Protein AF-J3HKN2-F1 (afdb_monomer)

Secondary structure (DSSP, 8-state):
-HHHHHHHHHTS-HHHHHHHHHHHHTTB--------TT--SSHHHHHHHHHHHHHHHHHHHHHHHHHHHHHHHHHHHHHHHHHHHHHHHHHHHHHHHHHHHHHHHHHHHHHHHHHHHHHHHHHHHHHHHHHHHHHHHHHHHHHHHHHHHHHHHHHHHHHHHHHHHHHHHHHHHHHHHHHTGGGGHHHHHHHHHHHHHHHHHHHHHHHHHHHHHHHHHHHHHHHHHHHHHHHHHHHHHHHHHHHHHHHHHHHHHHHHHHHHHHHHHHHHHHHHHHHHHHHHHHHHHHHHHHHHHHHHHHHHHHHHTSB-TT----S-------PPPP--PPPP------------------------PPP--------------

Solvent-accessible surface area (backbone atoms only — not comparable to full-atom values): 20590 Å² total; per-residue (Å²): 114,67,67,65,53,49,37,56,48,39,43,48,59,69,68,57,55,50,51,54,51,51,38,46,73,69,23,41,46,55,69,80,71,83,68,50,93,91,60,83,76,16,51,48,44,53,49,41,53,50,43,54,50,51,44,52,52,53,51,52,49,50,53,50,28,54,50,45,32,52,51,22,51,51,49,37,54,52,31,53,53,51,46,56,51,40,54,51,49,50,54,52,49,53,55,49,50,54,51,50,52,53,50,52,51,51,40,52,51,49,31,52,50,24,54,52,50,36,53,51,32,52,52,52,30,50,53,30,51,54,50,31,53,53,35,51,54,50,45,55,49,46,52,52,49,46,57,51,52,52,53,48,48,55,50,38,54,51,50,32,51,51,20,51,52,45,29,52,53,18,49,53,44,29,53,52,16,60,70,53,44,84,82,14,52,70,51,28,54,53,19,50,51,49,24,54,50,18,53,51,48,30,52,50,32,53,53,51,43,51,55,49,53,54,50,45,54,52,48,54,54,50,39,55,53,44,53,52,52,29,55,51,26,54,54,47,33,58,49,33,50,54,51,37,53,53,31,51,51,49,35,51,52,31,51,53,49,50,56,52,48,54,53,50,50,53,51,51,54,52,50,50,54,52,42,54,50,48,50,52,50,34,53,53,50,38,54,51,23,50,53,45,31,54,51,22,52,51,53,47,56,66,54,58,60,46,41,53,76,90,62,89,81,85,90,74,92,70,74,80,75,71,78,72,76,73,79,73,75,70,81,76,75,82,71,82,77,74,77,81,76,94,80,78,85,81,76,79,85,75,85,86,82,88,89,82,83,91,76,90,89,89,85,81,90,82,90,78,89,87,91,83,135

Mean predicted aligned error: 15.14 Å

Radius of gyration: 62.08 Å; Cα contacts (8 Å, |Δi|>4): 241; chains: 1; bounding box: 121×71×187 Å

Nearest PDB structures (foldseek):
  3zx6-assembly1_B  TM=8.958E-01  e=7.360E-20  Archaeoglobus fulgidus DSM 4304
  1qu7-assembly1_A  TM=8.688E-01  e=8.280E-14  Escherichia coli
  3ja6-assembly1_I  TM=5.959E-01  e=1.264E-10  Escherichia coli
  3g67-assembly1_A  TM=3.781E-01  e=2.476E-05  Thermotoga maritima
  5xg2-assembly1_A  TM=3.626E-01  e=6.143E-02  Pyrococcus yayanosii CH1

pLDDT: mean 83.93, std 19.99, range [33.44, 97.56]

Structure (mmCIF, N/CA/C/O backbone):
data_AF-J3HKN2-F1
#
_entry.id   AF-J3HKN2-F1
#
loop_
_atom_site.group_PDB
_atom_site.id
_atom_site.type_symbol
_atom_site.label_atom_id
_atom_site.label_alt_id
_atom_site.label_comp_id
_atom_site.label_asym_id
_atom_site.label_entity_id
_atom_site.label_seq_id
_atom_site.pdbx_PDB_ins_code
_atom_site.Cartn_x
_atom_site.Cartn_y
_atom_site.Cartn_z
_atom_site.occupancy
_atom_site.B_iso_or_equiv
_atom_site.auth_seq_id
_atom_site.auth_comp_id
_atom_site.auth_asym_id
_atom_site.auth_atom_id
_atom_site.pdbx_PDB_model_num
ATOM 1 N N . MET A 1 1 ? 59.490 6.716 -92.210 1.00 59.09 1 MET A N 1
ATOM 2 C CA . MET A 1 1 ? 58.193 7.402 -91.980 1.00 59.09 1 MET A CA 1
ATOM 3 C C . MET A 1 1 ? 57.307 6.644 -90.986 1.00 59.09 1 MET A C 1
ATOM 5 O O . MET A 1 1 ? 56.822 7.268 -90.053 1.00 59.09 1 MET A O 1
ATOM 9 N N . ILE A 1 2 ? 57.139 5.321 -91.117 1.00 73.69 2 ILE A N 1
ATOM 10 C CA . ILE A 1 2 ? 56.272 4.510 -90.235 1.00 73.69 2 ILE A CA 1
ATOM 11 C C . ILE A 1 2 ? 56.788 4.451 -88.783 1.00 73.69 2 ILE A C 1
ATOM 13 O O . ILE A 1 2 ? 56.029 4.709 -87.857 1.00 73.69 2 ILE A O 1
ATOM 17 N N . THR A 1 3 ? 58.090 4.230 -88.573 1.00 75.56 3 THR A N 1
ATOM 18 C CA . THR A 1 3 ? 58.708 4.128 -87.234 1.00 75.56 3 THR A CA 1
ATOM 19 C C . THR A 1 3 ? 58.557 5.394 -86.384 1.00 75.56 3 THR A C 1
ATOM 21 O O . THR A 1 3 ? 58.174 5.305 -85.224 1.00 75.56 3 THR A O 1
ATOM 24 N N . ARG A 1 4 ? 58.765 6.589 -86.959 1.00 75.00 4 ARG A N 1
ATOM 25 C CA . ARG A 1 4 ? 58.533 7.872 -86.260 1.00 75.00 4 ARG A CA 1
ATOM 26 C C . ARG A 1 4 ? 57.057 8.118 -85.932 1.00 75.00 4 ARG A C 1
ATOM 28 O O . ARG A 1 4 ? 56.764 8.707 -84.899 1.00 75.00 4 ARG A O 1
ATOM 35 N N . LYS A 1 5 ? 56.133 7.681 -86.796 1.00 78.50 5 LYS A N 1
ATOM 36 C CA . LYS A 1 5 ? 54.687 7.792 -86.547 1.00 78.50 5 LYS A CA 1
ATOM 37 C C . LYS A 1 5 ? 54.254 6.865 -85.405 1.00 78.50 5 LYS A C 1
ATOM 39 O O . LYS A 1 5 ? 53.507 7.307 -84.544 1.00 78.50 5 LYS A O 1
ATOM 44 N N . LEU A 1 6 ? 54.790 5.642 -85.363 1.00 79.94 6 LEU A N 1
ATOM 45 C CA . LEU A 1 6 ? 54.562 4.680 -84.280 1.00 79.94 6 LEU A CA 1
ATOM 46 C C . LEU A 1 6 ? 55.153 5.155 -82.948 1.00 79.94 6 LEU A C 1
ATOM 48 O O . LEU A 1 6 ? 54.443 5.156 -81.954 1.00 79.94 6 LEU A O 1
ATOM 52 N N . LEU A 1 7 ? 56.399 5.641 -82.930 1.00 80.50 7 LEU A N 1
ATOM 53 C CA . LEU A 1 7 ? 57.021 6.218 -81.727 1.00 80.50 7 LEU A CA 1
ATOM 54 C C . LEU A 1 7 ? 56.224 7.411 -81.179 1.00 80.50 7 LEU A C 1
ATOM 56 O O . LEU A 1 7 ? 56.059 7.535 -79.973 1.00 80.50 7 LEU A O 1
ATOM 60 N N . ARG A 1 8 ? 55.672 8.257 -82.059 1.00 80.50 8 ARG A N 1
ATOM 61 C CA . ARG A 1 8 ? 54.817 9.385 -81.662 1.00 80.50 8 ARG A CA 1
ATOM 62 C C . ARG A 1 8 ? 53.439 8.947 -81.150 1.00 80.50 8 ARG A C 1
ATOM 64 O O . ARG A 1 8 ? 52.905 9.594 -80.262 1.00 80.50 8 ARG A O 1
ATOM 71 N N . GLN A 1 9 ? 52.860 7.876 -81.698 1.00 83.06 9 GLN A N 1
ATOM 72 C CA . GLN A 1 9 ? 51.597 7.301 -81.208 1.00 83.06 9 GLN A CA 1
ATOM 73 C C . GLN A 1 9 ? 51.774 6.553 -79.878 1.00 83.06 9 GLN A C 1
ATOM 75 O O . GLN A 1 9 ? 50.892 6.601 -79.028 1.00 83.06 9 GLN A O 1
ATOM 80 N N . LEU A 1 10 ? 52.916 5.892 -79.682 1.00 84.00 10 LEU A N 1
ATOM 81 C CA . LEU A 1 10 ? 53.282 5.243 -78.423 1.00 84.00 10 LEU A CA 1
ATOM 82 C C . LEU A 1 10 ? 53.676 6.265 -77.347 1.00 84.00 10 LEU A C 1
ATOM 84 O O . LEU A 1 10 ? 53.382 6.050 -76.177 1.00 84.00 10 LEU A O 1
ATOM 88 N N . GLY A 1 11 ? 54.278 7.389 -77.751 1.00 82.81 11 GLY A N 1
ATOM 89 C CA . GLY A 1 11 ? 54.751 8.458 -76.860 1.00 82.81 11 GLY A CA 1
ATOM 90 C C . GLY A 1 11 ? 56.157 8.222 -76.301 1.00 82.81 11 GLY A C 1
ATOM 91 O O . GLY A 1 11 ? 56.664 9.044 -75.546 1.00 82.81 11 GLY A O 1
ATOM 92 N N . GLY A 1 12 ? 56.795 7.103 -76.657 1.00 85.38 12 GLY A N 1
ATOM 93 C CA . GLY A 1 12 ? 58.078 6.654 -76.116 1.00 85.38 12 GLY A CA 1
ATOM 94 C C . GLY A 1 12 ? 58.485 5.288 -76.673 1.00 85.38 12 GLY A C 1
ATOM 95 O O . GLY A 1 12 ? 57.894 4.804 -77.644 1.00 85.38 12 GLY A O 1
ATOM 96 N N . GLU A 1 13 ? 59.507 4.668 -76.077 1.00 87.38 13 GLU A N 1
ATOM 97 C CA . GLU A 1 13 ? 59.944 3.333 -76.494 1.00 87.38 13 GLU A CA 1
ATOM 98 C C . GLU A 1 13 ? 58.896 2.258 -76.138 1.00 87.38 13 GLU A C 1
ATOM 100 O O . GLU A 1 13 ? 58.364 2.266 -75.025 1.00 87.38 13 GLU A O 1
ATOM 105 N N . PRO A 1 14 ? 58.606 1.297 -77.040 1.00 85.00 14 PRO A N 1
ATOM 106 C CA . PRO A 1 14 ? 57.646 0.222 -76.770 1.00 85.00 14 PRO A CA 1
ATOM 107 C C . PRO A 1 14 ? 57.989 -0.606 -75.523 1.00 85.00 14 PRO A C 1
ATOM 109 O O . PRO A 1 14 ? 57.098 -1.038 -74.799 1.00 85.00 14 PRO A O 1
ATOM 112 N N . THR A 1 15 ? 59.282 -0.813 -75.272 1.00 87.31 15 THR A N 1
ATOM 113 C CA . THR A 1 15 ? 59.826 -1.509 -74.097 1.00 87.31 15 THR A CA 1
ATOM 114 C C . THR A 1 15 ? 59.499 -0.776 -72.801 1.00 87.31 15 THR A C 1
ATOM 116 O O . THR A 1 15 ? 59.091 -1.411 -71.835 1.00 87.31 15 THR A O 1
ATOM 119 N N . TYR A 1 16 ? 59.602 0.555 -72.796 1.00 87.62 16 TYR A N 1
ATOM 120 C CA . TYR A 1 16 ? 59.214 1.384 -71.658 1.00 87.62 16 TYR A CA 1
ATOM 121 C C . TYR A 1 16 ? 57.706 1.305 -71.402 1.00 87.62 16 TYR A C 1
ATOM 123 O O . TYR A 1 16 ? 57.287 1.039 -70.282 1.00 87.62 16 TYR A O 1
ATOM 131 N N . ALA A 1 17 ? 56.875 1.441 -72.441 1.00 86.56 17 ALA A N 1
ATOM 132 C CA . ALA A 1 17 ? 55.426 1.292 -72.294 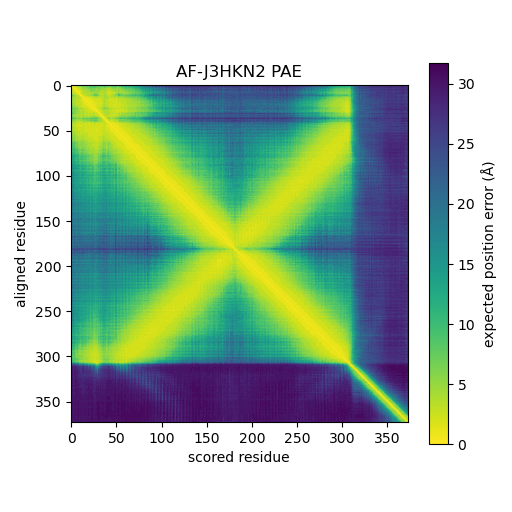1.00 86.56 17 ALA A CA 1
ATOM 133 C C . ALA A 1 17 ? 55.033 -0.100 -71.757 1.00 86.56 17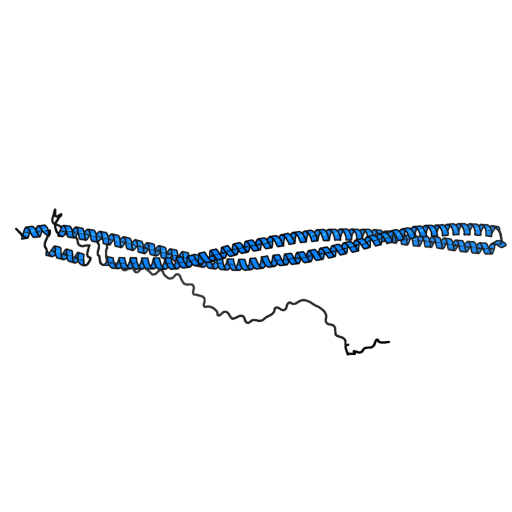 ALA A C 1
ATOM 135 O O . ALA A 1 17 ? 54.164 -0.200 -70.894 1.00 86.56 17 ALA A O 1
ATOM 136 N N . ALA A 1 18 ? 55.698 -1.168 -72.210 1.00 88.69 18 ALA A N 1
ATOM 137 C CA . ALA A 1 18 ? 55.481 -2.518 -71.693 1.00 88.69 18 ALA A CA 1
ATOM 138 C C . ALA A 1 18 ? 55.890 -2.662 -70.214 1.00 88.69 18 ALA A C 1
ATOM 140 O O . ALA A 1 18 ? 55.138 -3.248 -69.438 1.00 88.69 18 ALA A O 1
ATOM 141 N N . ASP A 1 19 ? 57.024 -2.085 -69.804 1.00 89.88 19 ASP A N 1
ATOM 142 C CA . ASP A 1 19 ? 57.477 -2.076 -68.404 1.00 89.88 19 ASP A CA 1
ATOM 143 C C . ASP A 1 19 ? 56.490 -1.333 -67.487 1.00 89.88 19 ASP A C 1
ATOM 145 O O . ASP A 1 19 ? 56.088 -1.855 -66.447 1.00 89.88 19 ASP A O 1
ATOM 149 N N . ILE A 1 20 ? 56.009 -0.157 -67.907 1.00 89.44 20 ILE A N 1
ATOM 150 C CA . ILE A 1 20 ? 54.976 0.596 -67.181 1.00 89.44 20 ILE A CA 1
ATOM 151 C C . ILE A 1 20 ? 53.683 -0.220 -67.063 1.00 89.44 20 ILE A C 1
ATOM 153 O O . ILE A 1 20 ? 53.099 -0.296 -65.981 1.00 89.44 20 ILE A O 1
ATOM 157 N N . ALA A 1 21 ? 53.236 -0.857 -68.151 1.00 89.25 21 ALA A N 1
ATOM 158 C CA . ALA A 1 21 ? 52.041 -1.701 -68.137 1.00 89.25 21 ALA A CA 1
ATOM 159 C C . ALA A 1 21 ? 52.194 -2.864 -67.153 1.00 89.25 21 ALA A C 1
ATOM 161 O O . ALA A 1 21 ? 51.271 -3.156 -66.395 1.00 89.25 21 ALA A O 1
ATOM 162 N N . GLN A 1 22 ? 53.363 -3.504 -67.147 1.00 90.94 22 GLN A N 1
ATOM 163 C CA . GLN A 1 22 ? 53.644 -4.637 -66.281 1.00 90.94 22 GLN A CA 1
ATOM 164 C C . GLN A 1 22 ? 53.692 -4.226 -64.809 1.00 90.94 22 GLN A C 1
ATOM 166 O O . GLN A 1 22 ? 53.122 -4.927 -63.975 1.00 90.94 22 GLN A O 1
ATOM 171 N N . LYS A 1 23 ? 54.276 -3.065 -64.491 1.00 89.75 23 LYS A N 1
ATOM 172 C CA . LYS A 1 23 ? 54.264 -2.504 -63.134 1.00 89.75 23 LYS A CA 1
ATOM 173 C C . LYS A 1 23 ? 52.847 -2.175 -62.652 1.00 89.75 23 LYS A C 1
ATOM 175 O O . LYS A 1 23 ? 52.475 -2.590 -61.559 1.00 89.75 23 LYS A O 1
ATOM 180 N N . ILE A 1 24 ? 52.022 -1.536 -63.487 1.00 89.94 24 ILE A N 1
ATOM 181 C CA . ILE A 1 24 ? 50.607 -1.274 -63.164 1.00 89.94 24 ILE A CA 1
ATOM 182 C C . ILE A 1 24 ? 49.838 -2.591 -62.964 1.00 89.94 24 ILE A C 1
ATOM 184 O O . ILE A 1 24 ? 49.045 -2.700 -62.031 1.00 89.94 24 ILE A O 1
ATOM 188 N N . ALA A 1 25 ? 50.084 -3.603 -63.803 1.00 88.81 25 ALA A N 1
ATOM 189 C CA . ALA A 1 25 ? 49.403 -4.898 -63.737 1.00 88.81 25 ALA A CA 1
ATOM 190 C C . ALA A 1 25 ? 49.710 -5.684 -62.452 1.00 88.81 25 ALA A C 1
ATOM 192 O O . ALA A 1 25 ? 48.837 -6.390 -61.956 1.00 88.81 25 ALA A O 1
ATOM 193 N N . VAL A 1 26 ? 50.915 -5.540 -61.887 1.00 89.69 26 VAL A N 1
ATOM 194 C CA . VAL A 1 26 ? 51.268 -6.124 -60.577 1.00 89.69 26 VAL A CA 1
ATOM 195 C C . VAL A 1 26 ? 50.879 -5.229 -59.392 1.00 89.69 26 VAL A C 1
ATOM 197 O O . VAL A 1 26 ? 51.214 -5.542 -58.253 1.00 89.69 26 VAL A O 1
ATOM 200 N N . GLY A 1 27 ? 50.170 -4.125 -59.648 1.00 88.69 27 GLY A N 1
ATOM 201 C CA . GLY A 1 27 ? 49.642 -3.222 -58.627 1.00 88.69 27 GLY A CA 1
ATOM 202 C C . GLY A 1 27 ? 50.565 -2.064 -58.246 1.00 88.69 27 GLY A C 1
ATOM 203 O O . GLY A 1 27 ? 50.232 -1.296 -57.350 1.00 88.69 27 GLY A O 1
ATOM 204 N N . ASP A 1 28 ? 51.706 -1.869 -58.904 1.00 91.62 28 ASP A N 1
ATOM 205 C CA . ASP A 1 28 ? 52.568 -0.723 -58.623 1.00 91.62 28 ASP A CA 1
ATOM 206 C C . ASP A 1 28 ? 52.050 0.550 -59.315 1.00 91.62 28 ASP A C 1
ATOM 208 O O . ASP A 1 28 ? 52.301 0.793 -60.497 1.00 91.62 28 ASP A O 1
ATOM 212 N N . LEU A 1 29 ? 51.309 1.374 -58.566 1.00 91.44 29 LEU A N 1
ATOM 213 C CA . LEU A 1 29 ? 50.781 2.665 -59.021 1.00 91.44 29 LEU A CA 1
ATOM 214 C C . LEU A 1 29 ? 51.663 3.850 -58.582 1.00 91.44 29 LEU A C 1
ATOM 216 O O . LEU A 1 29 ? 51.304 4.997 -58.852 1.00 91.44 29 LEU A O 1
ATOM 220 N N . THR A 1 30 ? 52.817 3.593 -57.948 1.00 90.81 30 THR A N 1
ATOM 221 C CA . THR A 1 30 ? 53.827 4.621 -57.595 1.00 90.81 30 THR A CA 1
ATOM 222 C C . THR A 1 30 ? 54.679 5.032 -58.794 1.00 90.81 30 THR A C 1
ATOM 224 O O . THR A 1 30 ? 55.403 6.024 -58.785 1.00 90.81 30 THR A O 1
ATOM 227 N N . VAL A 1 31 ? 54.599 4.259 -59.877 1.00 88.50 31 VAL A N 1
ATOM 228 C CA . VAL A 1 31 ? 55.420 4.483 -61.058 1.00 88.50 31 VAL A CA 1
ATOM 229 C C . VAL A 1 31 ? 55.043 5.798 -61.725 1.00 88.50 31 VAL A C 1
ATOM 231 O O . VAL A 1 31 ? 53.908 5.996 -62.169 1.00 88.50 31 VAL A O 1
ATOM 234 N N . GLN A 1 32 ? 56.025 6.687 -61.848 1.00 85.50 32 GLN A N 1
AT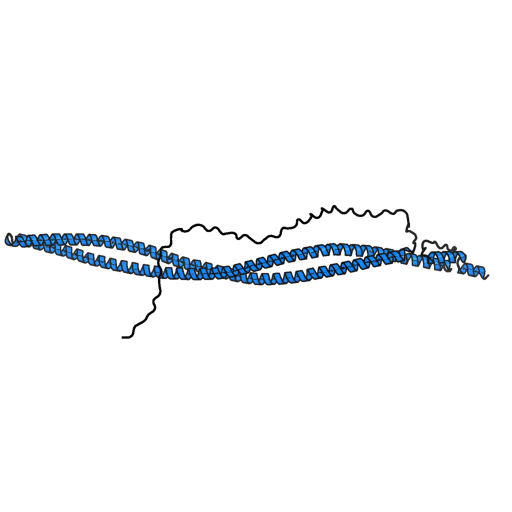OM 235 C CA . GLN A 1 32 ? 55.869 7.907 -62.621 1.00 85.50 32 GLN A CA 1
ATOM 236 C C . GLN A 1 32 ? 56.010 7.604 -64.112 1.00 85.50 32 GLN A C 1
ATOM 238 O O . GLN A 1 32 ? 57.065 7.189 -64.588 1.00 85.50 32 GLN A O 1
ATOM 243 N N . VAL A 1 33 ? 54.919 7.816 -64.849 1.00 87.06 33 VAL A N 1
ATOM 244 C CA . VAL A 1 33 ? 54.917 7.721 -66.310 1.00 87.06 33 VAL A CA 1
ATOM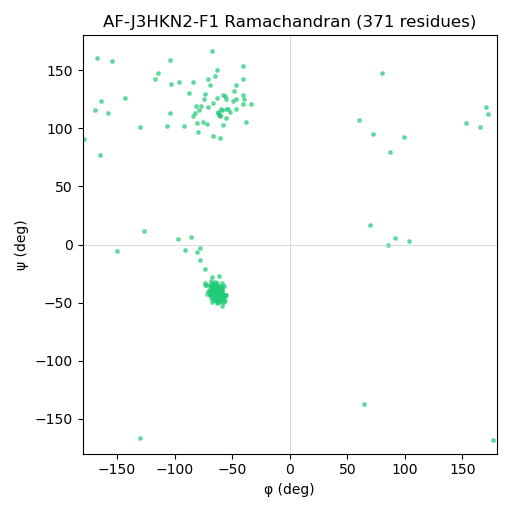 245 C C . VAL A 1 33 ? 55.475 9.024 -66.873 1.00 87.06 33 VAL A C 1
ATOM 247 O O . VAL A 1 33 ? 54.805 10.065 -66.856 1.00 87.06 33 VAL A O 1
ATOM 250 N N . GLU A 1 34 ? 56.717 8.964 -67.339 1.00 86.69 34 GLU A N 1
ATOM 251 C CA . GLU A 1 34 ? 57.391 10.072 -68.000 1.00 86.69 34 GLU A CA 1
ATOM 252 C C . GLU A 1 34 ? 56.811 10.251 -69.403 1.00 86.69 34 GLU A C 1
ATOM 254 O O . GLU A 1 34 ? 56.673 9.302 -70.176 1.00 86.69 34 GLU A O 1
ATOM 259 N N . LEU A 1 35 ? 56.438 11.487 -69.721 1.00 88.25 35 LEU A N 1
ATOM 260 C CA . LEU A 1 35 ? 55.870 11.853 -71.012 1.00 88.25 35 LEU A CA 1
ATOM 261 C C . LEU A 1 35 ? 56.823 12.790 -71.738 1.00 88.25 35 LEU A C 1
ATOM 263 O O . LEU A 1 35 ? 57.492 13.621 -71.119 1.00 88.25 35 LEU A O 1
ATOM 267 N N . GLN A 1 36 ? 56.837 12.707 -73.065 1.00 84.62 36 GLN A N 1
ATOM 268 C CA . GLN A 1 36 ? 57.512 13.708 -73.881 1.00 84.62 36 GLN A CA 1
ATOM 269 C C . GLN A 1 36 ? 56.844 15.079 -73.706 1.00 84.62 36 GLN A C 1
ATOM 271 O O . GLN A 1 36 ? 55.641 15.187 -73.458 1.00 84.62 36 GLN A O 1
ATOM 276 N N . ALA A 1 37 ? 57.625 16.151 -73.852 1.00 78.31 37 ALA A N 1
ATOM 277 C CA . ALA A 1 37 ? 57.096 17.505 -73.744 1.00 78.31 37 ALA A CA 1
ATOM 278 C C . ALA A 1 37 ? 55.941 17.719 -74.745 1.00 78.31 37 ALA A C 1
ATOM 280 O O . ALA A 1 37 ? 56.123 17.513 -75.944 1.00 78.31 37 ALA A O 1
ATOM 281 N N . HIS A 1 38 ? 54.792 18.202 -74.257 1.00 80.62 38 HIS A N 1
ATOM 282 C CA . HIS A 1 38 ? 53.556 18.447 -75.026 1.00 80.62 38 HIS A CA 1
ATOM 283 C C . HIS A 1 38 ? 52.818 17.187 -75.526 1.00 80.62 38 HIS A C 1
ATOM 285 O O . HIS A 1 38 ? 51.967 17.287 -76.414 1.00 80.62 38 HIS A O 1
ATOM 291 N N . ASP A 1 39 ? 53.106 16.008 -74.971 1.00 85.25 39 ASP A N 1
ATOM 292 C CA . ASP A 1 39 ? 52.363 14.789 -75.287 1.00 85.25 39 ASP A CA 1
ATOM 293 C C . ASP A 1 39 ? 51.056 14.674 -74.483 1.00 85.25 39 ASP A C 1
ATOM 295 O O . ASP A 1 39 ? 51.069 14.491 -73.267 1.00 85.25 39 ASP A O 1
ATOM 299 N N . ASN A 1 40 ? 49.928 14.755 -75.196 1.00 86.69 40 ASN A N 1
ATOM 300 C CA . ASN A 1 40 ? 48.572 14.730 -74.636 1.00 86.69 40 ASN A CA 1
ATOM 301 C C . ASN A 1 40 ? 47.666 13.666 -75.286 1.00 86.69 40 ASN A C 1
ATOM 303 O O . ASN A 1 40 ? 46.445 13.731 -75.157 1.00 86.69 40 ASN A O 1
ATOM 307 N N . SER A 1 41 ? 48.218 12.744 -76.082 1.00 88.31 41 SER A N 1
ATOM 308 C CA . SER A 1 41 ? 47.388 11.801 -76.859 1.00 88.31 41 SER A CA 1
ATOM 309 C C . SER A 1 41 ? 48.027 10.443 -77.119 1.00 88.31 41 SER A C 1
ATOM 311 O O . SER A 1 41 ? 47.369 9.566 -77.680 1.00 88.31 41 SER A O 1
ATOM 313 N N . SER A 1 42 ? 49.293 10.256 -76.746 1.00 90.94 42 SER A N 1
ATOM 314 C CA . SER A 1 42 ? 49.956 8.975 -76.925 1.00 90.94 42 SER A CA 1
ATOM 315 C C . SER A 1 42 ? 49.373 7.871 -76.042 1.00 90.94 42 SER A C 1
ATOM 317 O O . SER A 1 42 ? 48.653 8.111 -75.067 1.00 90.94 42 SER A O 1
ATOM 319 N N . MET A 1 43 ? 49.746 6.632 -76.357 1.00 88.94 43 MET A N 1
ATOM 320 C CA . MET A 1 43 ? 49.473 5.482 -75.504 1.00 88.94 43 MET A CA 1
ATOM 321 C C . MET A 1 43 ? 50.032 5.679 -74.088 1.00 88.94 43 MET A C 1
ATOM 323 O O . MET A 1 43 ? 49.313 5.418 -73.127 1.00 88.94 43 MET A O 1
ATOM 327 N N . LEU A 1 44 ? 51.257 6.200 -73.936 1.00 89.38 44 LEU A N 1
ATOM 328 C CA . LEU A 1 44 ? 51.827 6.513 -72.620 1.00 89.38 44 LEU A CA 1
ATOM 329 C C . LEU A 1 44 ? 51.007 7.567 -71.863 1.00 89.38 44 LEU A C 1
ATOM 331 O O . LEU A 1 44 ? 50.787 7.412 -70.662 1.00 89.38 44 LEU A O 1
ATOM 335 N N . PHE A 1 45 ? 50.483 8.592 -72.544 1.00 89.94 45 PHE A N 1
ATOM 336 C CA . PHE A 1 45 ? 49.577 9.567 -71.928 1.00 89.94 45 PHE A CA 1
ATOM 337 C C . PHE A 1 45 ? 48.272 8.915 -71.437 1.00 89.94 45 PHE A C 1
ATOM 339 O O . PHE A 1 45 ? 47.830 9.175 -70.316 1.00 89.94 45 PHE A O 1
ATOM 346 N N . ALA A 1 46 ? 47.666 8.026 -72.229 1.00 90.50 46 ALA A N 1
ATOM 347 C CA . ALA A 1 46 ? 46.479 7.271 -71.817 1.00 90.50 46 ALA A CA 1
ATOM 348 C C . ALA A 1 46 ? 46.770 6.319 -70.641 1.00 90.50 46 ALA A C 1
ATOM 350 O O . ALA A 1 46 ? 45.980 6.232 -69.701 1.00 90.50 46 ALA A O 1
ATOM 351 N N . MET A 1 47 ? 47.931 5.657 -70.641 1.00 90.38 47 MET A N 1
ATOM 352 C CA . MET A 1 47 ? 48.378 4.799 -69.540 1.00 90.38 47 MET A CA 1
ATOM 353 C C . MET A 1 47 ? 48.626 5.586 -68.253 1.00 90.38 47 MET A C 1
ATOM 355 O O . MET A 1 47 ? 48.237 5.126 -67.181 1.00 90.38 47 MET A O 1
ATOM 359 N N . LYS A 1 48 ? 49.203 6.791 -68.346 1.00 90.56 48 LYS A N 1
ATOM 360 C CA . LYS A 1 48 ? 49.349 7.704 -67.207 1.00 90.56 48 LYS A CA 1
ATOM 361 C C . LYS A 1 48 ? 47.993 8.039 -66.590 1.00 90.56 48 LYS A C 1
ATOM 363 O O . LYS A 1 48 ? 47.832 7.893 -65.383 1.00 90.56 48 LYS A O 1
ATOM 368 N N . GLN A 1 49 ? 47.015 8.424 -67.414 1.00 92.50 49 GLN A N 1
ATOM 369 C CA . GLN A 1 49 ? 45.657 8.721 -66.946 1.00 92.50 49 GLN A CA 1
ATOM 370 C C . GLN A 1 49 ? 44.977 7.504 -66.309 1.00 92.50 49 GLN A C 1
ATOM 372 O O . GLN A 1 49 ? 44.330 7.643 -65.273 1.00 92.50 49 GLN A O 1
ATOM 377 N N . MET A 1 50 ? 45.140 6.315 -66.897 1.00 92.81 50 MET A N 1
ATOM 378 C CA . MET A 1 50 ? 44.622 5.063 -66.343 1.00 92.81 50 MET A CA 1
ATOM 379 C C . MET A 1 50 ? 45.236 4.771 -64.970 1.00 92.81 50 MET A C 1
ATOM 381 O O . MET A 1 50 ? 44.506 4.505 -64.019 1.00 92.81 50 MET A O 1
ATOM 385 N N . ARG A 1 51 ? 46.562 4.886 -64.842 1.00 91.81 51 ARG A N 1
ATOM 386 C CA . ARG A 1 51 ? 47.292 4.734 -63.577 1.00 91.81 51 ARG A CA 1
ATOM 387 C C . ARG A 1 51 ? 46.819 5.740 -62.528 1.00 91.81 51 ARG A C 1
ATOM 389 O O . ARG A 1 51 ? 46.536 5.338 -61.406 1.00 91.81 51 ARG A O 1
ATOM 396 N N . ASP A 1 52 ? 46.665 7.013 -62.895 1.00 91.06 52 ASP A N 1
ATOM 397 C CA . ASP A 1 52 ? 46.169 8.066 -61.994 1.00 91.06 52 ASP A CA 1
ATOM 398 C C . ASP A 1 52 ? 44.727 7.792 -61.535 1.00 91.06 52 ASP A C 1
ATOM 400 O O . ASP A 1 52 ? 44.386 7.996 -60.370 1.00 91.06 52 ASP A O 1
ATOM 404 N N . ALA A 1 53 ? 43.862 7.320 -62.438 1.00 91.94 53 ALA A N 1
ATOM 405 C CA . ALA A 1 53 ? 42.483 6.968 -62.115 1.00 91.94 53 ALA A CA 1
ATOM 406 C C . ALA A 1 53 ? 42.406 5.751 -61.182 1.00 91.94 53 ALA A C 1
ATOM 408 O O . ALA A 1 53 ? 41.694 5.811 -60.180 1.00 91.94 53 ALA A O 1
ATOM 409 N N . LEU A 1 54 ? 43.175 4.693 -61.460 1.00 91.62 54 LEU A N 1
ATOM 410 C CA . LEU A 1 54 ? 43.291 3.526 -60.581 1.00 91.62 54 LEU A CA 1
ATOM 411 C C . LEU A 1 54 ? 43.827 3.927 -59.205 1.00 91.62 54 LEU A C 1
ATOM 413 O O . LEU A 1 54 ? 43.266 3.514 -58.194 1.00 91.62 54 LEU A O 1
ATOM 417 N N . ALA A 1 55 ? 44.844 4.791 -59.152 1.00 91.19 55 ALA A N 1
ATOM 418 C CA . ALA A 1 55 ? 45.412 5.269 -57.896 1.00 91.19 55 ALA A CA 1
ATOM 419 C C . ALA A 1 55 ? 44.375 6.020 -57.048 1.00 91.19 55 ALA A C 1
ATOM 421 O O . ALA A 1 55 ? 44.250 5.761 -55.851 1.00 91.19 55 ALA A O 1
ATOM 422 N N . ARG A 1 56 ? 43.574 6.897 -57.670 1.00 92.38 56 ARG A N 1
ATOM 423 C CA . ARG A 1 56 ? 42.466 7.594 -56.994 1.00 92.38 56 ARG A CA 1
ATOM 424 C C . ARG A 1 56 ? 41.395 6.633 -56.479 1.00 92.38 56 ARG A C 1
ATOM 426 O O . ARG A 1 56 ? 40.964 6.785 -55.341 1.00 92.38 56 ARG A O 1
ATOM 433 N N . ILE A 1 57 ? 40.990 5.647 -57.282 1.00 92.69 57 ILE A N 1
ATOM 434 C CA . ILE A 1 57 ? 39.985 4.650 -56.881 1.00 92.69 57 ILE A CA 1
ATOM 435 C C . ILE A 1 57 ? 40.492 3.834 -55.689 1.00 92.69 57 ILE A C 1
ATOM 437 O O . ILE A 1 57 ? 39.795 3.731 -54.686 1.00 92.69 57 ILE A O 1
ATOM 441 N N . VAL A 1 58 ? 41.720 3.309 -55.753 1.00 93.38 58 VAL A N 1
ATOM 442 C CA . VAL A 1 58 ? 42.327 2.539 -54.654 1.00 93.38 58 VAL A CA 1
ATOM 443 C C . VAL A 1 58 ? 42.441 3.391 -53.388 1.00 93.38 58 VAL A C 1
ATOM 445 O O . VAL A 1 58 ? 42.121 2.909 -52.303 1.00 93.38 58 VAL A O 1
ATOM 448 N N . ALA A 1 59 ? 42.853 4.658 -53.505 1.00 91.50 59 ALA A N 1
ATOM 449 C CA . ALA A 1 59 ? 42.926 5.571 -52.366 1.00 91.50 59 ALA A CA 1
ATOM 450 C C . ALA A 1 59 ? 41.546 5.806 -51.727 1.00 91.50 59 ALA A C 1
ATOM 452 O O . ALA A 1 59 ? 41.414 5.741 -50.505 1.00 91.50 59 ALA A O 1
ATOM 453 N N . GLN A 1 60 ? 40.510 6.017 -52.543 1.00 92.44 60 GLN A N 1
ATOM 454 C CA . GLN A 1 60 ? 39.139 6.196 -52.067 1.00 92.44 60 GLN A CA 1
ATOM 455 C C . GLN A 1 60 ? 38.590 4.925 -51.406 1.00 92.44 60 GLN A C 1
ATOM 457 O O . GLN A 1 60 ? 37.956 5.019 -50.357 1.00 92.44 60 GLN A O 1
ATOM 462 N N . VAL A 1 61 ? 38.868 3.743 -51.968 1.00 93.56 61 VAL A N 1
ATOM 463 C CA . VAL A 1 61 ? 38.469 2.461 -51.367 1.00 93.56 61 VAL A CA 1
ATOM 464 C C . VAL A 1 61 ? 39.165 2.258 -50.024 1.00 93.56 61 VAL A C 1
ATOM 466 O O . VAL A 1 61 ? 38.478 1.977 -49.051 1.00 93.56 61 VAL A O 1
ATOM 469 N N . ARG A 1 62 ? 40.485 2.483 -49.929 1.00 91.94 62 ARG A N 1
ATOM 470 C CA . ARG A 1 62 ? 41.233 2.385 -48.659 1.00 91.94 62 ARG A CA 1
ATOM 471 C C . ARG A 1 62 ? 40.669 3.295 -47.574 1.00 91.94 62 ARG A C 1
ATOM 473 O O . ARG A 1 62 ? 40.525 2.876 -46.431 1.00 91.94 62 ARG A O 1
ATOM 480 N N . HIS A 1 63 ? 40.349 4.535 -47.932 1.00 92.56 63 HIS A N 1
ATOM 481 C CA . HIS A 1 63 ? 39.757 5.479 -46.991 1.00 92.56 63 HIS A CA 1
ATOM 482 C C . HIS A 1 63 ? 38.345 5.050 -46.556 1.00 92.56 63 HIS A C 1
ATOM 484 O O . HIS A 1 63 ? 38.013 5.107 -45.372 1.00 92.56 63 HIS A O 1
ATOM 490 N N . GLY A 1 64 ? 37.528 4.565 -47.497 1.00 94.12 64 GLY A N 1
ATOM 491 C CA . GLY A 1 64 ? 36.202 4.024 -47.204 1.00 94.12 64 GLY A CA 1
ATOM 492 C C . GLY A 1 64 ? 36.251 2.804 -46.281 1.00 94.12 64 GLY A C 1
ATOM 493 O O . GLY A 1 64 ? 35.496 2.746 -45.315 1.00 94.12 64 GLY A O 1
ATOM 494 N N . THR A 1 65 ? 37.168 1.862 -46.518 1.00 94.12 65 THR A N 1
ATOM 495 C CA . THR A 1 65 ? 37.327 0.663 -45.678 1.00 94.12 65 THR A CA 1
ATOM 496 C C . THR A 1 65 ? 37.802 0.999 -44.269 1.00 94.12 65 THR A C 1
ATOM 498 O O . THR A 1 65 ? 37.275 0.439 -43.316 1.00 94.12 65 THR A O 1
ATOM 501 N N . ASP A 1 66 ? 38.733 1.946 -44.120 1.00 92.38 66 ASP A N 1
ATOM 502 C CA . ASP A 1 66 ? 39.208 2.414 -42.808 1.00 92.38 66 ASP A CA 1
ATOM 503 C C . ASP A 1 66 ? 38.080 3.086 -42.002 1.00 92.38 66 ASP A C 1
ATOM 505 O O . ASP A 1 66 ? 37.904 2.846 -40.804 1.00 92.38 66 ASP A O 1
ATOM 509 N N . THR A 1 67 ? 37.229 3.851 -42.696 1.00 95.44 67 THR A N 1
ATOM 510 C CA . THR A 1 67 ? 36.028 4.460 -42.109 1.00 95.44 67 THR A CA 1
ATOM 511 C C . THR A 1 67 ? 35.026 3.396 -41.651 1.00 95.44 67 THR A C 1
ATOM 513 O O . THR A 1 67 ? 34.524 3.478 -40.530 1.00 95.44 67 THR A O 1
ATOM 516 N N . ILE A 1 68 ? 34.755 2.374 -42.476 1.00 94.94 68 ILE A N 1
ATOM 517 C CA . ILE A 1 68 ? 33.850 1.266 -42.119 1.00 94.94 68 ILE A CA 1
ATOM 518 C C . ILE A 1 68 ? 34.406 0.474 -40.934 1.00 94.94 68 ILE A C 1
ATOM 520 O O . ILE A 1 68 ? 33.652 0.176 -40.009 1.00 94.94 68 ILE A O 1
ATOM 524 N N . ALA A 1 69 ? 35.705 0.165 -40.924 1.00 93.12 69 ALA A N 1
ATOM 525 C CA . ALA A 1 69 ? 36.346 -0.551 -39.824 1.00 93.12 69 ALA A CA 1
ATOM 526 C C . ALA A 1 69 ? 36.221 0.226 -38.505 1.00 93.12 69 ALA A C 1
ATOM 528 O O . ALA A 1 69 ? 35.801 -0.331 -37.490 1.00 93.12 69 ALA A O 1
ATOM 529 N N . THR A 1 70 ? 36.493 1.534 -38.536 1.00 95.19 70 THR A N 1
ATOM 530 C CA . THR A 1 70 ? 36.367 2.410 -37.364 1.00 95.19 70 THR A CA 1
ATOM 531 C C . THR A 1 70 ? 34.922 2.493 -36.870 1.00 95.19 70 THR A C 1
ATOM 533 O O . THR A 1 70 ? 34.665 2.269 -35.686 1.00 95.19 70 THR A O 1
ATOM 536 N N . ALA A 1 71 ? 33.964 2.762 -37.764 1.00 95.81 71 ALA A N 1
ATOM 537 C CA . ALA A 1 71 ? 32.547 2.864 -37.412 1.00 95.81 71 ALA A CA 1
ATOM 538 C C . ALA A 1 71 ? 32.003 1.542 -36.848 1.00 95.81 71 ALA A C 1
ATOM 540 O O . ALA A 1 71 ? 31.298 1.534 -35.842 1.00 95.81 71 ALA A O 1
ATOM 541 N N . SER A 1 72 ? 32.385 0.411 -37.441 1.00 95.38 72 SER A N 1
ATOM 542 C CA . SER A 1 72 ? 31.974 -0.914 -36.967 1.00 95.38 72 SER A CA 1
ATOM 543 C C . SER A 1 72 ? 32.593 -1.255 -35.608 1.00 95.38 72 SER A C 1
ATOM 545 O O . SER A 1 72 ? 31.946 -1.898 -34.785 1.00 95.38 72 SER A O 1
ATOM 547 N N . GLY A 1 73 ? 33.817 -0.793 -35.330 1.00 93.81 73 GLY A N 1
ATOM 548 C CA . GLY A 1 73 ? 34.431 -0.878 -34.000 1.00 93.81 73 GLY A CA 1
ATOM 549 C C . GLY A 1 73 ? 33.675 -0.065 -32.946 1.00 93.81 73 GLY A C 1
ATOM 550 O O . GLY A 1 73 ? 33.462 -0.538 -31.829 1.00 93.81 73 GLY A O 1
ATOM 551 N N . GLN A 1 74 ? 33.207 1.133 -33.306 1.00 95.75 74 GLN A N 1
ATOM 552 C CA . GLN A 1 74 ? 32.373 1.958 -32.427 1.00 95.75 74 GLN A CA 1
ATOM 553 C C . GLN A 1 74 ? 31.011 1.311 -32.152 1.00 95.75 74 GLN A C 1
ATOM 555 O O . GLN A 1 74 ? 30.582 1.298 -31.000 1.00 95.75 74 GLN A O 1
ATOM 560 N N . ILE A 1 75 ? 30.364 0.734 -33.172 1.00 94.88 75 ILE A N 1
ATOM 561 C CA . ILE A 1 75 ? 29.099 -0.001 -33.011 1.00 94.88 75 ILE A CA 1
ATOM 562 C C . ILE A 1 75 ? 29.294 -1.199 -32.077 1.00 94.88 75 ILE A C 1
ATOM 564 O O . ILE A 1 75 ? 28.522 -1.361 -31.138 1.00 94.88 75 ILE A O 1
ATOM 568 N N . ALA A 1 76 ? 30.344 -2.001 -32.275 1.00 91.81 76 ALA A N 1
ATOM 569 C CA . ALA A 1 76 ? 30.625 -3.153 -31.417 1.00 91.81 76 ALA A CA 1
ATOM 570 C C . ALA A 1 76 ? 30.826 -2.744 -29.946 1.00 91.81 76 ALA A C 1
ATOM 572 O O . ALA A 1 76 ? 30.249 -3.355 -29.050 1.00 91.81 76 ALA A O 1
ATOM 573 N N . SER A 1 77 ? 31.586 -1.672 -29.697 1.00 93.81 77 SER A N 1
ATOM 574 C CA . SER A 1 77 ? 31.765 -1.118 -28.348 1.00 93.81 77 SER A CA 1
ATOM 575 C C . SER A 1 77 ? 30.442 -0.627 -27.742 1.00 93.81 77 SER A C 1
ATOM 577 O O . SER A 1 77 ? 30.136 -0.929 -26.590 1.00 93.81 77 SER A O 1
ATOM 579 N N . GLY A 1 78 ? 29.622 0.081 -28.527 1.00 96.12 78 GLY A N 1
ATOM 580 C CA . GLY A 1 78 ? 28.298 0.539 -28.100 1.00 96.12 78 GLY A CA 1
ATOM 581 C C . GLY A 1 78 ? 27.340 -0.611 -27.774 1.00 96.12 78 GLY A C 1
ATOM 582 O O . GLY A 1 78 ? 26.599 -0.528 -26.799 1.00 96.12 78 GLY A O 1
ATOM 583 N N . ASN A 1 79 ? 27.396 -1.708 -28.530 1.00 94.81 79 ASN A N 1
ATOM 584 C CA . ASN A 1 79 ? 26.589 -2.898 -28.264 1.00 94.81 79 ASN A CA 1
ATOM 585 C C . ASN A 1 79 ? 27.013 -3.615 -26.980 1.00 94.81 79 ASN A C 1
ATOM 587 O O . ASN A 1 79 ? 26.148 -4.107 -26.265 1.00 94.8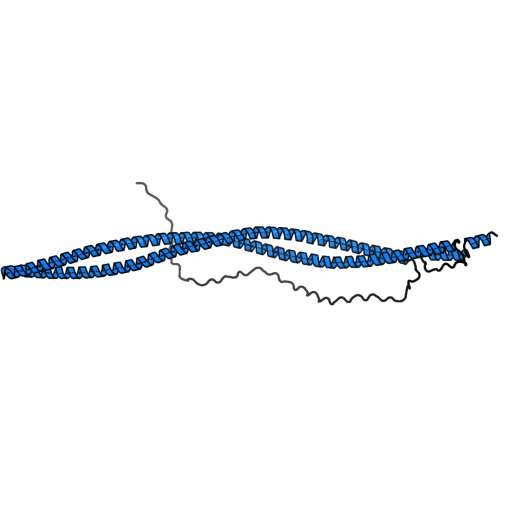1 79 ASN A O 1
ATOM 591 N N . LEU A 1 80 ? 28.309 -3.642 -26.646 1.00 92.31 80 LEU A N 1
ATOM 592 C CA . LEU A 1 80 ? 28.773 -4.191 -25.366 1.00 92.31 80 LEU A CA 1
ATOM 593 C C . LEU A 1 80 ? 28.243 -3.382 -24.172 1.00 92.31 80 LEU A C 1
ATOM 595 O O . LEU A 1 80 ? 27.794 -3.970 -23.188 1.00 92.31 80 LEU A O 1
ATOM 599 N N . ASP A 1 81 ? 28.247 -2.047 -24.265 1.00 95.62 81 ASP A N 1
ATOM 600 C CA . ASP A 1 81 ? 27.630 -1.184 -23.245 1.00 95.62 81 ASP A CA 1
ATOM 601 C C . ASP A 1 81 ? 26.119 -1.434 -23.138 1.00 95.62 81 ASP A C 1
ATOM 603 O O . ASP A 1 81 ? 25.582 -1.602 -22.041 1.00 95.62 81 ASP A O 1
ATOM 607 N N . LEU A 1 82 ? 25.433 -1.527 -24.281 1.00 95.94 82 LEU A N 1
ATOM 608 C CA . LEU A 1 82 ? 24.002 -1.807 -24.316 1.00 95.94 82 LEU A CA 1
ATOM 609 C C . LEU A 1 82 ? 23.670 -3.193 -23.738 1.00 95.94 82 LEU A C 1
ATOM 611 O O . LEU A 1 82 ? 22.688 -3.306 -23.008 1.00 95.94 82 LEU A O 1
ATOM 615 N N . SER A 1 83 ? 24.499 -4.212 -23.990 1.00 95.12 83 SER A N 1
ATOM 616 C CA . SER A 1 83 ? 24.376 -5.551 -23.391 1.00 95.12 83 SER A CA 1
ATOM 617 C C . SER A 1 83 ? 24.442 -5.478 -21.870 1.00 95.12 83 SER A C 1
ATOM 619 O O . SER A 1 83 ? 23.513 -5.907 -21.194 1.00 95.12 83 SER A O 1
ATOM 621 N N . SER A 1 84 ? 25.490 -4.842 -21.334 1.00 95.75 84 SER A N 1
ATOM 622 C CA . SER A 1 84 ? 25.691 -4.671 -19.888 1.00 95.75 84 SER A CA 1
ATOM 623 C C . SER A 1 84 ? 24.501 -3.968 -19.225 1.00 95.75 84 SER A C 1
ATOM 625 O O . SER A 1 84 ? 23.989 -4.401 -18.193 1.00 95.75 84 SER A O 1
ATOM 627 N N . ARG A 1 85 ? 23.987 -2.906 -19.858 1.00 96.31 85 ARG A N 1
ATOM 628 C CA . ARG A 1 85 ? 22.809 -2.179 -19.367 1.00 96.31 85 ARG A CA 1
ATOM 629 C C . ARG A 1 85 ? 21.527 -3.006 -19.449 1.00 96.31 85 ARG A C 1
ATOM 631 O O . ARG A 1 85 ? 20.688 -2.886 -18.563 1.00 96.31 85 ARG A O 1
ATOM 638 N N . THR A 1 86 ? 21.380 -3.833 -20.482 1.00 96.19 86 THR A N 1
ATOM 639 C CA . THR A 1 86 ? 20.230 -4.735 -20.656 1.00 96.19 86 THR A CA 1
ATOM 640 C C . THR A 1 86 ? 20.240 -5.838 -19.597 1.00 96.19 86 THR A C 1
ATOM 642 O O . THR A 1 86 ? 19.208 -6.100 -18.987 1.00 96.19 86 THR A O 1
ATOM 645 N N . GLU A 1 87 ? 21.404 -6.417 -19.294 1.00 94.44 87 GLU A N 1
ATOM 646 C CA . GLU A 1 87 ? 21.583 -7.390 -18.206 1.00 94.44 87 GLU A CA 1
ATOM 647 C C . GLU A 1 87 ? 21.288 -6.773 -16.832 1.00 94.44 87 GLU A C 1
ATOM 649 O O . GLU A 1 87 ? 20.561 -7.354 -16.025 1.00 94.44 87 GLU A O 1
ATOM 654 N N . GLN A 1 88 ? 21.790 -5.562 -16.572 1.00 95.69 88 GLN A N 1
ATOM 655 C CA . GLN A 1 88 ? 21.488 -4.847 -15.332 1.00 95.69 88 GLN A CA 1
ATOM 656 C C . GLN A 1 88 ? 19.987 -4.547 -15.208 1.00 95.69 88 GLN A C 1
ATOM 658 O O . GLN A 1 88 ? 19.411 -4.722 -14.135 1.00 95.69 88 GLN A O 1
ATOM 663 N N . GLN A 1 89 ? 19.346 -4.120 -16.299 1.00 95.19 89 GLN A N 1
ATOM 664 C CA . GLN A 1 89 ? 17.909 -3.868 -16.330 1.00 95.19 89 GLN A CA 1
ATOM 665 C C . GLN A 1 89 ? 17.105 -5.146 -16.066 1.00 95.19 89 GLN A C 1
ATOM 667 O O . GLN A 1 89 ? 16.141 -5.090 -15.305 1.00 95.19 89 GLN A O 1
ATOM 672 N N . ALA A 1 90 ? 17.510 -6.286 -16.631 1.00 95.25 90 ALA A N 1
ATOM 673 C CA . ALA A 1 90 ? 16.891 -7.580 -16.351 1.00 95.25 90 ALA A CA 1
ATOM 674 C C . ALA A 1 90 ? 16.964 -7.918 -14.853 1.00 95.25 90 ALA A C 1
ATOM 676 O O . ALA A 1 90 ? 15.942 -8.209 -14.237 1.00 95.25 90 ALA A O 1
ATOM 677 N N . SER A 1 91 ? 18.140 -7.766 -14.235 1.00 96.19 91 SER A N 1
ATOM 678 C CA . SER A 1 91 ? 18.309 -7.996 -12.794 1.00 96.19 91 SER A CA 1
ATOM 679 C C . SER A 1 91 ? 17.446 -7.059 -11.936 1.00 96.19 91 SER A C 1
ATOM 681 O O . SER A 1 91 ? 16.826 -7.504 -10.972 1.00 96.19 91 SER A O 1
ATOM 683 N N . SER A 1 92 ? 17.342 -5.774 -12.295 1.00 95.94 92 SER A N 1
ATOM 684 C CA . SER A 1 92 ? 16.453 -4.835 -11.594 1.00 95.94 92 SER A CA 1
ATOM 685 C C . SER A 1 92 ? 14.968 -5.172 -11.774 1.00 95.94 92 SER A C 1
ATOM 687 O O . SER A 1 92 ? 14.177 -4.956 -10.853 1.00 95.94 92 SER A O 1
ATOM 689 N N . LEU A 1 93 ? 14.571 -5.706 -12.934 1.00 96.88 93 LEU A N 1
ATOM 690 C CA . LEU A 1 93 ? 13.203 -6.172 -13.171 1.00 96.88 93 LEU A CA 1
ATOM 691 C C . LEU A 1 93 ? 12.875 -7.409 -12.332 1.00 96.88 93 LEU A C 1
ATOM 693 O O . LEU A 1 93 ? 11.782 -7.461 -11.776 1.00 96.88 93 LEU A O 1
ATOM 697 N N . GLU A 1 94 ? 13.806 -8.351 -12.168 1.00 94.56 94 GLU A N 1
ATOM 698 C CA . GLU A 1 94 ? 13.631 -9.512 -11.280 1.00 94.56 94 GLU A CA 1
ATOM 699 C C . GLU A 1 94 ? 13.436 -9.092 -9.815 1.00 94.56 94 GLU A C 1
ATOM 701 O O . GLU A 1 94 ? 12.504 -9.553 -9.153 1.00 94.56 94 GLU A O 1
ATOM 706 N N . GLU A 1 95 ? 14.261 -8.169 -9.311 1.00 96.44 95 GLU A N 1
ATOM 707 C CA . GLU A 1 95 ? 14.123 -7.641 -7.946 1.00 96.44 95 GLU A CA 1
ATOM 708 C C . GLU A 1 95 ? 12.803 -6.877 -7.765 1.00 96.44 95 GLU A C 1
ATOM 710 O O . GLU A 1 95 ? 12.115 -7.027 -6.749 1.00 96.44 95 GLU A O 1
ATOM 715 N N . THR A 1 96 ? 12.404 -6.103 -8.779 1.00 95.06 96 THR A N 1
ATOM 716 C CA . THR A 1 96 ? 11.116 -5.401 -8.789 1.00 95.06 96 THR A CA 1
ATOM 717 C C . THR A 1 96 ? 9.959 -6.396 -8.779 1.00 95.06 96 THR A C 1
ATOM 719 O O . THR A 1 96 ? 9.030 -6.233 -7.994 1.00 95.06 96 THR A O 1
ATOM 722 N N . ALA A 1 97 ? 10.014 -7.455 -9.589 1.00 93.69 97 ALA A N 1
ATOM 723 C CA . ALA A 1 97 ? 8.989 -8.493 -9.632 1.00 93.69 97 ALA A CA 1
ATOM 724 C C . ALA A 1 97 ? 8.863 -9.221 -8.284 1.00 93.69 97 ALA A C 1
ATOM 726 O O . ALA A 1 97 ? 7.755 -9.338 -7.761 1.00 93.69 97 ALA A O 1
ATOM 727 N N . SER A 1 98 ? 9.984 -9.609 -7.667 1.00 95.38 98 SER A N 1
ATOM 728 C CA . SER A 1 98 ? 9.996 -10.206 -6.324 1.00 95.38 98 SER A CA 1
ATOM 729 C C . SER A 1 98 ? 9.399 -9.265 -5.273 1.00 95.38 98 SER A C 1
ATOM 731 O O . SER A 1 98 ? 8.584 -9.681 -4.450 1.00 95.38 98 SER A O 1
ATOM 733 N N . SER A 1 99 ? 9.763 -7.981 -5.310 1.00 95.81 99 SER A N 1
ATOM 734 C CA . SER A 1 99 ? 9.214 -6.969 -4.398 1.00 95.81 99 SER A CA 1
ATOM 735 C C . SER A 1 99 ? 7.708 -6.785 -4.605 1.00 95.81 99 SER A C 1
ATOM 737 O O . SER A 1 99 ? 6.953 -6.618 -3.649 1.00 95.81 99 SER A O 1
ATOM 739 N N . MET A 1 100 ? 7.244 -6.858 -5.854 1.00 95.19 100 MET A N 1
ATOM 740 C CA . MET A 1 100 ? 5.826 -6.784 -6.199 1.00 95.19 100 MET A CA 1
ATOM 741 C C . MET A 1 100 ? 5.042 -8.001 -5.694 1.00 95.19 100 MET A C 1
ATOM 743 O O . MET A 1 100 ? 3.908 -7.838 -5.240 1.00 95.19 100 MET A O 1
ATOM 747 N N . GLU A 1 101 ? 5.616 -9.205 -5.716 1.00 92.19 101 GLU A N 1
ATOM 748 C CA . GLU A 1 101 ? 4.996 -10.396 -5.118 1.00 92.19 101 GLU A CA 1
ATOM 749 C C . GLU A 1 101 ? 4.838 -10.252 -3.597 1.00 92.19 101 GLU A C 1
ATOM 751 O O . GLU A 1 101 ? 3.756 -10.510 -3.059 1.00 92.19 101 GLU A O 1
ATOM 756 N N . GLU A 1 102 ? 5.873 -9.766 -2.905 1.00 96.12 102 GLU A N 1
ATOM 757 C CA . GLU A 1 102 ? 5.829 -9.509 -1.460 1.00 96.12 102 GLU A CA 1
ATOM 758 C C . GLU A 1 102 ? 4.797 -8.426 -1.102 1.00 96.12 102 GLU A C 1
ATOM 760 O O . GLU A 1 102 ? 3.983 -8.605 -0.186 1.00 96.12 102 GLU A O 1
ATOM 765 N N . LEU A 1 103 ? 4.761 -7.330 -1.867 1.00 95.50 103 LEU A N 1
ATOM 766 C CA . LEU A 1 103 ? 3.752 -6.279 -1.721 1.00 95.50 103 LEU A CA 1
ATOM 767 C C . LEU A 1 103 ? 2.340 -6.826 -1.946 1.00 95.50 103 LEU A C 1
ATOM 769 O O . LEU A 1 103 ? 1.448 -6.563 -1.139 1.00 95.50 103 LEU A O 1
ATOM 773 N N . THR A 1 104 ? 2.137 -7.640 -2.984 1.00 94.44 104 THR A N 1
ATOM 774 C CA . THR A 1 104 ? 0.843 -8.285 -3.263 1.00 94.44 104 THR A CA 1
ATOM 775 C C . THR A 1 104 ? 0.401 -9.156 -2.090 1.00 94.44 104 THR A C 1
ATOM 777 O O . THR A 1 104 ? -0.757 -9.101 -1.671 1.00 94.44 104 THR A O 1
ATOM 780 N N . SER A 1 105 ? 1.317 -9.957 -1.538 1.00 96.56 105 SER A N 1
ATOM 781 C CA . SER A 1 105 ? 1.048 -10.803 -0.373 1.00 96.56 105 SER A CA 1
ATOM 782 C C . SER A 1 105 ? 0.639 -9.966 0.840 1.00 96.56 105 SER A C 1
ATOM 784 O O . SER A 1 105 ? -0.367 -10.258 1.489 1.00 96.56 105 SER A O 1
ATOM 786 N N . THR A 1 106 ? 1.367 -8.884 1.108 1.00 96.62 106 THR A N 1
ATOM 787 C CA . THR A 1 106 ? 1.109 -7.994 2.248 1.00 96.62 106 THR A CA 1
ATOM 788 C C . THR A 1 106 ? -0.234 -7.273 2.116 1.00 96.62 106 THR A C 1
ATOM 790 O O . THR A 1 106 ? -0.997 -7.202 3.079 1.00 96.62 106 THR A O 1
ATOM 793 N N . VAL A 1 107 ? -0.580 -6.786 0.921 1.00 97.19 107 VAL A N 1
ATOM 794 C CA . VAL A 1 107 ? -1.876 -6.136 0.661 1.00 97.19 107 VAL A CA 1
ATOM 795 C C . VAL A 1 107 ? -3.037 -7.122 0.818 1.00 97.19 107 VAL A C 1
ATOM 797 O O . VAL A 1 107 ? -4.045 -6.786 1.441 1.00 97.19 107 VAL A O 1
ATOM 800 N N . ARG A 1 108 ? -2.893 -8.366 0.338 1.00 93.31 108 ARG A N 1
ATOM 801 C CA . ARG A 1 108 ? -3.898 -9.423 0.563 1.00 93.31 108 ARG A CA 1
ATOM 802 C C . ARG A 1 108 ? -4.075 -9.727 2.047 1.00 93.31 108 ARG A C 1
ATOM 804 O O . ARG A 1 108 ? -5.205 -9.771 2.527 1.00 93.31 108 ARG A O 1
ATOM 811 N N . GLN A 1 109 ? -2.973 -9.865 2.782 1.00 96.06 109 GLN A N 1
ATOM 812 C CA . GLN A 1 109 ? -3.015 -10.081 4.225 1.00 96.06 109 GLN A CA 1
ATOM 813 C C . GLN A 1 109 ? -3.695 -8.913 4.955 1.00 96.06 109 GLN A C 1
ATOM 815 O O . GLN A 1 109 ? -4.494 -9.143 5.860 1.00 96.06 109 GLN A O 1
ATOM 820 N N . ASN A 1 110 ? -3.446 -7.666 4.546 1.00 95.38 110 ASN A N 1
ATOM 821 C CA . ASN A 1 110 ? -4.125 -6.494 5.101 1.00 95.38 110 ASN A CA 1
ATOM 822 C C . ASN A 1 110 ? -5.635 -6.517 4.837 1.00 95.38 110 ASN A C 1
ATOM 824 O O . ASN A 1 110 ? -6.412 -6.221 5.745 1.00 95.38 110 ASN A O 1
ATOM 828 N N . ALA A 1 111 ? -6.063 -6.913 3.636 1.00 93.12 111 ALA A N 1
ATOM 829 C CA . ALA A 1 111 ? -7.480 -7.051 3.310 1.00 93.12 111 ALA A CA 1
ATOM 830 C C . ALA A 1 111 ? -8.171 -8.120 4.178 1.00 93.12 111 ALA A C 1
ATOM 832 O O . ALA A 1 111 ? -9.279 -7.900 4.674 1.00 93.12 111 ALA A O 1
ATOM 833 N N . ASP A 1 112 ? -7.517 -9.259 4.405 1.00 94.00 112 ASP A N 1
ATOM 834 C CA . ASP A 1 112 ? -8.056 -10.320 5.259 1.00 94.00 112 ASP A CA 1
ATOM 835 C C . ASP A 1 112 ? -8.063 -9.921 6.742 1.00 94.00 112 ASP A C 1
ATOM 837 O O . ASP A 1 112 ? -9.069 -10.124 7.428 1.00 94.00 112 ASP A O 1
ATOM 841 N N . ASN A 1 113 ? -7.008 -9.256 7.223 1.00 95.62 113 ASN A N 1
ATOM 842 C CA . ASN A 1 113 ? -6.959 -8.681 8.569 1.00 95.62 113 ASN A CA 1
ATOM 843 C C . ASN A 1 113 ? -8.077 -7.653 8.783 1.00 95.62 113 ASN A C 1
ATOM 845 O O . ASN A 1 113 ? -8.719 -7.657 9.831 1.00 95.62 113 ASN A O 1
ATOM 849 N N . ALA A 1 114 ? -8.353 -6.800 7.791 1.00 96.12 114 ALA A N 1
ATOM 850 C CA . ALA A 1 114 ? -9.457 -5.849 7.847 1.00 96.12 114 ALA A CA 1
ATOM 851 C C . ALA A 1 114 ? -10.807 -6.577 7.957 1.00 96.12 114 ALA A C 1
ATOM 853 O O . ALA A 1 114 ? -11.615 -6.266 8.828 1.00 96.12 114 ALA A O 1
ATOM 854 N N . ARG A 1 115 ? -11.047 -7.623 7.157 1.00 92.50 115 ARG A N 1
ATOM 855 C CA . ARG A 1 115 ? -12.275 -8.432 7.282 1.00 92.50 115 ARG A CA 1
ATOM 856 C C . ARG A 1 115 ? -12.425 -9.052 8.669 1.00 92.50 115 ARG A C 1
ATOM 858 O O . ARG A 1 115 ? -13.520 -9.016 9.231 1.00 92.50 115 ARG A O 1
ATOM 865 N N . GLN A 1 116 ? -11.347 -9.596 9.228 1.00 96.00 116 GLN A N 1
ATOM 866 C CA . GLN A 1 116 ? -11.364 -10.185 10.565 1.00 96.00 116 GLN A CA 1
ATOM 867 C C . GLN A 1 116 ? -11.611 -9.127 11.650 1.00 96.00 116 GLN A C 1
ATOM 869 O O . GLN A 1 116 ? -12.431 -9.341 12.544 1.00 96.00 116 GLN A O 1
ATOM 874 N N . ALA A 1 117 ? -10.962 -7.965 11.551 1.00 96.12 117 ALA A N 1
ATOM 875 C CA . ALA A 1 117 ? -11.179 -6.841 12.456 1.00 96.12 117 ALA A CA 1
ATOM 876 C C . ALA A 1 117 ? -12.635 -6.356 12.416 1.00 96.12 117 ALA A C 1
ATOM 878 O O . ALA A 1 117 ? -13.215 -6.087 13.465 1.00 96.12 117 ALA A O 1
ATOM 879 N N . ASN A 1 118 ? -13.254 -6.326 11.232 1.00 93.50 118 ASN A N 1
ATOM 880 C CA . ASN A 1 118 ? -14.657 -5.955 11.065 1.00 93.50 118 ASN A CA 1
ATOM 881 C C . ASN A 1 118 ? -15.601 -6.933 11.784 1.00 93.50 118 ASN A C 1
ATOM 883 O O . ASN A 1 118 ? -16.527 -6.525 12.482 1.00 93.50 118 ASN A O 1
ATOM 887 N N . GLN A 1 119 ? -15.345 -8.239 11.662 1.00 94.06 119 GLN A N 1
ATOM 888 C CA . GLN A 1 119 ? -16.116 -9.263 12.376 1.00 94.06 119 GLN A CA 1
ATOM 889 C C . GLN A 1 119 ? -15.959 -9.136 13.895 1.00 94.06 119 GLN A C 1
ATOM 891 O O . GLN A 1 119 ? -16.945 -9.222 14.628 1.00 94.06 119 GLN A O 1
ATOM 896 N N . LEU A 1 120 ? -14.734 -8.896 14.371 1.00 95.56 120 LEU A N 1
ATOM 897 C CA . LEU A 1 120 ? -14.462 -8.717 15.794 1.00 95.56 120 LEU A CA 1
ATOM 898 C C . LEU A 1 120 ? -15.136 -7.455 16.345 1.00 95.56 120 LEU A C 1
ATOM 900 O O . LEU A 1 120 ? -15.746 -7.508 17.412 1.00 95.56 120 LEU A O 1
ATOM 904 N N . ALA A 1 121 ? -15.079 -6.346 15.604 1.00 95.06 121 ALA A N 1
ATOM 905 C CA . ALA A 1 121 ? -15.764 -5.105 15.946 1.00 95.06 121 ALA A CA 1
ATOM 906 C C . ALA A 1 121 ? -17.285 -5.312 16.008 1.00 95.06 121 ALA A C 1
ATOM 908 O O . ALA A 1 121 ? -17.909 -4.971 17.009 1.00 95.06 121 ALA A O 1
ATOM 909 N N . SER A 1 122 ? -17.882 -5.967 15.008 1.00 93.06 122 SER A N 1
ATOM 910 C CA . SER A 1 122 ? -19.313 -6.297 15.023 1.00 93.06 122 SER A CA 1
ATOM 911 C C . SER A 1 122 ? -19.699 -7.144 16.243 1.00 93.06 122 SER A C 1
ATOM 913 O O . SER A 1 122 ? -20.664 -6.824 16.937 1.00 93.06 122 SER A O 1
ATOM 915 N N . SER A 1 123 ? -18.907 -8.168 16.574 1.00 95.31 123 SER A N 1
ATOM 916 C CA . SER A 1 123 ? -19.133 -8.979 17.775 1.00 95.31 123 SER A CA 1
ATOM 917 C C . SER A 1 123 ? -19.018 -8.160 19.064 1.00 95.31 123 SER A C 1
ATOM 919 O O . SER A 1 123 ? -19.830 -8.341 19.968 1.00 95.31 123 SER A O 1
ATOM 921 N N . ALA A 1 124 ? -18.031 -7.268 19.167 1.00 94.88 124 ALA A N 1
ATOM 922 C CA . ALA A 1 124 ? -17.853 -6.405 20.333 1.00 94.88 124 ALA A CA 1
ATOM 923 C C . ALA A 1 124 ? -19.015 -5.410 20.492 1.00 94.88 124 ALA A C 1
ATOM 925 O O . ALA A 1 124 ? -19.477 -5.190 21.610 1.00 94.88 124 ALA A O 1
ATOM 926 N N . SER A 1 125 ? -19.521 -4.863 19.382 1.00 94.94 125 SER A N 1
ATOM 927 C CA . SER A 1 125 ? -20.693 -3.980 19.364 1.00 94.94 125 SER A CA 1
ATOM 928 C C . SER A 1 125 ? -21.944 -4.699 19.876 1.00 94.94 125 SER A C 1
ATOM 930 O O . SER A 1 125 ? -22.643 -4.179 20.744 1.00 94.94 125 SER A O 1
ATOM 932 N N . ASN A 1 126 ? -22.174 -5.941 19.431 1.00 94.56 126 ASN A N 1
ATOM 933 C CA . ASN A 1 126 ? -23.292 -6.759 19.910 1.00 94.56 126 ASN A CA 1
ATOM 934 C C . ASN A 1 126 ? -23.207 -7.010 21.423 1.00 94.56 126 ASN A C 1
ATOM 936 O O . ASN A 1 126 ? -24.183 -6.784 22.134 1.00 94.56 126 ASN A O 1
ATOM 940 N N . VAL A 1 127 ? -22.033 -7.400 21.933 1.00 95.50 127 VAL A N 1
ATOM 941 C CA . VAL A 1 127 ? -21.823 -7.629 23.375 1.00 95.50 127 VAL A CA 1
ATOM 942 C C . VAL A 1 127 ? -22.027 -6.345 24.185 1.00 95.50 127 VAL A C 1
ATOM 944 O O . VAL A 1 127 ? -22.642 -6.380 25.249 1.00 95.50 127 VAL A O 1
ATOM 947 N N . ALA A 1 128 ? -21.545 -5.201 23.694 1.00 94.44 128 ALA A N 1
ATOM 948 C CA . ALA A 1 128 ? -21.760 -3.914 24.352 1.00 94.44 128 ALA A CA 1
ATOM 949 C C . ALA A 1 128 ? -23.248 -3.516 24.360 1.00 94.44 128 ALA A C 1
ATOM 951 O O . ALA A 1 128 ? -23.744 -3.030 25.375 1.00 94.44 128 ALA A O 1
ATOM 952 N N . SER A 1 129 ? -23.976 -3.783 23.271 1.00 94.44 129 SER A N 1
ATOM 953 C CA . SER A 1 129 ? -25.420 -3.543 23.172 1.00 94.44 129 SER A CA 1
ATOM 954 C C . SER A 1 129 ? -26.221 -4.417 24.144 1.00 94.44 129 SER A C 1
ATOM 956 O O . SER A 1 129 ? -27.067 -3.909 24.884 1.00 94.44 129 SER A O 1
ATOM 958 N N . GLU A 1 130 ? -25.906 -5.714 24.223 1.00 95.50 130 GLU A N 1
ATOM 959 C CA . GLU A 1 130 ? -26.487 -6.628 25.215 1.00 95.50 130 GLU A CA 1
ATOM 960 C C . GLU A 1 130 ? -26.167 -6.177 26.648 1.00 95.50 130 GLU A C 1
ATOM 962 O O . GLU A 1 130 ? -27.053 -6.140 27.506 1.00 95.50 130 GLU A O 1
ATOM 967 N N . GLY A 1 131 ? -24.925 -5.752 26.904 1.00 95.38 131 GLY A N 1
ATOM 968 C CA . GLY A 1 131 ? -24.509 -5.176 28.182 1.00 95.38 131 GLY A CA 1
ATOM 969 C C . GLY A 1 131 ? -25.319 -3.933 28.559 1.00 95.38 131 GLY A C 1
ATOM 970 O O . GLY A 1 131 ? -25.803 -3.832 29.688 1.00 95.38 131 GLY A O 1
ATOM 971 N N . GLY A 1 132 ? -25.542 -3.022 27.609 1.00 94.62 132 GLY A N 1
ATOM 972 C CA . GLY A 1 132 ? -26.399 -1.848 27.787 1.00 94.62 132 GLY A CA 1
ATOM 973 C C . GLY A 1 132 ? -27.847 -2.217 28.130 1.00 94.62 132 GLY A C 1
ATOM 974 O O . GLY A 1 132 ? -28.442 -1.624 29.035 1.00 94.62 132 GLY A O 1
ATOM 975 N N . ALA A 1 133 ? -28.404 -3.248 27.484 1.00 94.50 133 ALA A N 1
ATOM 976 C CA . ALA A 1 133 ? -29.746 -3.747 27.785 1.00 94.50 133 ALA A CA 1
ATOM 977 C C . ALA A 1 133 ? -29.858 -4.306 29.216 1.00 94.50 133 ALA A C 1
ATOM 979 O O . ALA A 1 133 ? -30.811 -3.985 29.931 1.00 94.50 133 ALA A O 1
ATOM 980 N N . VAL A 1 134 ? -28.865 -5.080 29.669 1.00 95.94 134 VAL A N 1
ATOM 981 C CA . VAL A 1 134 ? -28.814 -5.600 31.048 1.00 95.94 134 VAL A CA 1
ATOM 982 C C . VAL A 1 134 ? -28.701 -4.459 32.059 1.00 95.94 134 VAL A C 1
ATOM 984 O O . VAL A 1 134 ? -29.422 -4.439 33.056 1.00 95.94 134 VAL A O 1
ATOM 987 N N . VAL A 1 135 ? -27.843 -3.471 31.796 1.00 95.44 135 VAL A N 1
ATOM 988 C CA . VAL A 1 135 ? -27.694 -2.289 32.657 1.00 95.44 135 VAL A CA 1
ATOM 989 C C . VAL A 1 135 ? -29.018 -1.534 32.786 1.00 95.44 135 VAL A C 1
ATOM 991 O O . VAL A 1 135 ? -29.408 -1.170 33.896 1.00 95.44 135 VAL A O 1
ATOM 994 N N . LYS A 1 136 ? -29.760 -1.366 31.687 1.00 93.19 136 LYS A N 1
ATOM 995 C CA . LYS A 1 136 ? -31.089 -0.742 31.701 1.00 93.19 136 LYS A CA 1
ATOM 996 C C . LYS A 1 136 ? -32.074 -1.498 32.598 1.00 93.19 136 LYS A C 1
ATOM 998 O O . LYS A 1 136 ? -32.750 -0.879 33.415 1.00 93.19 136 LYS A O 1
ATOM 1003 N N . GLN A 1 137 ? -32.084 -2.829 32.532 1.00 95.19 137 GLN A N 1
ATOM 1004 C CA . GLN A 1 137 ? -32.910 -3.661 33.413 1.00 95.19 137 GLN A CA 1
ATOM 1005 C C . GLN A 1 137 ? -32.530 -3.504 34.900 1.00 95.19 137 GLN A C 1
ATOM 1007 O O . GLN A 1 137 ? -33.403 -3.515 35.776 1.00 95.19 137 GLN A O 1
ATOM 1012 N N . VAL A 1 138 ? -31.241 -3.320 35.210 1.00 94.81 138 VAL A N 1
ATOM 1013 C CA . VAL A 1 138 ? -30.780 -3.035 36.580 1.00 94.81 138 VAL A CA 1
ATOM 1014 C C . VAL A 1 138 ? -31.286 -1.670 37.056 1.00 94.81 138 VAL A C 1
ATOM 1016 O O . VAL A 1 138 ? -31.752 -1.574 38.192 1.00 94.81 138 VAL A O 1
ATOM 1019 N N . VAL A 1 139 ? -31.260 -0.634 36.209 1.00 92.56 139 VAL A N 1
ATOM 1020 C CA . VAL A 1 139 ? -31.821 0.693 36.541 1.00 92.56 139 VAL A CA 1
ATOM 1021 C C . VAL A 1 139 ? -33.314 0.592 36.866 1.00 92.56 139 VAL A C 1
ATOM 1023 O O . VAL A 1 139 ? -33.745 1.099 37.904 1.00 92.56 139 VAL A O 1
ATOM 1026 N N . ASP A 1 140 ? -34.090 -0.118 36.044 1.00 93.50 140 ASP A N 1
ATOM 1027 C CA . ASP A 1 140 ? -35.531 -0.319 36.265 1.00 93.50 140 ASP A CA 1
ATOM 1028 C C . ASP A 1 140 ? -35.812 -1.050 37.593 1.00 93.50 140 ASP A C 1
ATOM 1030 O O . ASP A 1 140 ? -36.727 -0.701 38.352 1.00 93.50 140 ASP A O 1
ATOM 1034 N N . THR A 1 141 ? -34.976 -2.039 37.920 1.00 95.12 141 THR A N 1
ATOM 1035 C CA . THR A 1 141 ? -35.057 -2.784 39.184 1.00 95.12 141 THR A CA 1
ATOM 1036 C C . THR A 1 141 ? -34.731 -1.887 40.379 1.00 95.12 141 THR A C 1
ATOM 1038 O O . THR A 1 141 ? -35.470 -1.889 41.364 1.00 95.12 141 THR A O 1
ATOM 1041 N N . MET A 1 142 ? -33.684 -1.060 40.293 1.00 92.56 142 MET A N 1
ATOM 1042 C CA . MET A 1 142 ? -33.337 -0.089 41.339 1.00 92.56 142 MET A CA 1
ATOM 1043 C C . MET A 1 142 ? -34.443 0.950 41.547 1.00 92.56 142 MET A C 1
ATOM 1045 O O . MET A 1 142 ? -34.763 1.284 42.689 1.00 92.56 142 MET A O 1
ATOM 1049 N N . GLY A 1 143 ? -35.092 1.407 40.471 1.00 91.38 143 GLY A N 1
ATOM 1050 C CA . GLY A 1 143 ? -36.267 2.277 40.551 1.00 91.38 143 GLY A CA 1
ATOM 1051 C C . GLY A 1 143 ? -37.438 1.620 41.290 1.00 91.38 143 GLY A C 1
ATOM 1052 O O . GLY A 1 143 ? -38.056 2.239 42.159 1.00 91.38 143 GLY A O 1
ATOM 1053 N N . SER A 1 144 ? -37.694 0.339 41.017 1.00 94.56 144 SER A N 1
ATOM 1054 C CA . SER A 1 144 ? -38.733 -0.450 41.696 1.00 94.56 144 SER A CA 1
ATOM 1055 C C . SER A 1 144 ? -38.425 -0.682 43.182 1.00 94.56 144 SER A C 1
ATOM 1057 O O . SER A 1 144 ? -39.329 -0.597 44.022 1.00 94.56 144 SER A O 1
ATOM 1059 N N . ILE A 1 145 ? -37.154 -0.920 43.529 1.00 93.25 145 ILE A N 1
ATOM 1060 C CA . ILE A 1 145 ? -36.687 -1.016 44.921 1.00 93.25 145 ILE A CA 1
ATOM 1061 C C . ILE A 1 145 ? -36.891 0.325 45.632 1.00 93.25 145 ILE A C 1
ATOM 1063 O O . ILE A 1 145 ? -37.492 0.350 46.701 1.00 93.25 145 ILE A O 1
ATOM 1067 N N . ASN A 1 146 ? -36.480 1.444 45.024 1.00 90.06 146 ASN A N 1
ATOM 1068 C CA . ASN A 1 146 ? -36.645 2.781 45.603 1.00 90.06 146 ASN A CA 1
ATOM 1069 C C . ASN A 1 146 ? -38.123 3.100 45.887 1.00 90.06 146 ASN A C 1
ATOM 1071 O O . ASN A 1 146 ? -38.472 3.526 46.988 1.00 90.06 146 ASN A O 1
ATOM 1075 N N . ALA A 1 147 ? -39.009 2.820 44.925 1.00 92.19 147 ALA A N 1
ATOM 1076 C CA . ALA A 1 1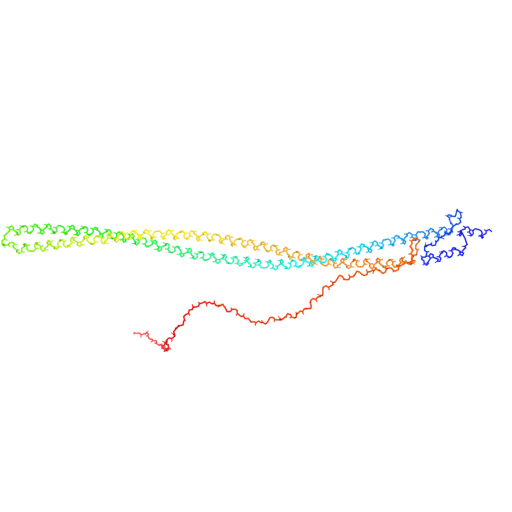47 ? -40.450 2.997 45.089 1.00 92.19 147 ALA A CA 1
ATOM 1077 C C . ALA A 1 147 ? -41.031 2.115 46.210 1.00 92.19 147 ALA A C 1
ATOM 1079 O O . ALA A 1 147 ? -41.891 2.565 46.971 1.00 92.19 147 ALA A O 1
ATOM 1080 N N . SER A 1 148 ? -40.556 0.873 46.336 1.00 95.25 148 SER A N 1
ATOM 1081 C CA . SER A 1 148 ? -40.988 -0.050 47.393 1.00 95.25 148 SER A CA 1
ATOM 1082 C C . SER A 1 148 ? -40.506 0.400 48.773 1.00 95.25 148 SER A C 1
ATOM 1084 O O . SER A 1 148 ? -41.295 0.410 49.716 1.00 95.25 148 SER A O 1
ATOM 1086 N N . SER A 1 149 ? -39.259 0.860 48.888 1.00 93.69 149 SER A N 1
ATOM 1087 C CA . SER A 1 149 ? -38.710 1.404 50.133 1.00 93.69 149 SER A CA 1
ATOM 1088 C C . SER A 1 149 ? -39.476 2.638 50.610 1.00 93.69 149 SER A C 1
ATOM 1090 O O . SER A 1 149 ? -39.794 2.730 51.791 1.00 93.69 149 SER A O 1
ATOM 1092 N N . ARG A 1 150 ? -39.874 3.547 49.706 1.00 90.06 150 ARG A N 1
ATOM 1093 C CA . ARG A 1 150 ? -40.719 4.704 50.064 1.00 90.06 150 ARG A CA 1
ATOM 1094 C C . ARG A 1 150 ? -42.069 4.285 50.650 1.00 90.06 150 ARG A C 1
ATOM 1096 O O . ARG A 1 150 ? -42.470 4.815 51.678 1.00 90.06 150 ARG A O 1
ATOM 1103 N N . LYS A 1 151 ? -42.725 3.274 50.065 1.00 94.19 151 LYS A N 1
ATOM 1104 C CA . LYS A 1 151 ? -43.964 2.713 50.636 1.00 94.19 151 LYS A CA 1
ATOM 1105 C C . LYS A 1 151 ? -43.747 2.143 52.038 1.00 94.19 151 LYS A C 1
ATOM 1107 O O . LYS A 1 151 ? -44.625 2.272 52.885 1.00 94.19 151 LYS A O 1
ATOM 1112 N N . ILE A 1 152 ? -42.596 1.518 52.297 1.00 94.31 152 ILE A N 1
ATOM 1113 C CA . ILE A 1 152 ? -42.252 1.034 53.640 1.00 94.31 152 ILE A CA 1
ATOM 1114 C C . ILE A 1 152 ? -42.125 2.213 54.611 1.00 94.31 152 ILE A C 1
ATOM 1116 O O . ILE A 1 152 ? -42.686 2.139 55.701 1.00 94.31 152 ILE A O 1
ATOM 1120 N N . VAL A 1 153 ? -41.468 3.314 54.222 1.00 94.00 153 VAL A N 1
ATOM 1121 C CA . VAL A 1 153 ? -41.382 4.530 55.058 1.00 94.00 153 VAL A CA 1
ATOM 1122 C C . VAL A 1 153 ? -42.773 5.054 55.425 1.00 94.00 153 VAL A C 1
ATOM 1124 O O . VAL A 1 153 ? -43.011 5.369 56.593 1.00 94.00 153 VAL A O 1
ATOM 1127 N N . ASP A 1 154 ? -43.706 5.084 54.471 1.00 94.25 154 ASP A N 1
ATOM 1128 C CA . ASP A 1 154 ? -45.090 5.510 54.715 1.00 94.25 154 ASP A CA 1
ATOM 1129 C C . ASP A 1 154 ? -45.807 4.585 55.717 1.00 94.25 154 ASP A C 1
ATOM 1131 O O . ASP A 1 154 ? -46.475 5.054 56.640 1.00 94.25 154 ASP A O 1
ATOM 1135 N N . ILE A 1 155 ? -45.628 3.264 55.593 1.00 95.62 155 ILE A N 1
ATOM 1136 C CA . ILE A 1 155 ? -46.198 2.276 56.526 1.00 95.62 155 ILE A CA 1
ATOM 1137 C C . ILE A 1 155 ? -45.609 2.448 57.932 1.00 95.62 155 ILE A C 1
ATOM 1139 O O . ILE A 1 155 ? -46.344 2.428 58.920 1.00 95.62 155 ILE A O 1
ATOM 1143 N N . ILE A 1 156 ? -44.295 2.649 58.040 1.00 95.56 156 ILE A N 1
ATOM 1144 C CA . ILE A 1 156 ? -43.618 2.860 59.324 1.00 95.56 156 ILE A CA 1
ATOM 1145 C C . ILE A 1 156 ? -44.096 4.158 59.988 1.00 95.56 156 ILE A C 1
ATOM 1147 O O . ILE A 1 156 ? -44.283 4.179 61.203 1.00 95.56 156 ILE A O 1
ATOM 1151 N N . ALA A 1 157 ? -44.381 5.209 59.212 1.00 95.12 157 ALA A N 1
ATOM 1152 C CA . ALA A 1 157 ? -44.979 6.437 59.735 1.00 95.12 157 ALA A CA 1
ATOM 1153 C C . ALA A 1 157 ? -46.382 6.201 60.326 1.00 95.12 157 ALA A C 1
ATOM 1155 O O . ALA A 1 157 ? -46.710 6.755 61.376 1.00 95.12 157 ALA A O 1
ATOM 1156 N N . VAL A 1 158 ? -47.198 5.341 59.705 1.00 97.50 158 VAL A N 1
ATOM 1157 C CA . VAL A 1 158 ? -48.497 4.928 60.266 1.00 97.50 158 VAL A CA 1
ATOM 1158 C C . VAL A 1 158 ? -48.313 4.130 61.560 1.00 97.50 158 VAL A C 1
ATOM 1160 O O . VAL A 1 158 ? -49.026 4.383 62.529 1.00 97.50 158 VAL A O 1
ATOM 1163 N N . ILE A 1 159 ? -47.348 3.206 61.615 1.00 95.81 159 ILE A N 1
ATOM 1164 C CA . ILE A 1 159 ? -47.052 2.409 62.820 1.00 95.81 159 ILE A CA 1
ATOM 1165 C C . ILE A 1 159 ? -46.604 3.303 63.984 1.00 95.81 159 ILE A C 1
ATOM 1167 O O . ILE A 1 159 ? -47.094 3.129 65.101 1.00 95.81 159 ILE A O 1
ATOM 1171 N N . ASP A 1 160 ? -45.731 4.281 63.734 1.00 96.44 160 ASP A N 1
ATOM 1172 C CA . ASP A 1 160 ? -45.322 5.270 64.742 1.00 96.44 160 ASP A CA 1
ATOM 1173 C C . ASP A 1 160 ? -46.524 6.099 65.234 1.00 96.44 160 ASP A C 1
ATOM 1175 O O . ASP A 1 160 ? -46.714 6.293 66.436 1.00 96.44 160 ASP A O 1
ATOM 1179 N N . GLY A 1 161 ? -47.426 6.483 64.323 1.00 96.69 161 GLY A N 1
ATOM 1180 C CA . GLY A 1 161 ? -48.699 7.124 64.663 1.00 96.69 161 GLY A CA 1
ATOM 1181 C C . GLY A 1 161 ? -49.601 6.264 65.560 1.00 96.69 161 GLY A C 1
ATOM 1182 O O . GLY A 1 161 ? -50.143 6.767 66.548 1.00 96.69 161 GLY A O 1
ATOM 1183 N N . ILE A 1 162 ? -49.728 4.964 65.272 1.00 96.56 162 ILE A N 1
ATOM 1184 C CA . ILE A 1 162 ? -50.486 4.007 66.100 1.00 96.56 162 ILE A CA 1
ATOM 1185 C C . ILE A 1 162 ? -49.834 3.858 67.479 1.00 96.56 162 ILE A C 1
ATOM 1187 O O . ILE A 1 162 ? -50.531 3.868 68.497 1.00 96.56 162 ILE A O 1
ATOM 1191 N N . ALA A 1 163 ? -48.504 3.757 67.544 1.00 97.44 163 ALA A N 1
ATOM 1192 C CA . ALA A 1 163 ? -47.768 3.680 68.802 1.00 97.44 163 ALA A CA 1
ATOM 1193 C C . ALA A 1 163 ? -47.981 4.945 69.650 1.00 97.44 163 ALA A C 1
ATOM 1195 O O . ALA A 1 163 ? -48.257 4.850 70.848 1.00 97.44 163 ALA A O 1
ATOM 1196 N N . PHE A 1 164 ? -47.956 6.129 69.032 1.00 96.56 164 PHE A N 1
ATOM 1197 C CA . PHE A 1 164 ? -48.252 7.392 69.705 1.00 96.56 164 PHE A CA 1
ATOM 1198 C C . PHE A 1 164 ? -49.689 7.439 70.240 1.00 96.56 164 PHE A C 1
ATOM 1200 O O . PHE A 1 164 ? -49.892 7.735 71.419 1.00 96.56 164 PHE A O 1
ATOM 1207 N N . GLN A 1 165 ? -50.686 7.088 69.422 1.00 97.56 165 GLN A N 1
ATOM 1208 C CA . GLN A 1 165 ? -52.086 7.011 69.855 1.00 97.56 165 GLN A CA 1
ATOM 1209 C C . GLN A 1 165 ? -52.261 6.036 71.027 1.00 97.56 165 GLN A C 1
ATOM 1211 O O . GLN A 1 165 ? -52.879 6.391 72.031 1.00 97.56 165 GLN A O 1
ATOM 1216 N N . THR A 1 166 ? -51.656 4.848 70.947 1.00 97.25 166 THR A N 1
ATOM 1217 C CA . THR A 1 166 ? -51.690 3.830 72.011 1.00 97.25 166 THR A CA 1
ATOM 1218 C C . THR A 1 166 ? -51.062 4.349 73.304 1.00 97.25 166 THR A C 1
ATOM 1220 O O . THR A 1 166 ? -51.608 4.142 74.385 1.00 97.25 166 THR A O 1
ATOM 1223 N N . ASN A 1 167 ? -49.954 5.087 73.209 1.00 95.62 167 ASN A N 1
ATOM 1224 C CA . ASN A 1 167 ? -49.298 5.722 74.351 1.00 95.62 167 ASN A CA 1
ATOM 1225 C C . ASN A 1 167 ? -50.199 6.780 75.026 1.00 95.62 167 ASN A C 1
ATOM 1227 O O . ASN A 1 167 ? -50.250 6.839 76.255 1.00 95.62 167 ASN A O 1
ATOM 1231 N N . ILE A 1 168 ? -50.952 7.572 74.253 1.00 95.81 168 ILE A N 1
ATOM 1232 C CA . ILE A 1 168 ? -51.929 8.538 74.792 1.00 95.81 168 ILE A CA 1
ATOM 1233 C C . ILE A 1 168 ? -53.128 7.825 75.436 1.00 95.81 168 ILE A C 1
ATOM 1235 O O . ILE A 1 168 ? -53.537 8.189 76.538 1.00 95.81 168 ILE A O 1
ATOM 1239 N N . LEU A 1 169 ? -53.664 6.780 74.798 1.00 96.44 169 LEU A N 1
ATOM 1240 C CA . LEU A 1 169 ? -54.741 5.949 75.352 1.00 96.44 169 LEU A CA 1
ATOM 1241 C C . LEU A 1 169 ? -54.336 5.305 76.684 1.00 96.44 169 LEU A C 1
ATOM 1243 O O . LEU A 1 169 ? -55.094 5.360 77.651 1.00 96.44 169 LEU A O 1
ATOM 1247 N N . ALA A 1 170 ? -53.126 4.750 76.755 1.00 96.31 170 ALA A N 1
ATOM 1248 C CA . ALA A 1 170 ? -52.581 4.140 77.961 1.00 96.31 170 ALA A CA 1
ATOM 1249 C C . ALA A 1 170 ? -52.362 5.164 79.085 1.00 96.31 170 ALA A C 1
ATOM 1251 O O . ALA A 1 170 ? -52.662 4.886 80.244 1.00 96.31 170 ALA A O 1
ATOM 1252 N N . LEU A 1 171 ? -51.901 6.375 78.753 1.00 94.50 171 LEU A N 1
ATOM 1253 C CA . LEU A 1 171 ? -51.806 7.478 79.709 1.00 94.50 171 LEU A CA 1
ATOM 1254 C C . LEU A 1 171 ? -53.186 7.862 80.263 1.00 94.50 171 LEU A C 1
ATOM 1256 O O . LEU A 1 171 ? -53.338 7.965 81.478 1.00 94.50 171 LEU A O 1
ATOM 1260 N N . ASN A 1 172 ? -54.188 8.030 79.397 1.00 94.56 172 ASN A N 1
ATOM 1261 C CA . ASN A 1 172 ? -55.555 8.351 79.816 1.00 94.56 172 ASN A CA 1
ATOM 1262 C C . ASN A 1 172 ? -56.139 7.250 80.718 1.00 94.56 172 ASN A C 1
ATOM 1264 O O . ASN A 1 172 ? -56.737 7.552 81.749 1.00 94.56 172 ASN A O 1
ATOM 1268 N N . ALA A 1 173 ? -55.909 5.977 80.380 1.00 94.25 173 ALA A N 1
ATOM 1269 C CA . ALA A 1 173 ? -56.329 4.841 81.197 1.00 94.25 173 ALA A CA 1
ATOM 1270 C C . ALA A 1 173 ? -55.629 4.809 82.565 1.00 94.25 173 ALA A C 1
ATOM 1272 O O . ALA A 1 173 ? -56.276 4.544 83.575 1.00 94.25 173 ALA A O 1
ATOM 1273 N N . ALA A 1 174 ? -54.330 5.117 82.625 1.00 92.56 174 ALA A N 1
ATOM 1274 C CA . ALA A 1 174 ? -53.590 5.204 83.884 1.00 92.56 174 ALA A CA 1
ATOM 1275 C C . ALA A 1 174 ? -54.121 6.332 84.788 1.00 92.56 174 ALA A C 1
ATOM 1277 O O . ALA A 1 174 ? -54.225 6.149 86.001 1.00 92.56 174 ALA A O 1
ATOM 1278 N N . VAL A 1 175 ? -54.496 7.477 84.203 1.00 92.88 175 VAL A N 1
ATOM 1279 C CA . VAL A 1 175 ? -55.125 8.597 84.924 1.00 92.88 175 VAL A CA 1
ATOM 1280 C C . VAL A 1 175 ? -56.492 8.193 85.482 1.00 92.88 175 VAL A C 1
ATOM 1282 O O . VAL A 1 175 ? -56.761 8.429 86.660 1.00 92.88 175 VAL A O 1
ATOM 1285 N N . GLU A 1 176 ? -57.339 7.539 84.686 1.00 92.19 176 GLU A N 1
ATOM 1286 C CA . GLU A 1 176 ? -58.667 7.113 85.146 1.00 92.19 176 GLU A CA 1
ATOM 1287 C C . GLU A 1 176 ? -58.579 5.986 86.192 1.00 92.19 176 GLU A C 1
ATOM 1289 O O . GLU A 1 176 ? -59.323 5.976 87.173 1.00 92.19 176 GLU A O 1
ATOM 1294 N N . ALA A 1 177 ? -57.600 5.085 86.062 1.00 91.81 177 ALA A N 1
ATOM 1295 C CA . ALA A 1 177 ? -57.309 4.061 87.062 1.00 91.81 177 ALA A CA 1
ATOM 1296 C C . ALA A 1 177 ? -56.851 4.669 88.400 1.00 91.81 177 ALA A C 1
ATOM 1298 O O . ALA A 1 177 ? -57.285 4.214 89.457 1.00 91.81 177 ALA A O 1
ATOM 1299 N N . ALA A 1 178 ? -56.033 5.729 88.372 1.00 89.00 178 ALA A N 1
ATOM 1300 C CA . ALA A 1 178 ? -55.661 6.478 89.573 1.00 89.00 178 ALA A CA 1
ATOM 1301 C C . ALA A 1 178 ? -56.876 7.171 90.218 1.00 89.00 178 ALA A C 1
ATOM 1303 O O . ALA A 1 178 ? -56.975 7.246 91.444 1.00 89.00 178 ALA A O 1
ATOM 1304 N N . ARG A 1 179 ? -57.833 7.628 89.402 1.00 91.81 179 ARG A N 1
ATOM 1305 C CA . ARG A 1 179 ? -59.081 8.257 89.854 1.00 91.81 179 ARG A CA 1
ATOM 1306 C C . ARG A 1 179 ? -60.028 7.278 90.556 1.00 91.81 179 ARG A C 1
ATOM 1308 O O . ARG A 1 179 ? -60.733 7.679 91.478 1.00 91.81 179 ARG A O 1
ATOM 1315 N N . ALA A 1 180 ? -60.014 6.004 90.164 1.00 89.38 180 ALA A N 1
ATOM 1316 C CA . ALA A 1 180 ? -60.800 4.930 90.779 1.00 89.38 180 ALA A CA 1
ATOM 1317 C C . ALA A 1 180 ? -60.224 4.404 92.119 1.00 89.38 180 ALA A C 1
ATOM 1319 O O . ALA A 1 180 ? -60.834 3.539 92.756 1.00 89.38 180 ALA A O 1
ATOM 1320 N N . GLY A 1 181 ? -59.067 4.908 92.569 1.00 88.19 181 GLY A N 1
ATOM 1321 C CA . GLY A 1 181 ? -58.452 4.535 93.848 1.00 88.19 181 GLY A CA 1
ATOM 1322 C C . GLY A 1 181 ? -58.026 3.062 93.912 1.00 88.19 181 GLY A C 1
ATOM 1323 O O . GLY A 1 181 ? -57.479 2.517 92.955 1.00 88.19 181 GLY A O 1
ATOM 1324 N N . GLU A 1 182 ? -58.281 2.388 95.040 1.00 85.75 182 GLU A N 1
ATOM 1325 C CA . GLU A 1 182 ? -57.869 0.986 95.256 1.00 85.75 182 GLU A CA 1
ATOM 1326 C C . GLU A 1 182 ? -58.503 -0.005 94.262 1.00 85.75 182 GLU A C 1
ATOM 1328 O O . GLU A 1 182 ? -57.885 -1.013 93.925 1.00 85.75 182 GLU A O 1
ATOM 1333 N N . GLN A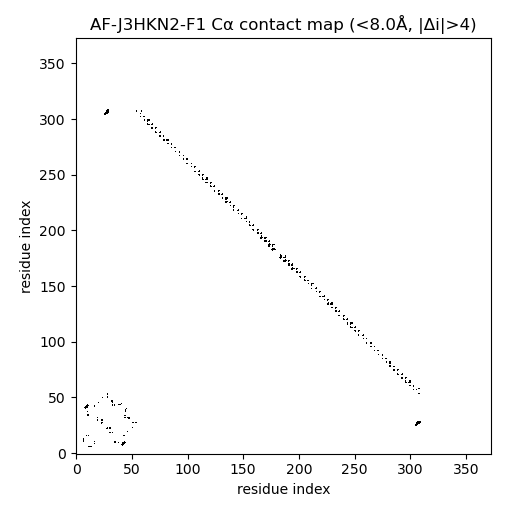 1 183 ? -59.690 0.295 93.721 1.00 82.69 183 GLN A N 1
ATOM 1334 C CA . GLN A 1 183 ? -60.364 -0.567 92.737 1.00 82.69 183 GLN A CA 1
ATOM 1335 C C . GLN A 1 183 ? -59.699 -0.514 91.348 1.00 82.69 183 GLN A C 1
ATOM 1337 O O . GLN A 1 183 ? -59.848 -1.434 90.546 1.00 82.69 183 GLN A O 1
ATOM 1342 N N . GLY A 1 184 ? -58.937 0.547 91.057 1.00 88.81 184 GLY A N 1
ATOM 1343 C CA . GLY A 1 184 ? -58.246 0.754 89.781 1.00 88.81 184 GLY A CA 1
ATOM 1344 C C . GLY A 1 184 ? -56.822 0.195 89.727 1.00 88.81 184 GLY A C 1
ATOM 1345 O O . GLY A 1 184 ? -56.201 0.225 88.665 1.00 88.81 184 GLY A O 1
ATOM 1346 N N . ARG A 1 185 ? -56.283 -0.340 90.832 1.00 86.31 185 ARG A N 1
ATOM 1347 C CA . ARG A 1 185 ? -54.868 -0.749 90.944 1.00 86.31 185 ARG A CA 1
ATOM 1348 C C . ARG A 1 185 ? -54.418 -1.732 89.860 1.00 86.31 185 ARG A C 1
ATOM 1350 O O . ARG A 1 185 ? -53.353 -1.545 89.278 1.00 86.31 185 ARG A O 1
ATOM 1357 N N . GLY A 1 186 ? -55.237 -2.741 89.556 1.00 88.75 186 GLY A N 1
ATOM 1358 C CA . GLY A 1 186 ? -54.943 -3.709 88.491 1.00 88.75 186 GLY A CA 1
ATOM 1359 C C . GLY A 1 186 ? -54.931 -3.073 87.097 1.00 88.75 186 GLY A C 1
ATOM 1360 O O . GLY A 1 186 ? -54.033 -3.341 86.301 1.00 88.75 186 GLY A O 1
ATOM 1361 N N . PHE A 1 187 ? -55.871 -2.162 86.827 1.00 91.25 187 PHE A N 1
ATOM 1362 C CA . PHE A 1 187 ? -55.932 -1.417 85.566 1.00 91.25 187 PHE A CA 1
ATOM 1363 C C . PHE A 1 187 ? -54.755 -0.452 85.399 1.00 91.25 187 PHE A C 1
ATOM 1365 O O . PHE A 1 187 ? -54.242 -0.314 84.291 1.00 91.25 187 PHE A O 1
ATOM 1372 N N . ALA A 1 188 ? -54.278 0.165 86.483 1.00 90.75 188 ALA A N 1
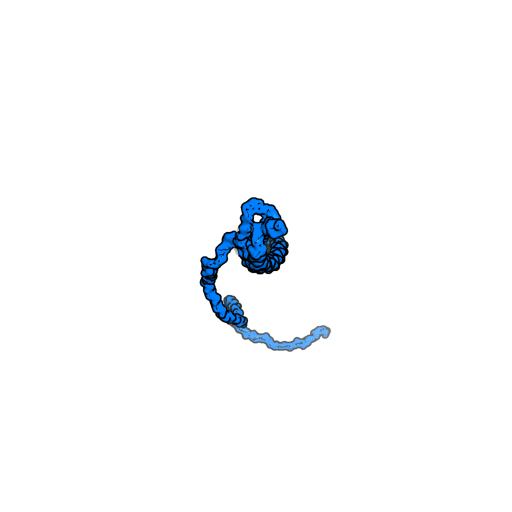ATOM 1373 C CA . ALA A 1 188 ? -53.124 1.062 86.450 1.00 90.75 188 ALA A CA 1
ATOM 1374 C C . ALA A 1 188 ? -51.835 0.338 86.019 1.00 90.75 188 ALA A C 1
ATOM 1376 O O . ALA A 1 188 ? -51.059 0.883 85.233 1.00 90.75 188 ALA A O 1
ATOM 1377 N N . VAL A 1 189 ? -51.624 -0.902 86.482 1.00 92.62 189 VAL A N 1
ATOM 1378 C CA . VAL A 1 189 ? -50.464 -1.722 86.087 1.00 92.62 189 VAL A CA 1
ATOM 1379 C C . VAL A 1 189 ? -50.534 -2.080 84.604 1.00 92.62 189 VAL A C 1
ATOM 1381 O O . VAL A 1 189 ? -49.564 -1.870 83.880 1.00 92.62 189 VAL A O 1
ATOM 1384 N N . VAL A 1 190 ? -51.694 -2.546 84.126 1.00 95.19 190 VAL A N 1
ATOM 1385 C CA . VAL A 1 190 ? -51.889 -2.866 82.702 1.00 95.19 190 VAL A CA 1
ATOM 1386 C C . VAL A 1 190 ? -51.695 -1.622 81.832 1.00 95.19 190 VAL A C 1
ATOM 1388 O O . VAL A 1 190 ? -51.007 -1.689 80.818 1.00 95.19 190 VAL A O 1
ATOM 1391 N N . ALA A 1 191 ? -52.233 -0.470 82.240 1.00 95.25 191 ALA A N 1
ATOM 1392 C CA . ALA A 1 191 ? -52.055 0.789 81.523 1.00 95.25 191 ALA A CA 1
ATOM 1393 C C . ALA A 1 191 ? -50.575 1.211 81.449 1.00 95.25 191 ALA A C 1
ATOM 1395 O O . ALA A 1 191 ? -50.114 1.645 80.394 1.00 95.25 191 ALA A O 1
ATOM 1396 N N . SER A 1 192 ? -49.806 1.033 82.527 1.00 94.44 192 SER A N 1
ATOM 1397 C CA . SER A 1 192 ? -48.359 1.281 82.515 1.00 94.44 192 SER A CA 1
ATOM 1398 C C . SER A 1 192 ? -47.615 0.332 81.570 1.00 94.44 192 SER A C 1
ATOM 1400 O O . SER A 1 192 ? -46.728 0.774 80.843 1.00 94.44 192 SER A O 1
ATOM 1402 N N . GLU A 1 193 ? -47.983 -0.949 81.532 1.00 97.00 193 GLU A N 1
ATOM 1403 C CA . GLU A 1 193 ? -47.336 -1.939 80.662 1.00 97.00 193 GLU A CA 1
ATOM 1404 C C . GLU A 1 193 ? -47.633 -1.675 79.178 1.00 97.00 193 GLU A C 1
ATOM 1406 O O . GLU A 1 193 ? -46.723 -1.661 78.347 1.00 97.00 193 GLU A O 1
ATOM 1411 N N . VAL A 1 194 ? -48.892 -1.359 78.846 1.00 97.12 194 VAL A N 1
ATOM 1412 C CA . VAL A 1 194 ? -49.300 -0.954 77.488 1.00 97.12 194 VAL A CA 1
ATOM 1413 C C . VAL A 1 194 ? -48.558 0.311 77.060 1.00 97.12 194 VAL A C 1
ATOM 1415 O O . VAL A 1 194 ? -48.108 0.405 75.918 1.00 97.12 194 VAL A O 1
ATOM 1418 N N . ARG A 1 195 ? -48.371 1.270 77.973 1.00 95.88 195 ARG A N 1
ATOM 1419 C CA . ARG A 1 195 ? -47.605 2.489 77.699 1.00 95.88 195 ARG A CA 1
ATOM 1420 C C . ARG A 1 195 ? -46.141 2.182 77.382 1.00 95.88 195 ARG A C 1
ATOM 1422 O O . ARG A 1 195 ? -45.621 2.680 76.384 1.00 95.88 195 ARG A O 1
ATOM 1429 N N . THR A 1 196 ? -45.489 1.344 78.186 1.00 96.06 196 THR A N 1
ATOM 1430 C CA . THR A 1 196 ? -44.104 0.908 77.948 1.00 96.06 196 THR A CA 1
ATOM 1431 C C . THR A 1 196 ? -43.974 0.186 76.605 1.00 96.06 196 THR A C 1
ATOM 1433 O O . THR A 1 196 ? -43.040 0.449 75.846 1.00 96.06 196 THR A O 1
ATOM 1436 N N . LEU A 1 197 ? -44.929 -0.683 76.260 1.00 96.69 197 LEU A N 1
ATOM 1437 C CA . LEU A 1 197 ? -44.954 -1.385 74.975 1.00 96.69 197 LEU A CA 1
ATOM 1438 C C . LEU A 1 197 ? -45.134 -0.422 73.791 1.00 96.69 197 LEU A C 1
ATOM 1440 O O . LEU A 1 197 ? -44.461 -0.570 72.768 1.00 96.69 197 LEU A O 1
ATOM 1444 N N . ALA A 1 198 ? -45.989 0.590 73.940 1.00 96.69 198 ALA A N 1
ATOM 1445 C CA . ALA A 1 198 ? -46.188 1.631 72.937 1.00 96.69 198 ALA A CA 1
ATOM 1446 C C . ALA A 1 198 ? -44.911 2.461 72.719 1.00 96.69 198 ALA A C 1
ATOM 1448 O O . ALA A 1 198 ? -44.501 2.671 71.580 1.00 96.69 198 ALA A O 1
ATOM 1449 N N . GLN A 1 199 ? -44.219 2.857 73.793 1.00 94.50 199 GLN A N 1
ATOM 1450 C CA . GLN A 1 199 ? -42.930 3.555 73.700 1.00 94.50 199 GLN A CA 1
ATOM 1451 C C . GLN A 1 199 ? -41.845 2.697 73.034 1.00 94.50 199 GLN A C 1
ATOM 1453 O O . GLN A 1 199 ? -41.103 3.198 72.189 1.00 94.50 199 GLN A O 1
ATOM 1458 N N . ARG A 1 200 ? -41.774 1.398 73.358 1.00 96.75 200 ARG A N 1
ATOM 1459 C CA . ARG A 1 200 ? -40.866 0.450 72.688 1.00 96.75 200 ARG A CA 1
ATOM 1460 C C . ARG A 1 200 ? -41.183 0.306 71.199 1.00 96.75 200 ARG A C 1
ATOM 1462 O O . ARG A 1 200 ? -40.259 0.266 70.394 1.00 96.75 200 ARG A O 1
ATOM 1469 N N . SER A 1 201 ? -42.464 0.263 70.838 1.00 96.44 201 SER A N 1
ATOM 1470 C CA . SER A 1 201 ? -42.903 0.169 69.439 1.00 96.44 201 SER A CA 1
ATOM 1471 C C . SER A 1 201 ? -42.530 1.421 68.642 1.00 96.44 201 SER A C 1
ATOM 1473 O O . SER A 1 201 ? -42.015 1.296 67.537 1.00 96.44 201 SER A O 1
ATOM 1475 N N . ALA A 1 202 ? -42.703 2.615 69.221 1.00 95.19 202 ALA A N 1
ATOM 1476 C CA . ALA A 1 202 ? -42.284 3.875 68.602 1.00 95.19 202 ALA A CA 1
ATOM 1477 C C . ALA A 1 202 ? -40.757 3.943 68.402 1.00 95.19 202 ALA A C 1
ATOM 1479 O O . ALA A 1 202 ? -40.277 4.335 67.340 1.00 95.19 202 ALA A O 1
ATOM 1480 N N . ALA A 1 203 ? -39.975 3.505 69.396 1.00 96.06 203 ALA A N 1
ATOM 1481 C CA . ALA A 1 203 ? -38.518 3.449 69.279 1.00 96.06 203 ALA A CA 1
ATOM 1482 C C . ALA A 1 203 ? -38.069 2.504 68.148 1.00 96.06 203 ALA A C 1
ATOM 1484 O O . ALA A 1 203 ? -37.257 2.898 67.313 1.00 96.06 203 ALA A O 1
ATOM 1485 N N . ALA A 1 204 ? -38.656 1.304 68.075 1.00 96.31 204 ALA A N 1
ATOM 1486 C CA . ALA A 1 204 ? -38.378 0.340 67.012 1.00 96.31 204 ALA A CA 1
ATOM 1487 C C . ALA A 1 204 ? -38.805 0.860 65.628 1.00 96.31 204 ALA A C 1
ATOM 1489 O O . ALA A 1 204 ? -38.059 0.720 64.663 1.00 96.31 204 ALA A O 1
ATOM 1490 N N . ALA A 1 205 ? -39.970 1.509 65.523 1.00 96.06 205 ALA A N 1
ATOM 1491 C CA . ALA A 1 205 ? -40.422 2.131 64.279 1.00 96.06 205 ALA A CA 1
ATOM 1492 C C . ALA A 1 205 ? -39.426 3.196 63.790 1.00 96.06 205 ALA A C 1
ATOM 1494 O O . ALA A 1 205 ? -39.089 3.233 62.608 1.00 96.06 205 ALA A O 1
ATOM 1495 N N . LYS A 1 206 ? -38.895 4.021 64.700 1.00 94.75 206 LYS A N 1
ATOM 1496 C CA . LYS A 1 206 ? -37.895 5.044 64.373 1.00 94.75 206 LYS A CA 1
ATOM 1497 C C . LYS A 1 206 ? -36.562 4.445 63.911 1.00 94.75 206 LYS A C 1
ATOM 1499 O O . LYS A 1 206 ? -35.958 4.968 62.980 1.00 94.75 206 LYS A O 1
ATOM 1504 N N . GLU A 1 207 ? -36.125 3.350 64.527 1.00 96.38 207 GLU A N 1
ATOM 1505 C CA . GLU A 1 207 ? -34.913 2.622 64.129 1.00 96.38 207 GLU A CA 1
ATOM 1506 C C . GLU A 1 207 ? -35.068 1.969 62.746 1.00 96.38 207 GLU A C 1
ATOM 1508 O O . GLU A 1 207 ? -34.203 2.131 61.886 1.00 96.38 207 GLU A O 1
ATOM 1513 N N . ILE A 1 208 ? -36.211 1.323 62.478 1.00 95.94 208 ILE A N 1
ATOM 1514 C CA . ILE A 1 208 ? -36.526 0.770 61.151 1.00 95.94 208 ILE A CA 1
ATOM 1515 C C . ILE A 1 208 ? -36.569 1.883 60.104 1.00 95.94 208 ILE A C 1
ATOM 1517 O O . ILE A 1 208 ? -36.015 1.717 59.020 1.00 95.94 208 ILE A O 1
ATOM 1521 N N . LYS A 1 209 ? -37.190 3.027 60.419 1.00 94.75 209 LYS A N 1
ATOM 1522 C CA . LYS A 1 209 ? -37.227 4.176 59.509 1.00 94.75 209 LYS A CA 1
ATOM 1523 C C . LYS A 1 209 ? -35.820 4.615 59.109 1.00 94.75 209 LYS A C 1
ATOM 1525 O O . LYS A 1 209 ? -35.565 4.751 57.919 1.00 94.75 209 LYS A O 1
ATOM 1530 N N . GLN A 1 210 ? -34.914 4.762 60.077 1.00 95.62 210 GLN A N 1
ATOM 1531 C CA . GLN A 1 210 ? -33.528 5.141 59.802 1.00 95.62 210 GLN A CA 1
ATOM 1532 C C . GLN A 1 210 ? -32.833 4.136 58.869 1.00 95.62 210 GLN A C 1
ATOM 1534 O O . GLN A 1 210 ? -32.223 4.543 57.887 1.00 95.62 210 GLN A O 1
ATOM 1539 N N . LEU A 1 211 ? -32.973 2.829 59.121 1.00 95.75 211 LEU A N 1
ATOM 1540 C CA . LEU A 1 211 ? -32.375 1.790 58.269 1.00 95.75 211 LEU A CA 1
ATOM 1541 C C . LEU A 1 211 ? -32.919 1.808 56.833 1.00 95.75 211 LEU A C 1
ATOM 1543 O O . LEU A 1 211 ? -32.183 1.541 55.878 1.00 95.75 211 LEU A O 1
ATOM 1547 N N . ILE A 1 212 ? -34.209 2.108 56.665 1.00 94.38 212 ILE A N 1
ATOM 1548 C CA . ILE A 1 212 ? -34.822 2.237 55.341 1.00 94.38 212 ILE A CA 1
ATOM 1549 C C . ILE A 1 212 ? -34.340 3.511 54.644 1.00 94.38 212 ILE A C 1
ATOM 1551 O O . ILE A 1 212 ? -34.001 3.438 53.464 1.00 94.38 212 ILE A O 1
ATOM 1555 N N . ASP A 1 213 ? -34.254 4.639 55.351 1.00 93.00 213 ASP A N 1
ATOM 1556 C CA . ASP A 1 213 ? -33.728 5.896 54.804 1.00 93.00 213 ASP A CA 1
ATOM 1557 C C . ASP A 1 213 ? -32.270 5.721 54.328 1.00 93.00 213 ASP A C 1
ATOM 1559 O O . ASP A 1 213 ? -31.933 6.107 53.205 1.00 93.00 213 ASP A O 1
ATOM 1563 N N . ASP A 1 214 ? -31.434 5.036 55.114 1.00 94.12 214 ASP A N 1
ATOM 1564 C CA . ASP A 1 214 ? -30.056 4.692 54.737 1.00 94.12 214 ASP A CA 1
ATOM 1565 C C . ASP A 1 214 ? -30.020 3.776 53.496 1.00 94.12 214 ASP A C 1
ATOM 1567 O O . ASP A 1 214 ? -29.228 3.980 52.572 1.00 94.12 214 ASP A O 1
ATOM 1571 N N . SER A 1 215 ? -30.921 2.789 53.425 1.00 92.94 215 SER A N 1
ATOM 1572 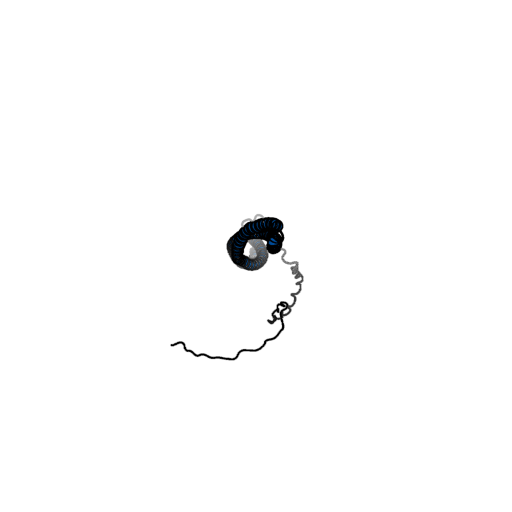C CA . SER A 1 215 ? -31.036 1.886 52.271 1.00 92.94 215 SER A CA 1
ATOM 1573 C C . SER A 1 215 ? -31.472 2.622 50.999 1.00 92.94 215 SER A C 1
ATOM 1575 O O . SER A 1 215 ? -30.945 2.350 49.920 1.00 92.94 215 SER A O 1
ATOM 1577 N N . VAL A 1 216 ? -32.407 3.574 51.104 1.00 92.88 216 VAL A N 1
ATOM 1578 C CA . VAL A 1 216 ? -32.842 4.428 49.985 1.00 92.88 216 VAL A CA 1
ATOM 1579 C C . VAL A 1 216 ? -31.674 5.262 49.470 1.00 92.88 216 VAL A C 1
ATOM 1581 O O . VAL A 1 216 ? -31.444 5.291 48.260 1.00 92.88 216 VAL A O 1
ATOM 1584 N N . ALA A 1 217 ? -30.900 5.877 50.368 1.00 92.56 217 ALA A N 1
ATOM 1585 C CA . ALA A 1 217 ? -29.718 6.644 49.990 1.00 92.56 217 ALA A CA 1
ATOM 1586 C C . ALA A 1 217 ? -28.690 5.778 49.239 1.00 92.56 217 ALA A C 1
ATOM 1588 O O . ALA A 1 217 ? -28.159 6.197 48.208 1.00 92.56 217 ALA A O 1
ATOM 1589 N N . GLN A 1 218 ? -28.455 4.545 49.698 1.00 92.56 218 GLN A N 1
ATOM 1590 C CA . GLN A 1 218 ? -27.530 3.617 49.044 1.00 92.56 218 GLN A CA 1
ATOM 1591 C C . GLN A 1 218 ? -28.025 3.175 47.657 1.00 92.56 218 GLN A C 1
ATOM 1593 O O . GLN A 1 218 ? -27.235 3.110 46.711 1.00 92.56 218 GLN A O 1
ATOM 1598 N N . VAL A 1 219 ? -29.328 2.913 47.507 1.00 93.56 219 VAL A N 1
ATOM 1599 C CA . VAL A 1 219 ? -29.953 2.585 46.213 1.00 93.56 219 VAL A CA 1
ATOM 1600 C C . VAL A 1 219 ? -29.874 3.768 45.246 1.00 93.56 219 VAL A C 1
ATOM 1602 O O . VAL A 1 219 ? -29.576 3.562 44.072 1.00 93.56 219 VAL A O 1
ATOM 1605 N N . ASP A 1 220 ? -30.070 5.003 45.713 1.00 90.38 220 ASP A N 1
ATOM 1606 C CA . ASP A 1 220 ? -29.931 6.207 44.881 1.00 90.38 220 ASP A CA 1
ATOM 1607 C C . ASP A 1 220 ? -28.497 6.386 44.362 1.00 90.38 220 ASP A C 1
ATOM 1609 O O . ASP A 1 220 ? -28.294 6.723 43.191 1.00 90.38 220 ASP A O 1
ATOM 1613 N N . VAL A 1 221 ? -27.486 6.137 45.202 1.00 93.56 221 VAL A N 1
ATOM 1614 C CA . VAL A 1 221 ? -26.076 6.147 44.776 1.00 93.56 221 VAL A CA 1
ATOM 1615 C C . VAL A 1 221 ? -25.808 5.032 43.764 1.00 93.56 221 VAL A C 1
ATOM 1617 O O . VAL A 1 221 ? -25.222 5.294 42.713 1.00 93.56 221 VAL A O 1
ATOM 1620 N N . GLY A 1 222 ? -26.279 3.811 44.036 1.00 93.19 222 GLY A N 1
ATOM 1621 C CA . GLY A 1 222 ? -26.148 2.675 43.121 1.00 93.19 222 GLY A CA 1
ATOM 1622 C C . GLY A 1 222 ? -26.795 2.942 41.760 1.00 93.19 222 GLY A C 1
ATOM 1623 O O . GLY A 1 222 ? -26.167 2.720 40.729 1.00 93.19 222 GLY A O 1
ATOM 1624 N N . SER A 1 223 ? -28.003 3.508 41.747 1.00 92.06 223 SER A N 1
ATOM 1625 C CA . SER A 1 223 ? -28.726 3.879 40.527 1.00 92.06 223 SER A CA 1
ATOM 1626 C C . SER A 1 223 ? -27.922 4.854 39.661 1.00 92.06 223 SER A C 1
ATOM 1628 O O . SER A 1 223 ? -27.751 4.621 38.464 1.00 92.06 223 SER A O 1
ATOM 1630 N N . LYS A 1 224 ? -27.322 5.892 40.263 1.00 93.06 224 LYS A N 1
ATOM 1631 C CA . LYS A 1 224 ? -26.463 6.846 39.537 1.00 93.06 224 LYS A CA 1
ATOM 1632 C C . LYS A 1 224 ? -25.246 6.175 38.898 1.00 93.06 224 LYS A C 1
ATOM 1634 O O . LYS A 1 224 ? -24.929 6.474 37.749 1.00 93.06 224 LYS A O 1
ATOM 1639 N N . LEU A 1 225 ? -24.582 5.266 39.617 1.00 95.06 225 LEU A N 1
ATOM 1640 C CA . LEU A 1 225 ? -23.422 4.531 39.097 1.00 95.06 225 LEU A CA 1
ATOM 1641 C C . LEU A 1 225 ? -23.802 3.617 37.927 1.00 95.06 225 LEU A C 1
ATOM 1643 O O . LEU A 1 225 ? -23.076 3.546 36.939 1.00 95.06 225 LEU A O 1
ATOM 1647 N N . VAL A 1 226 ? -24.953 2.951 38.014 1.00 95.06 226 VAL A N 1
ATOM 1648 C CA . VAL A 1 226 ? -25.453 2.069 36.952 1.00 95.06 226 VAL A CA 1
ATOM 1649 C C . VAL A 1 226 ? -25.861 2.875 35.713 1.00 95.06 226 VAL A C 1
ATOM 1651 O O . VAL A 1 226 ? -25.514 2.485 34.603 1.00 95.06 226 VAL A O 1
ATOM 1654 N N . VAL A 1 227 ? -26.510 4.035 35.874 1.00 93.31 227 VAL A N 1
ATOM 1655 C CA . VAL A 1 227 ? -26.800 4.951 34.752 1.00 93.31 227 VAL A CA 1
ATOM 1656 C C . VAL A 1 227 ? -25.511 5.407 34.069 1.00 93.31 227 VAL A C 1
ATOM 1658 O O . VAL A 1 227 ? -25.423 5.398 32.843 1.00 93.31 227 VAL A O 1
ATOM 1661 N N . GLN A 1 228 ? -24.485 5.764 34.846 1.00 94.81 228 GLN A N 1
ATOM 1662 C CA . GLN A 1 228 ? -23.182 6.122 34.292 1.00 94.81 228 GLN A CA 1
ATOM 1663 C C . GLN A 1 228 ? -22.554 4.954 33.517 1.00 94.81 228 GLN A C 1
ATOM 1665 O O . GLN A 1 228 ? -22.051 5.171 32.417 1.00 94.81 228 GLN A O 1
ATOM 1670 N N . ALA A 1 229 ? -22.622 3.729 34.048 1.00 94.25 229 ALA A N 1
ATOM 1671 C CA . ALA A 1 229 ? -22.155 2.535 33.347 1.00 94.25 229 ALA A CA 1
ATOM 1672 C C . ALA A 1 229 ? -22.912 2.304 32.027 1.00 94.25 229 ALA A C 1
ATOM 1674 O O . ALA A 1 229 ? -22.289 1.948 31.030 1.00 94.25 229 ALA A O 1
ATOM 1675 N N . GLY A 1 230 ? -24.224 2.565 31.996 1.00 94.38 230 GLY A N 1
ATOM 1676 C CA . GLY A 1 230 ? -25.046 2.490 30.783 1.00 94.38 230 GLY A CA 1
ATOM 1677 C C . GLY A 1 230 ? -24.577 3.471 29.713 1.00 94.38 230 GLY A C 1
ATOM 1678 O O . GLY A 1 230 ? -24.274 3.060 28.598 1.00 94.38 230 GLY A O 1
ATOM 1679 N N . ASN A 1 231 ? -24.378 4.737 30.089 1.00 94.75 231 ASN A N 1
ATOM 1680 C CA . ASN A 1 231 ? -23.838 5.753 29.180 1.00 94.75 231 ASN A CA 1
ATOM 1681 C C . ASN A 1 231 ? -22.443 5.373 28.646 1.00 94.75 231 ASN A C 1
ATOM 1683 O O . ASN A 1 231 ? -22.112 5.671 27.501 1.00 94.75 231 ASN A O 1
ATOM 1687 N N . THR A 1 232 ? -21.602 4.724 29.460 1.00 95.00 232 THR A N 1
ATOM 1688 C CA . THR A 1 232 ? -20.297 4.222 29.002 1.00 95.00 232 THR A CA 1
ATOM 1689 C C . THR A 1 232 ? -20.446 3.091 27.983 1.00 95.00 232 THR A C 1
ATOM 1691 O O . THR A 1 232 ? -19.664 3.045 27.038 1.00 95.00 232 THR A O 1
ATOM 1694 N N . MET A 1 233 ? -21.443 2.211 28.118 1.00 94.50 233 MET A N 1
ATOM 1695 C CA . MET A 1 233 ? -21.716 1.181 27.105 1.00 94.50 233 MET A CA 1
ATOM 1696 C C . MET A 1 233 ? -22.147 1.798 25.772 1.00 94.50 233 MET A C 1
ATOM 1698 O O . MET A 1 233 ? -21.623 1.395 24.735 1.00 94.50 233 MET A O 1
ATOM 1702 N N . ASP A 1 234 ? -22.997 2.828 25.790 1.00 93.25 234 ASP A N 1
ATOM 1703 C CA . ASP A 1 234 ? -23.388 3.555 24.572 1.00 93.25 234 ASP A CA 1
ATOM 1704 C C . ASP A 1 234 ? -22.161 4.176 23.874 1.00 93.25 234 ASP A C 1
ATOM 1706 O O . ASP A 1 234 ? -21.961 4.014 22.671 1.00 93.25 234 ASP A O 1
ATOM 1710 N N . GLN A 1 235 ? -21.255 4.794 24.642 1.00 95.62 235 GLN A N 1
ATOM 1711 C CA . GLN A 1 235 ? -19.996 5.334 24.111 1.00 95.62 235 GLN A CA 1
ATOM 1712 C C . GLN A 1 235 ? -19.067 4.259 23.525 1.00 95.62 235 GLN A C 1
ATOM 1714 O O . GLN A 1 235 ? -18.313 4.536 22.582 1.00 95.62 235 GLN A O 1
ATOM 1719 N N . VAL A 1 236 ? -19.077 3.045 24.086 1.00 94.81 236 VAL A N 1
ATOM 1720 C CA . VAL A 1 236 ? -18.330 1.903 23.542 1.00 94.81 236 VAL A CA 1
ATOM 1721 C C . VAL A 1 236 ? -18.917 1.492 22.196 1.00 94.81 236 VAL A C 1
ATOM 1723 O O . VAL A 1 236 ? -18.149 1.354 21.246 1.00 94.81 236 VAL A O 1
ATOM 1726 N N . VAL A 1 237 ? -20.243 1.370 22.083 1.00 95.06 237 VAL A N 1
ATOM 1727 C CA . VAL A 1 237 ? -20.922 1.052 20.814 1.00 95.06 237 VAL A CA 1
ATOM 1728 C C . VAL A 1 237 ? -20.568 2.081 19.737 1.00 95.06 237 VAL A C 1
ATOM 1730 O O . VAL A 1 237 ? -20.086 1.700 18.669 1.00 95.06 237 VAL A O 1
ATOM 1733 N N . ASP A 1 238 ? -20.676 3.378 20.040 1.00 95.69 238 ASP A N 1
ATOM 1734 C CA . ASP A 1 238 ? -20.307 4.457 19.110 1.00 95.69 238 ASP A CA 1
ATOM 1735 C C . ASP A 1 238 ? -18.832 4.386 18.681 1.00 95.69 238 ASP A C 1
ATOM 1737 O O . ASP A 1 238 ? -18.465 4.640 17.531 1.00 95.69 238 ASP A O 1
ATOM 1741 N N . SER A 1 239 ? -17.940 4.040 19.611 1.00 96.12 239 SER A N 1
ATOM 1742 C CA . SER A 1 239 ? -16.508 3.924 19.323 1.00 96.12 239 SER A CA 1
ATOM 1743 C C . SER A 1 239 ? -16.192 2.716 18.449 1.00 96.12 239 SER A C 1
ATOM 1745 O O . SER A 1 239 ? -15.384 2.831 17.529 1.00 96.12 239 SER A O 1
ATOM 1747 N N . VAL A 1 240 ? -16.852 1.585 18.688 1.00 96.12 240 VAL A N 1
ATOM 1748 C CA . VAL A 1 240 ? -16.719 0.376 17.868 1.00 96.12 240 VAL A CA 1
ATOM 1749 C C . VAL A 1 240 ? -17.302 0.593 16.469 1.00 96.12 240 VAL A C 1
ATOM 1751 O O . VAL A 1 240 ? -16.717 0.120 15.492 1.00 96.12 240 VAL A O 1
ATOM 1754 N N . GLN A 1 241 ? -18.380 1.370 16.336 1.00 93.19 241 GLN A N 1
ATOM 1755 C CA . GLN A 1 241 ? -18.915 1.754 15.029 1.00 93.19 241 GLN A CA 1
ATOM 1756 C C . GLN A 1 241 ? -17.881 2.540 14.212 1.00 93.19 241 GLN A C 1
ATOM 1758 O O . GLN A 1 241 ? -17.597 2.177 13.076 1.00 93.19 241 GLN A O 1
ATOM 1763 N N . ARG A 1 242 ? -17.212 3.532 14.814 1.00 95.50 242 ARG A N 1
ATOM 1764 C CA . ARG A 1 242 ? -16.127 4.268 14.136 1.00 95.50 242 ARG A CA 1
ATOM 1765 C C . ARG A 1 242 ? -14.966 3.366 13.714 1.00 95.50 242 ARG A C 1
ATOM 1767 O O . ARG A 1 242 ? -14.396 3.563 12.647 1.00 95.50 242 ARG A O 1
ATOM 1774 N N . VAL A 1 243 ? -14.607 2.373 14.532 1.00 95.88 243 VAL A N 1
ATOM 1775 C CA . VAL A 1 243 ? -13.585 1.377 14.161 1.00 95.88 243 VAL A CA 1
ATOM 1776 C C . VAL A 1 243 ? -14.040 0.555 12.953 1.00 95.88 243 VAL A C 1
ATOM 1778 O O . VAL A 1 243 ? -13.249 0.328 12.044 1.00 95.88 243 VAL A O 1
ATOM 1781 N N . THR A 1 244 ? -15.308 0.148 12.921 1.00 93.56 244 THR A N 1
ATOM 1782 C CA . THR A 1 244 ? -15.917 -0.590 11.800 1.00 93.56 244 THR A CA 1
ATOM 1783 C C . THR A 1 244 ? -15.824 0.218 10.501 1.00 93.56 244 THR A C 1
ATOM 1785 O O . THR A 1 244 ? -15.402 -0.320 9.477 1.00 93.56 244 THR A O 1
ATOM 1788 N N . ASP A 1 245 ? -16.122 1.518 10.555 1.00 94.69 245 ASP A N 1
ATOM 1789 C CA . ASP A 1 245 ? -16.046 2.413 9.396 1.00 94.69 245 ASP A CA 1
ATOM 1790 C C . ASP A 1 245 ? -14.601 2.536 8.867 1.00 94.69 245 ASP A C 1
ATOM 1792 O O . ASP A 1 245 ? -14.356 2.347 7.676 1.00 94.69 245 ASP A O 1
ATOM 1796 N N . ILE A 1 246 ? -13.618 2.738 9.755 1.00 95.62 246 ILE A N 1
ATOM 1797 C CA . ILE A 1 246 ? -12.187 2.793 9.387 1.00 95.62 246 ILE A CA 1
ATOM 1798 C C . ILE A 1 246 ? -11.734 1.477 8.746 1.00 95.62 246 ILE A C 1
ATOM 1800 O O . ILE A 1 246 ? -11.003 1.461 7.757 1.00 95.62 246 ILE A O 1
ATOM 1804 N N . VAL A 1 247 ? -12.159 0.345 9.301 1.00 95.81 247 VAL A N 1
ATOM 1805 C CA . VAL A 1 247 ? -11.807 -0.974 8.771 1.00 95.81 247 VAL A CA 1
ATOM 1806 C C . VAL A 1 247 ? -12.423 -1.201 7.384 1.00 95.81 247 VAL A C 1
ATOM 1808 O O . VAL A 1 247 ? -11.779 -1.801 6.518 1.00 95.81 247 VAL A O 1
ATOM 1811 N N . ALA A 1 248 ? -13.633 -0.693 7.138 1.00 93.50 248 ALA A N 1
ATOM 1812 C CA . ALA A 1 248 ? -14.251 -0.720 5.817 1.00 93.50 248 ALA A CA 1
ATOM 1813 C C . ALA A 1 248 ? -13.458 0.119 4.799 1.00 93.50 248 ALA A C 1
ATOM 1815 O O . ALA A 1 248 ? -13.211 -0.353 3.685 1.00 93.50 248 ALA A O 1
ATOM 1816 N N . GLU A 1 249 ? -12.983 1.306 5.189 1.00 96.12 249 GLU A N 1
ATOM 1817 C CA . GLU A 1 249 ? -12.092 2.129 4.360 1.00 96.12 249 GLU A CA 1
ATOM 1818 C C . GLU A 1 249 ? -10.776 1.405 4.043 1.00 96.12 249 GLU A C 1
ATOM 1820 O O . GLU A 1 249 ? -10.378 1.350 2.879 1.00 96.12 249 GLU A O 1
ATOM 1825 N N . ILE A 1 250 ? -10.140 0.761 5.032 1.00 95.31 250 ILE A N 1
ATOM 1826 C CA . ILE A 1 250 ? -8.918 -0.038 4.825 1.00 95.31 250 ILE A CA 1
ATOM 1827 C C . ILE A 1 250 ? -9.173 -1.177 3.834 1.00 95.31 250 ILE A C 1
ATOM 1829 O O . ILE A 1 250 ? -8.355 -1.417 2.943 1.00 95.31 250 ILE A O 1
ATOM 1833 N N . SER A 1 251 ? -10.304 -1.879 3.952 1.00 92.44 251 SER A N 1
ATOM 1834 C CA . SER A 1 251 ? -10.659 -2.948 3.014 1.00 92.44 251 SER A CA 1
ATOM 1835 C C . SER A 1 251 ? -10.874 -2.421 1.594 1.00 92.44 251 SER A C 1
ATOM 1837 O O . SER A 1 251 ? -10.523 -3.120 0.641 1.00 92.44 251 SER A O 1
ATOM 1839 N N . SER A 1 252 ? -11.457 -1.230 1.439 1.00 95.06 252 SER A N 1
ATOM 1840 C CA . SER A 1 252 ? -11.639 -0.591 0.133 1.00 95.06 252 SER A CA 1
ATOM 1841 C C . SER A 1 252 ? -10.296 -0.180 -0.468 1.00 95.06 252 SER A C 1
ATOM 1843 O O . SER A 1 252 ? -9.989 -0.562 -1.595 1.00 95.06 252 SER A O 1
ATOM 1845 N N . ALA A 1 253 ? -9.456 0.508 0.310 1.00 96.75 253 ALA A N 1
ATOM 1846 C CA . ALA A 1 253 ? -8.121 0.928 -0.106 1.00 96.75 253 ALA A CA 1
ATOM 1847 C C . ALA A 1 253 ? -7.228 -0.268 -0.473 1.00 96.75 253 ALA A C 1
ATOM 1849 O O . ALA A 1 253 ? -6.508 -0.225 -1.465 1.00 96.75 253 ALA A O 1
ATOM 1850 N N . SER A 1 254 ? -7.312 -1.374 0.273 1.00 96.19 254 SER A N 1
ATOM 1851 C CA . SER A 1 254 ? -6.549 -2.596 -0.028 1.00 96.19 254 SER A CA 1
ATOM 1852 C C . SER A 1 254 ? -6.989 -3.244 -1.349 1.00 96.19 254 SER A C 1
ATOM 1854 O O . SER A 1 254 ? -6.168 -3.811 -2.072 1.00 96.19 254 SER A O 1
ATOM 1856 N N . ARG A 1 255 ? -8.281 -3.155 -1.699 1.00 92.56 255 ARG A N 1
ATOM 1857 C CA . ARG A 1 255 ? -8.785 -3.631 -2.996 1.00 92.56 255 ARG A CA 1
ATOM 1858 C C . ARG A 1 255 ? -8.267 -2.757 -4.140 1.00 92.56 255 ARG A C 1
ATOM 1860 O O . ARG A 1 255 ? -7.747 -3.303 -5.104 1.00 92.56 255 ARG A O 1
ATOM 1867 N N . GLU A 1 256 ? -8.322 -1.437 -3.991 1.00 95.75 256 GLU A N 1
ATOM 1868 C CA . GLU A 1 256 ? -7.768 -0.494 -4.973 1.00 95.75 256 GLU A CA 1
ATOM 1869 C C . GLU A 1 256 ? -6.250 -0.678 -5.155 1.00 95.75 256 GLU A C 1
ATOM 1871 O O . GLU A 1 256 ? -5.752 -0.720 -6.277 1.00 95.75 256 GLU A O 1
ATOM 1876 N N . GLN A 1 257 ? -5.507 -0.894 -4.065 1.00 96.44 257 GLN A N 1
ATOM 1877 C CA . GLN A 1 257 ? -4.081 -1.231 -4.126 1.00 96.44 257 GLN A CA 1
ATOM 1878 C C . GLN A 1 257 ? -3.821 -2.531 -4.887 1.00 96.44 257 GLN A C 1
ATOM 1880 O O . GLN A 1 257 ? -2.851 -2.605 -5.635 1.00 96.44 257 GLN A O 1
ATOM 1885 N N . THR A 1 258 ? -4.674 -3.546 -4.719 1.00 94.12 258 THR A N 1
ATOM 1886 C CA . THR A 1 258 ? -4.546 -4.811 -5.458 1.00 94.12 258 THR A CA 1
ATOM 1887 C C . THR A 1 258 ? -4.699 -4.576 -6.961 1.00 94.12 258 THR A C 1
ATOM 1889 O O . THR A 1 258 ? -3.864 -5.039 -7.733 1.00 94.12 258 THR A O 1
ATOM 1892 N N . GLU A 1 259 ? -5.702 -3.799 -7.374 1.00 94.56 259 GLU A N 1
ATOM 1893 C CA . GLU A 1 259 ? -5.913 -3.431 -8.781 1.00 94.56 259 GLU A CA 1
ATOM 1894 C C . GLU A 1 259 ? -4.735 -2.612 -9.341 1.00 94.56 259 GLU A C 1
ATOM 1896 O O . GLU A 1 259 ? -4.259 -2.871 -10.448 1.00 94.56 259 GLU A O 1
ATOM 1901 N N . GLY A 1 260 ? -4.204 -1.662 -8.565 1.00 96.81 260 GLY A N 1
ATOM 1902 C CA . GLY A 1 260 ? -3.014 -0.894 -8.944 1.00 96.81 260 GLY A CA 1
ATOM 1903 C C . GLY A 1 260 ? -1.762 -1.765 -9.088 1.00 96.81 260 GLY A C 1
ATOM 1904 O O . GLY A 1 260 ? -0.983 -1.592 -10.025 1.00 96.81 260 GLY A O 1
ATOM 1905 N N . ILE A 1 261 ? -1.585 -2.746 -8.202 1.00 96.00 261 ILE A N 1
ATOM 1906 C CA . ILE A 1 261 ? -0.487 -3.715 -8.269 1.00 96.00 261 ILE A CA 1
ATOM 1907 C C . ILE A 1 261 ? -0.599 -4.596 -9.519 1.00 96.00 261 ILE A C 1
ATOM 1909 O O . ILE A 1 261 ? 0.412 -4.827 -10.181 1.00 96.00 261 ILE A O 1
ATOM 1913 N N . GLU A 1 262 ? -1.800 -5.042 -9.892 1.00 93.62 262 GLU A N 1
ATOM 1914 C CA . GLU A 1 262 ? -2.015 -5.810 -11.125 1.00 93.62 262 GLU A CA 1
ATOM 1915 C C . GLU A 1 262 ? -1.614 -5.015 -12.377 1.00 93.62 262 GLU A C 1
ATOM 1917 O O . GLU A 1 262 ? -0.976 -5.564 -13.278 1.00 93.62 262 GLU A O 1
ATOM 1922 N N . GLN A 1 263 ? -1.907 -3.713 -12.422 1.00 95.81 263 GLN A N 1
ATOM 1923 C CA . GLN A 1 263 ? -1.475 -2.841 -13.522 1.00 95.81 263 GLN A CA 1
ATOM 1924 C C . GLN A 1 263 ? 0.050 -2.689 -13.577 1.00 95.81 263 GLN A C 1
ATOM 1926 O O . GLN A 1 263 ? 0.643 -2.767 -14.653 1.00 95.81 263 GLN A O 1
ATOM 1931 N N . ILE A 1 264 ? 0.703 -2.513 -12.424 1.00 96.06 264 ILE A N 1
ATOM 1932 C CA . ILE A 1 264 ? 2.169 -2.451 -12.357 1.00 96.06 264 ILE A CA 1
ATOM 1933 C C . ILE A 1 264 ? 2.776 -3.785 -12.804 1.00 96.06 264 ILE A C 1
ATOM 1935 O O . ILE A 1 264 ? 3.742 -3.786 -13.561 1.00 96.06 264 ILE A O 1
ATOM 1939 N N . ASN A 1 265 ? 2.199 -4.918 -12.399 1.00 94.00 265 ASN A N 1
ATOM 1940 C CA . ASN A 1 265 ? 2.664 -6.238 -12.816 1.00 94.00 265 ASN A CA 1
ATOM 1941 C C . ASN A 1 265 ? 2.619 -6.394 -14.348 1.00 94.00 265 ASN A C 1
ATOM 1943 O O . ASN A 1 265 ? 3.606 -6.815 -14.947 1.00 94.00 265 ASN A O 1
ATOM 1947 N N . GLN A 1 266 ? 1.535 -5.952 -14.997 1.00 95.19 266 GLN A N 1
ATOM 1948 C CA . GLN A 1 266 ? 1.447 -5.931 -16.463 1.00 95.19 266 GLN A CA 1
ATOM 1949 C C . GLN A 1 266 ? 2.539 -5.058 -17.101 1.00 95.19 266 GLN A C 1
ATOM 1951 O O . GLN A 1 266 ? 3.149 -5.464 -18.091 1.00 95.19 266 GLN A O 1
ATOM 1956 N N . ALA A 1 267 ? 2.823 -3.886 -16.527 1.00 95.75 267 ALA A N 1
ATOM 1957 C CA . ALA A 1 267 ? 3.889 -3.011 -17.011 1.00 95.75 267 ALA A CA 1
ATOM 1958 C C . ALA A 1 267 ? 5.284 -3.648 -16.862 1.00 95.75 267 ALA A C 1
ATOM 1960 O O . ALA A 1 267 ? 6.108 -3.529 -17.767 1.00 95.75 267 ALA A O 1
ATOM 1961 N N . VAL A 1 268 ? 5.541 -4.365 -15.762 1.00 95.69 268 VAL A N 1
ATOM 1962 C CA . VAL A 1 268 ? 6.797 -5.103 -15.540 1.00 95.69 268 VAL A CA 1
ATOM 1963 C C . VAL A 1 268 ? 6.963 -6.224 -16.567 1.00 95.69 268 VAL A C 1
ATOM 1965 O O . VAL A 1 268 ? 8.033 -6.340 -17.157 1.00 95.69 268 VAL A O 1
ATOM 1968 N N . VAL A 1 269 ? 5.905 -6.989 -16.857 1.00 94.62 269 VAL A N 1
ATOM 1969 C CA . VAL A 1 269 ? 5.924 -8.027 -17.908 1.00 94.62 269 VAL A CA 1
ATOM 1970 C C . VAL A 1 269 ? 6.224 -7.421 -19.283 1.00 94.62 269 VAL A C 1
ATOM 1972 O O . VAL A 1 269 ? 7.008 -7.970 -20.055 1.00 94.62 269 VAL A O 1
ATOM 1975 N N . GLN A 1 270 ? 5.648 -6.258 -19.593 1.00 96.38 270 GLN A N 1
ATOM 1976 C CA . GLN A 1 270 ? 5.941 -5.560 -20.843 1.00 96.38 270 GLN A CA 1
ATOM 1977 C C . GLN A 1 270 ? 7.393 -5.059 -20.902 1.00 96.38 270 GLN A C 1
ATOM 1979 O O . GLN A 1 270 ? 8.031 -5.144 -21.953 1.00 96.38 270 GLN A O 1
ATOM 1984 N N . MET A 1 271 ? 7.932 -4.548 -19.791 1.00 96.19 271 MET A N 1
ATOM 1985 C CA . MET A 1 271 ? 9.338 -4.147 -19.708 1.00 96.19 271 MET A CA 1
ATOM 1986 C C . MET A 1 271 ? 10.280 -5.337 -19.880 1.00 96.19 271 MET A C 1
ATOM 1988 O O . MET A 1 271 ? 11.268 -5.203 -20.595 1.00 96.19 271 MET A O 1
ATOM 1992 N N . ASP A 1 272 ? 9.974 -6.488 -19.284 1.00 96.25 272 ASP A N 1
ATOM 1993 C CA . ASP A 1 272 ? 10.739 -7.725 -19.469 1.00 96.25 272 ASP A CA 1
ATOM 1994 C C . ASP A 1 272 ? 10.765 -8.154 -20.944 1.00 96.25 272 ASP A C 1
ATOM 1996 O O . ASP A 1 272 ? 11.834 -8.391 -21.506 1.00 96.25 272 ASP A O 1
ATOM 2000 N N . GLN A 1 273 ? 9.619 -8.112 -21.631 1.00 96.38 273 GLN A N 1
ATOM 2001 C CA . GLN A 1 273 ? 9.558 -8.401 -23.066 1.00 96.38 273 GLN A CA 1
ATOM 2002 C C . GLN A 1 273 ? 10.455 -7.464 -23.895 1.00 96.38 273 GLN A C 1
ATOM 2004 O O . GLN A 1 273 ? 11.158 -7.918 -24.801 1.00 96.38 273 GLN A O 1
ATOM 2009 N N . VAL A 1 274 ? 10.458 -6.161 -23.593 1.00 96.75 274 VAL A N 1
ATOM 2010 C CA . VAL A 1 274 ? 11.331 -5.188 -24.274 1.00 96.75 274 VAL A CA 1
ATOM 2011 C C . VAL A 1 274 ? 12.803 -5.429 -23.933 1.00 96.75 274 VAL A C 1
ATOM 2013 O O . VAL A 1 274 ? 13.650 -5.341 -24.817 1.00 96.75 274 VAL A O 1
ATOM 2016 N N . THR A 1 275 ? 13.125 -5.772 -22.685 1.00 95.88 275 THR A N 1
ATOM 2017 C CA . THR A 1 275 ? 14.486 -6.134 -22.259 1.00 95.88 275 THR A CA 1
ATOM 2018 C C . THR A 1 275 ? 15.000 -7.348 -23.035 1.00 95.88 275 THR A C 1
ATOM 2020 O O . THR A 1 275 ? 16.104 -7.306 -23.574 1.00 95.88 275 THR A O 1
ATOM 2023 N N . GLN A 1 276 ? 14.188 -8.397 -23.178 1.00 94.56 276 GLN A N 1
ATOM 2024 C CA . GLN A 1 276 ? 14.540 -9.582 -23.967 1.00 94.56 276 GLN A CA 1
ATOM 2025 C C . GLN A 1 276 ? 14.703 -9.255 -25.456 1.00 94.56 276 GLN A C 1
ATOM 2027 O O . GLN A 1 276 ? 15.643 -9.723 -26.098 1.00 94.56 276 GLN A O 1
ATOM 2032 N N . GLN A 1 277 ? 13.830 -8.408 -26.009 1.00 96.31 277 GLN A N 1
ATOM 2033 C CA . GLN A 1 277 ? 13.966 -7.941 -27.387 1.00 96.31 277 GLN A CA 1
ATOM 2034 C C . GLN A 1 277 ? 15.255 -7.134 -27.587 1.00 96.31 277 GLN A C 1
ATOM 2036 O O . GLN A 1 277 ? 15.936 -7.312 -28.594 1.00 96.31 277 GLN A O 1
ATOM 2041 N N . ASN A 1 278 ? 15.618 -6.277 -26.632 1.00 95.06 278 ASN A N 1
ATOM 2042 C CA . ASN A 1 278 ? 16.870 -5.527 -26.672 1.00 95.06 278 ASN A CA 1
ATOM 2043 C C . ASN A 1 278 ? 18.080 -6.461 -26.634 1.00 95.06 278 ASN A C 1
ATOM 2045 O O . ASN A 1 278 ? 19.013 -6.242 -27.398 1.00 95.06 278 ASN A O 1
ATOM 2049 N N . ALA A 1 279 ? 18.055 -7.513 -25.812 1.00 94.12 279 ALA A N 1
ATOM 2050 C CA . ALA A 1 279 ? 19.127 -8.507 -25.778 1.00 94.12 279 ALA A CA 1
ATOM 2051 C C . ALA A 1 279 ? 19.311 -9.180 -27.150 1.00 94.12 279 ALA A C 1
ATOM 2053 O O . ALA A 1 279 ? 20.425 -9.219 -27.671 1.00 94.12 279 ALA A O 1
ATOM 2054 N N . ALA A 1 280 ? 18.215 -9.604 -27.790 1.00 94.81 280 ALA A N 1
ATOM 2055 C CA . ALA A 1 280 ? 18.260 -10.173 -29.138 1.00 94.81 280 ALA A CA 1
ATOM 2056 C C . ALA A 1 280 ? 18.798 -9.172 -30.179 1.00 94.81 280 ALA A C 1
ATOM 2058 O O . ALA A 1 280 ? 19.666 -9.508 -30.984 1.00 94.81 280 ALA A O 1
ATOM 2059 N N . LEU A 1 281 ? 18.341 -7.915 -30.135 1.00 95.06 281 LEU A N 1
ATOM 2060 C CA . LEU A 1 281 ? 18.818 -6.860 -31.035 1.00 95.06 281 LEU A CA 1
ATOM 2061 C C . LEU A 1 281 ? 20.304 -6.544 -30.834 1.00 95.06 281 LEU A C 1
ATOM 2063 O O . LEU A 1 281 ? 21.004 -6.254 -31.802 1.00 95.06 281 LEU A O 1
ATOM 2067 N N . VAL A 1 282 ? 20.796 -6.598 -29.595 1.00 96.38 282 VAL A N 1
ATOM 2068 C CA . VAL A 1 282 ? 22.216 -6.410 -29.274 1.00 96.38 282 VAL A CA 1
ATOM 2069 C C . VAL A 1 282 ? 23.057 -7.533 -29.873 1.00 96.38 282 VAL A C 1
ATOM 2071 O O . VAL A 1 282 ? 24.087 -7.243 -30.485 1.00 96.38 282 VAL A O 1
ATOM 2074 N N . GLU A 1 283 ? 22.619 -8.789 -29.757 1.00 92.56 283 GLU A N 1
ATOM 2075 C CA . GLU A 1 283 ? 23.298 -9.933 -30.377 1.00 92.56 283 GLU A CA 1
ATOM 2076 C C . GLU A 1 283 ? 23.333 -9.813 -31.907 1.00 92.56 283 GLU A C 1
ATOM 2078 O O . GLU A 1 283 ? 24.400 -9.937 -32.518 1.00 92.56 283 GLU A O 1
ATOM 2083 N N . GLU A 1 284 ? 22.196 -9.496 -32.534 1.00 95.50 284 GLU A N 1
ATOM 2084 C CA . GLU A 1 284 ? 22.103 -9.289 -33.984 1.00 95.50 284 GLU A CA 1
ATOM 2085 C C . GLU A 1 284 ? 23.000 -8.136 -34.454 1.00 95.50 284 GLU A C 1
ATOM 2087 O O . GLU A 1 284 ? 23.750 -8.269 -35.427 1.00 95.50 284 GLU A O 1
ATOM 2092 N N . ALA A 1 285 ? 22.974 -7.005 -33.746 1.00 94.81 285 ALA A N 1
ATOM 2093 C CA . ALA A 1 285 ? 23.781 -5.842 -34.081 1.00 94.81 285 ALA A CA 1
ATOM 2094 C C . ALA A 1 285 ? 25.280 -6.109 -33.874 1.00 94.81 285 ALA A C 1
ATOM 2096 O O . ALA A 1 285 ? 26.100 -5.620 -34.654 1.00 94.81 285 ALA A O 1
ATOM 2097 N N . ALA A 1 286 ? 25.662 -6.883 -32.853 1.00 92.81 286 ALA A N 1
ATOM 2098 C CA . ALA A 1 286 ? 27.048 -7.285 -32.625 1.00 92.81 286 ALA A CA 1
ATOM 2099 C C . ALA A 1 286 ? 27.552 -8.198 -33.752 1.00 92.81 286 ALA A C 1
ATOM 2101 O O . ALA A 1 286 ? 28.640 -7.966 -34.285 1.00 92.81 286 ALA A O 1
ATOM 2102 N N . ALA A 1 287 ? 26.741 -9.169 -34.182 1.00 94.25 287 ALA A N 1
ATOM 2103 C CA . ALA A 1 287 ? 27.056 -10.028 -35.321 1.00 94.25 287 ALA A CA 1
ATOM 2104 C C . ALA A 1 287 ? 27.193 -9.226 -36.630 1.00 94.25 287 ALA A C 1
ATOM 2106 O O . ALA A 1 287 ? 28.140 -9.433 -37.392 1.00 94.25 287 ALA A O 1
ATOM 2107 N N . ALA A 1 288 ? 26.296 -8.265 -36.872 1.00 95.31 288 ALA A N 1
ATOM 2108 C CA . ALA A 1 288 ? 26.366 -7.385 -38.037 1.00 95.31 288 ALA A CA 1
ATOM 2109 C C . ALA A 1 288 ? 27.623 -6.498 -38.020 1.00 95.31 288 ALA A C 1
ATOM 2111 O O . ALA A 1 288 ? 28.316 -6.391 -39.033 1.00 95.31 288 ALA A O 1
ATOM 2112 N N . ALA A 1 289 ? 27.959 -5.903 -36.871 1.00 95.44 289 ALA A N 1
ATOM 2113 C CA . ALA A 1 289 ? 29.165 -5.094 -36.709 1.00 95.44 289 ALA A CA 1
ATOM 2114 C C . ALA A 1 289 ? 30.441 -5.916 -36.944 1.00 95.44 289 ALA A C 1
ATOM 2116 O O . ALA A 1 289 ? 31.346 -5.445 -37.634 1.00 95.44 289 ALA A O 1
ATOM 2117 N N . GLN A 1 290 ? 30.494 -7.153 -36.441 1.00 93.50 290 GLN A N 1
ATOM 2118 C CA . GLN A 1 290 ? 31.610 -8.065 -36.696 1.00 93.50 290 GLN A CA 1
ATOM 2119 C C . GLN A 1 290 ? 31.732 -8.397 -38.189 1.00 93.50 290 GLN A C 1
ATOM 2121 O O . GLN A 1 290 ? 32.812 -8.272 -38.759 1.00 93.50 290 GLN A O 1
ATOM 2126 N N . SER A 1 291 ? 30.621 -8.724 -38.858 1.00 95.69 291 SER A N 1
ATOM 2127 C CA . SER A 1 291 ? 30.630 -8.995 -40.300 1.00 95.69 291 SER A CA 1
ATOM 2128 C C . SER A 1 291 ? 31.110 -7.794 -41.123 1.00 95.69 291 SER A C 1
ATOM 2130 O O . SER A 1 291 ? 31.773 -7.987 -42.142 1.00 95.69 291 SER A O 1
ATOM 2132 N N . LEU A 1 292 ? 30.778 -6.562 -40.722 1.00 95.19 292 LEU A N 1
ATOM 2133 C CA . LEU A 1 292 ? 31.264 -5.351 -41.390 1.00 95.19 292 LEU A CA 1
ATOM 2134 C C . LEU A 1 292 ? 32.767 -5.136 -41.167 1.00 95.19 292 LEU A C 1
ATOM 2136 O O . LEU A 1 292 ? 33.461 -4.740 -42.105 1.00 95.19 292 LEU A O 1
ATOM 2140 N N . GLN A 1 293 ? 33.284 -5.431 -39.967 1.00 93.25 293 GLN A N 1
ATOM 2141 C CA . GLN A 1 293 ? 34.728 -5.406 -39.698 1.00 93.25 293 GLN A CA 1
ATOM 2142 C C . GLN A 1 293 ? 35.473 -6.421 -40.571 1.00 93.25 293 GLN A C 1
ATOM 2144 O O . GLN A 1 293 ? 36.461 -6.061 -41.210 1.00 93.25 293 GLN A O 1
ATOM 2149 N N . ASP A 1 294 ? 34.969 -7.653 -40.667 1.00 94.00 294 ASP A N 1
ATOM 2150 C CA . ASP A 1 294 ? 35.584 -8.714 -41.472 1.00 94.00 294 ASP A CA 1
ATOM 2151 C C . ASP A 1 294 ? 35.572 -8.364 -42.974 1.00 94.00 294 ASP A C 1
ATOM 2153 O O . ASP A 1 294 ? 36.566 -8.557 -43.684 1.00 94.00 294 ASP A O 1
ATOM 2157 N N . GLN A 1 295 ? 34.476 -7.777 -43.473 1.00 94.19 295 GLN A N 1
ATOM 2158 C CA . GLN A 1 295 ? 34.374 -7.291 -44.856 1.00 94.19 295 GLN A CA 1
ATOM 2159 C C . GLN A 1 295 ? 35.325 -6.120 -45.129 1.00 94.19 295 GLN A C 1
ATOM 2161 O O . GLN A 1 295 ? 35.981 -6.094 -46.173 1.00 94.19 295 GLN A O 1
ATOM 2166 N N . ALA A 1 296 ? 35.440 -5.169 -44.198 1.00 94.44 296 ALA A N 1
ATOM 2167 C CA . ALA A 1 296 ? 36.376 -4.055 -44.314 1.00 94.44 296 ALA A CA 1
ATOM 2168 C C . ALA A 1 296 ? 37.834 -4.541 -44.325 1.00 94.44 296 ALA A C 1
ATOM 2170 O O . ALA A 1 296 ? 38.610 -4.096 -45.172 1.00 94.44 296 ALA A O 1
ATOM 2171 N N . ALA A 1 297 ? 38.184 -5.498 -43.458 1.00 92.19 297 ALA A N 1
ATOM 2172 C CA . ALA A 1 297 ? 39.505 -6.121 -43.421 1.00 92.19 297 ALA A CA 1
ATOM 2173 C C . ALA A 1 297 ? 39.826 -6.860 -44.731 1.00 92.19 297 ALA A C 1
ATOM 2175 O O . ALA A 1 297 ? 40.899 -6.668 -45.302 1.00 92.19 297 ALA A O 1
ATOM 2176 N N . THR A 1 298 ? 38.867 -7.626 -45.260 1.00 94.44 298 THR A N 1
ATOM 2177 C CA . THR A 1 298 ? 39.006 -8.331 -46.547 1.00 94.44 298 THR A CA 1
ATOM 2178 C C . THR A 1 298 ? 39.230 -7.351 -47.702 1.00 94.44 298 THR A C 1
ATOM 2180 O O . THR A 1 298 ? 40.122 -7.541 -48.529 1.00 94.44 298 THR A O 1
ATOM 2183 N N . LEU A 1 299 ? 38.456 -6.262 -47.767 1.00 92.69 299 LEU A N 1
ATOM 2184 C CA . LEU A 1 299 ? 38.635 -5.232 -48.793 1.00 92.69 299 LEU A CA 1
ATOM 2185 C C . LEU A 1 299 ? 39.992 -4.535 -48.662 1.00 92.69 299 LEU A C 1
ATOM 2187 O O . LEU A 1 299 ? 40.643 -4.300 -49.680 1.00 92.69 299 LEU A O 1
ATOM 2191 N N . GLN A 1 300 ? 40.431 -4.244 -47.434 1.00 90.38 300 GLN A N 1
ATOM 2192 C CA . GLN A 1 300 ? 41.739 -3.655 -47.154 1.00 90.38 300 GLN A CA 1
ATOM 2193 C C . GLN A 1 300 ? 42.884 -4.568 -47.618 1.00 90.38 300 GLN A C 1
ATOM 2195 O O . GLN A 1 300 ? 43.850 -4.074 -48.203 1.00 90.38 300 GLN A O 1
ATOM 2200 N N . GLU A 1 301 ? 42.760 -5.884 -47.428 1.00 90.06 301 GLU A N 1
ATOM 2201 C CA . GLU A 1 301 ? 43.708 -6.883 -47.930 1.00 90.06 301 GLU A CA 1
ATOM 2202 C C . GLU A 1 301 ? 43.736 -6.916 -49.466 1.00 90.06 301 GLU A C 1
ATOM 2204 O O . GLU A 1 301 ? 44.813 -6.820 -50.057 1.00 90.06 301 GLU A O 1
ATOM 2209 N N . ILE A 1 302 ? 42.578 -6.934 -50.133 1.00 90.12 302 ILE A N 1
ATOM 2210 C CA . ILE A 1 302 ? 42.492 -6.926 -51.605 1.00 90.12 302 ILE A CA 1
ATOM 2211 C C . ILE A 1 302 ? 43.165 -5.678 -52.192 1.00 90.12 302 ILE A C 1
ATOM 2213 O O . ILE A 1 302 ? 43.937 -5.769 -53.150 1.00 90.12 302 ILE A O 1
ATOM 2217 N N . VAL A 1 303 ? 42.920 -4.499 -51.612 1.00 89.94 303 VAL A N 1
ATOM 2218 C CA . VAL A 1 303 ? 43.531 -3.248 -52.091 1.00 89.94 303 VAL A CA 1
ATOM 2219 C C . VAL A 1 303 ? 44.963 -3.039 -51.593 1.00 89.94 303 VAL A C 1
ATOM 2221 O O . VAL A 1 303 ? 45.616 -2.083 -52.020 1.00 89.94 303 VAL A O 1
ATOM 2224 N N . SER A 1 304 ? 45.481 -3.892 -50.703 1.00 87.25 304 SER A N 1
ATOM 2225 C CA . SER A 1 304 ? 46.857 -3.803 -50.188 1.00 87.25 304 SER A CA 1
ATOM 2226 C C . SER A 1 304 ? 47.908 -4.099 -51.263 1.00 87.25 304 SER A C 1
ATOM 2228 O O . SER A 1 304 ? 48.993 -3.518 -51.228 1.00 87.25 304 SER A O 1
ATOM 2230 N N . ILE A 1 305 ? 47.545 -4.912 -52.265 1.00 88.44 305 ILE A N 1
ATOM 2231 C CA . ILE A 1 305 ? 48.383 -5.266 -53.422 1.00 88.44 305 ILE A CA 1
ATOM 2232 C C . ILE A 1 305 ? 48.788 -4.007 -54.206 1.00 88.44 305 ILE A C 1
ATOM 2234 O O . ILE A 1 305 ? 49.898 -3.923 -54.730 1.00 88.44 305 ILE A O 1
ATOM 2238 N N . PHE A 1 306 ? 47.915 -2.996 -54.246 1.00 89.38 306 PHE A N 1
ATOM 2239 C CA . PHE A 1 306 ? 48.170 -1.760 -54.976 1.00 89.38 306 PHE A CA 1
ATOM 2240 C C . PHE A 1 306 ? 49.059 -0.792 -54.179 1.00 89.38 306 PHE A C 1
ATOM 2242 O O . PHE A 1 306 ? 48.696 -0.317 -53.104 1.00 89.38 306 PHE A O 1
ATOM 2249 N N . ARG A 1 307 ? 50.231 -0.436 -54.701 1.00 88.12 307 ARG A N 1
ATOM 2250 C CA . ARG A 1 307 ? 51.133 0.555 -54.094 1.00 88.12 307 ARG A CA 1
ATOM 2251 C C . ARG A 1 307 ? 50.770 1.954 -54.579 1.00 88.12 307 ARG A C 1
ATOM 2253 O O . ARG A 1 307 ? 50.644 2.161 -55.777 1.00 88.12 307 ARG A O 1
ATOM 2260 N N . LEU A 1 308 ? 50.623 2.908 -53.662 1.00 85.25 308 LEU A N 1
ATOM 2261 C CA . LEU A 1 308 ? 50.287 4.307 -53.953 1.00 85.25 308 LEU A CA 1
ATOM 2262 C C . LEU A 1 308 ? 51.425 5.225 -53.503 1.00 85.25 308 LEU A C 1
ATOM 2264 O O . LEU A 1 308 ? 52.018 4.989 -52.446 1.00 85.25 308 LEU A O 1
ATOM 2268 N N . ASP A 1 309 ? 51.699 6.278 -54.277 1.00 67.12 309 ASP A N 1
ATOM 2269 C CA . ASP A 1 309 ? 52.663 7.312 -53.893 1.00 67.12 309 ASP A CA 1
ATOM 2270 C C . ASP A 1 309 ? 52.181 8.037 -52.634 1.00 67.12 309 ASP A C 1
ATOM 2272 O O . ASP A 1 309 ? 51.055 8.532 -52.576 1.00 67.12 309 ASP A O 1
ATOM 2276 N N . GLY A 1 310 ? 53.038 8.075 -51.612 1.00 59.00 310 GLY A N 1
ATOM 2277 C CA . GLY A 1 310 ? 52.720 8.661 -50.309 1.00 59.00 310 GLY A CA 1
ATOM 2278 C C . GLY A 1 310 ? 52.415 7.656 -49.197 1.00 59.00 310 GLY A C 1
ATOM 2279 O O . GLY A 1 310 ? 52.147 8.091 -48.081 1.00 59.00 310 GLY A O 1
ATOM 2280 N N . ASN A 1 311 ? 52.515 6.341 -49.442 1.00 44.50 311 ASN A N 1
ATOM 2281 C CA . ASN A 1 311 ? 52.522 5.357 -48.357 1.00 44.50 311 ASN A CA 1
ATOM 2282 C C . ASN A 1 311 ? 53.939 4.785 -48.150 1.00 44.50 311 ASN A C 1
ATOM 2284 O O . ASN A 1 311 ? 54.363 3.924 -48.926 1.00 44.50 311 ASN A O 1
ATOM 2288 N N . PRO A 1 312 ? 54.696 5.226 -47.127 1.00 39.16 312 PRO A N 1
ATOM 2289 C CA . PRO A 1 312 ? 55.943 4.578 -46.747 1.00 39.16 312 PRO A CA 1
ATOM 2290 C C . PRO A 1 312 ? 55.620 3.180 -46.212 1.00 39.16 312 PRO A C 1
ATOM 2292 O O . PRO A 1 312 ? 55.318 2.991 -45.036 1.00 39.16 312 PRO A O 1
ATOM 2295 N N . SER A 1 313 ? 55.669 2.170 -47.075 1.00 46.03 313 SER A N 1
ATOM 2296 C CA . SER A 1 313 ? 55.677 0.791 -46.605 1.00 46.03 313 SER A CA 1
ATOM 2297 C C . SER A 1 313 ? 57.075 0.456 -46.083 1.00 46.03 313 SER A C 1
ATOM 2299 O O . SER A 1 313 ? 58.029 0.440 -46.855 1.00 46.03 313 SER A O 1
ATOM 2301 N N . ALA A 1 314 ? 57.131 0.104 -44.795 1.00 42.66 314 ALA A N 1
ATOM 2302 C CA . ALA A 1 314 ? 58.208 -0.596 -44.082 1.00 42.66 314 ALA A CA 1
ATOM 2303 C C . ALA A 1 314 ? 59.362 0.234 -43.478 1.00 42.66 314 ALA A C 1
ATOM 2305 O O . ALA A 1 314 ? 60.485 0.200 -43.965 1.00 42.66 314 ALA A O 1
ATOM 2306 N N . ALA A 1 315 ? 59.115 0.844 -42.311 1.00 38.16 315 ALA A N 1
ATOM 2307 C CA . ALA A 1 315 ? 60.078 0.866 -41.198 1.00 38.16 315 ALA A CA 1
ATOM 2308 C C . ALA A 1 315 ? 59.401 1.301 -39.885 1.00 38.16 315 ALA A C 1
ATOM 2310 O O . ALA A 1 315 ? 59.520 2.448 -39.470 1.00 38.16 315 ALA A O 1
ATOM 2311 N N . THR A 1 316 ? 58.650 0.398 -39.250 1.00 34.44 316 THR A N 1
ATOM 2312 C CA . THR A 1 316 ? 58.658 0.120 -37.795 1.00 34.44 316 THR A CA 1
ATOM 2313 C C . THR A 1 316 ? 57.428 -0.706 -37.440 1.00 34.44 316 THR A C 1
ATOM 2315 O O . THR A 1 316 ? 56.326 -0.196 -37.264 1.00 34.44 316 THR A O 1
ATOM 2318 N N . ALA A 1 317 ? 57.637 -2.010 -37.271 1.00 42.44 317 ALA A N 1
ATOM 2319 C CA . ALA A 1 317 ? 56.799 -2.796 -36.387 1.00 42.44 317 ALA A CA 1
ATOM 2320 C C . ALA A 1 317 ? 56.939 -2.210 -34.971 1.00 42.44 317 ALA A C 1
ATOM 2322 O O . ALA A 1 317 ? 57.852 -2.558 -34.227 1.00 42.44 317 ALA A O 1
ATOM 2323 N N . LYS A 1 318 ? 56.065 -1.273 -34.605 1.00 39.59 318 LYS A N 1
ATOM 2324 C CA . LYS A 1 318 ? 55.676 -1.108 -33.210 1.00 39.59 318 LYS A CA 1
ATOM 2325 C C . LYS A 1 318 ? 54.443 -1.967 -33.029 1.00 39.59 318 LYS A C 1
ATOM 2327 O O . LYS A 1 318 ? 53.357 -1.596 -33.462 1.00 39.59 318 LYS A O 1
ATOM 2332 N N . SER A 1 319 ? 54.652 -3.134 -32.427 1.00 38.34 319 SER A N 1
ATOM 2333 C CA . SER A 1 319 ? 53.584 -3.920 -31.825 1.00 38.34 319 SER A CA 1
ATOM 2334 C C . SER A 1 319 ? 52.630 -2.974 -31.095 1.00 38.34 319 SER A C 1
ATOM 2336 O O . SER A 1 319 ? 53.113 -2.171 -30.287 1.00 38.34 319 SER A O 1
ATOM 2338 N N . PRO A 1 320 ? 51.308 -3.038 -31.323 1.00 41.62 320 PRO A N 1
ATOM 2339 C CA . PRO A 1 320 ? 50.394 -2.452 -30.367 1.00 41.62 320 PRO A CA 1
ATOM 2340 C C . PRO A 1 320 ? 50.666 -3.174 -29.050 1.00 41.62 320 PRO A C 1
ATOM 2342 O O . PRO A 1 320 ? 50.550 -4.398 -28.948 1.00 41.62 320 PRO A O 1
ATOM 2345 N N . ALA A 1 321 ? 51.145 -2.419 -28.064 1.00 41.84 321 ALA A N 1
ATOM 2346 C CA . ALA A 1 321 ? 51.211 -2.892 -26.702 1.00 41.84 321 ALA A CA 1
ATOM 2347 C C . ALA A 1 321 ? 49.791 -3.326 -26.342 1.00 41.84 321 ALA A C 1
ATOM 2349 O O . ALA A 1 321 ? 48.886 -2.501 -26.239 1.00 41.84 321 ALA A O 1
ATOM 2350 N N . ARG A 1 322 ? 49.607 -4.642 -26.221 1.00 43.81 322 ARG A N 1
ATOM 2351 C CA . ARG A 1 322 ? 48.466 -5.256 -25.554 1.00 43.81 322 ARG A CA 1
ATOM 2352 C C . ARG A 1 322 ? 48.192 -4.420 -24.299 1.00 43.81 322 ARG A C 1
ATOM 2354 O O . ARG A 1 322 ? 49.121 -4.290 -23.494 1.00 43.81 322 ARG A O 1
ATOM 2361 N N . PRO A 1 323 ? 46.999 -3.823 -24.121 1.00 41.69 323 PRO A N 1
ATOM 2362 C CA . PRO A 1 323 ? 46.678 -3.224 -22.840 1.00 41.69 323 PRO A CA 1
ATOM 2363 C C . PRO A 1 323 ? 46.867 -4.330 -21.806 1.00 41.69 323 PRO A C 1
ATOM 2365 O O . PRO A 1 323 ? 46.374 -5.450 -21.980 1.00 41.69 323 PRO A O 1
ATOM 2368 N N . ALA A 1 324 ? 47.698 -4.056 -20.801 1.00 40.56 324 ALA A N 1
ATOM 2369 C CA . ALA A 1 324 ? 47.846 -4.949 -19.670 1.00 40.56 324 ALA A CA 1
ATOM 2370 C C . ALA A 1 324 ? 46.432 -5.308 -19.191 1.00 40.56 324 ALA A C 1
ATOM 2372 O O . ALA A 1 324 ? 45.609 -4.395 -19.069 1.00 40.56 324 ALA A O 1
ATOM 2373 N N . PRO A 1 325 ? 46.110 -6.592 -18.957 1.00 41.44 325 PRO A N 1
ATOM 2374 C CA . PRO A 1 325 ? 44.889 -6.897 -18.242 1.00 41.44 325 PRO A CA 1
ATOM 2375 C C . PRO A 1 325 ? 44.987 -6.135 -16.922 1.00 41.44 325 PRO A C 1
ATOM 2377 O O . PRO A 1 325 ? 45.922 -6.354 -16.147 1.00 41.44 325 PRO A O 1
ATOM 2380 N N . ALA A 1 326 ? 44.068 -5.190 -16.713 1.00 42.75 326 ALA A N 1
ATOM 2381 C CA . ALA A 1 326 ? 43.797 -4.681 -15.386 1.00 42.75 326 ALA A CA 1
ATOM 2382 C C . ALA A 1 326 ? 43.663 -5.912 -14.497 1.00 42.75 326 ALA A C 1
ATOM 2384 O O . ALA A 1 326 ? 42.948 -6.851 -14.852 1.00 42.75 326 ALA A O 1
ATOM 2385 N N . SER A 1 327 ? 44.462 -5.937 -13.435 1.00 40.09 327 SER A N 1
ATOM 2386 C CA . SER A 1 327 ? 44.540 -7.009 -12.464 1.00 40.09 327 SER A CA 1
ATOM 2387 C C . SER A 1 327 ? 43.150 -7.572 -12.212 1.00 40.09 327 SER A C 1
ATOM 2389 O O . SER A 1 327 ? 42.329 -6.938 -11.554 1.00 40.09 327 SER A O 1
ATOM 2391 N N . ALA A 1 328 ? 42.898 -8.760 -12.758 1.00 40.19 328 ALA A N 1
ATOM 2392 C CA . ALA A 1 328 ? 41.836 -9.603 -12.277 1.00 40.19 328 ALA A CA 1
ATOM 2393 C C . ALA A 1 328 ? 42.160 -9.841 -10.803 1.00 40.19 328 ALA A C 1
ATOM 2395 O O . ALA A 1 328 ? 43.081 -10.587 -10.461 1.00 40.19 328 ALA A O 1
ATOM 2396 N N . THR A 1 329 ? 41.448 -9.147 -9.922 1.00 44.72 329 THR A N 1
ATOM 2397 C CA . THR A 1 329 ? 41.173 -9.662 -8.591 1.00 44.72 329 THR A CA 1
ATOM 2398 C C . THR A 1 329 ? 40.715 -11.095 -8.803 1.00 44.72 329 THR A C 1
ATOM 2400 O O . THR A 1 329 ? 39.757 -11.352 -9.532 1.00 44.72 329 THR A O 1
ATOM 2403 N N . ALA A 1 330 ? 41.501 -12.027 -8.270 1.00 42.16 330 ALA A N 1
ATOM 2404 C CA . ALA A 1 330 ? 41.268 -13.450 -8.410 1.00 42.16 330 ALA A CA 1
ATOM 2405 C C . ALA A 1 330 ? 39.789 -13.767 -8.135 1.00 42.16 330 ALA A C 1
ATOM 2407 O O . ALA A 1 330 ? 39.246 -13.239 -7.158 1.00 42.16 330 ALA A O 1
ATOM 2408 N N . PRO A 1 331 ? 39.133 -14.637 -8.923 1.00 43.69 331 PRO A N 1
ATOM 2409 C CA . PRO A 1 331 ? 37.881 -15.203 -8.472 1.00 43.69 331 PRO A CA 1
ATOM 2410 C C . PRO A 1 331 ? 38.192 -15.942 -7.172 1.00 43.69 331 PRO A C 1
ATOM 2412 O O . PRO A 1 331 ? 39.010 -16.868 -7.136 1.00 43.69 331 PRO A O 1
ATOM 2415 N N . ALA A 1 332 ? 37.586 -15.479 -6.081 1.00 46.28 332 ALA A N 1
ATOM 2416 C CA . ALA A 1 332 ? 37.561 -16.225 -4.845 1.00 46.28 332 ALA A CA 1
ATOM 2417 C C . ALA A 1 332 ? 37.015 -17.615 -5.182 1.00 46.28 332 ALA A C 1
ATOM 2419 O O . ALA A 1 332 ? 35.896 -17.771 -5.668 1.00 46.28 332 ALA A O 1
ATOM 2420 N N . ARG A 1 333 ? 37.869 -18.618 -4.983 1.00 43.03 333 ARG A N 1
ATOM 2421 C CA . ARG A 1 333 ? 37.535 -20.037 -5.019 1.00 43.03 333 ARG A CA 1
ATOM 2422 C C . ARG A 1 333 ? 36.170 -20.235 -4.342 1.00 43.03 333 ARG A C 1
ATOM 2424 O O . ARG A 1 333 ? 36.042 -19.812 -3.190 1.00 43.03 333 ARG A O 1
ATOM 2431 N N . PRO A 1 334 ? 35.172 -20.860 -4.993 1.00 44.06 334 PRO A N 1
ATOM 2432 C CA . PRO A 1 334 ? 33.925 -21.155 -4.316 1.00 44.06 334 PRO A CA 1
ATOM 2433 C C . PRO A 1 334 ? 34.250 -22.112 -3.172 1.00 44.06 334 PRO A C 1
ATOM 2435 O O . PRO A 1 334 ? 34.715 -23.239 -3.367 1.00 44.06 334 PRO A O 1
ATOM 2438 N N . VAL A 1 335 ? 34.075 -21.616 -1.953 1.00 52.12 335 VAL A N 1
ATOM 2439 C CA . VAL A 1 335 ? 33.912 -22.457 -0.774 1.00 52.12 335 VAL A CA 1
ATOM 2440 C C . VAL A 1 335 ? 32.694 -23.334 -1.071 1.00 52.12 335 VAL A C 1
ATOM 2442 O O . VAL A 1 335 ? 31.667 -22.784 -1.474 1.00 52.12 335 VAL A O 1
ATOM 2445 N N . PRO A 1 336 ? 32.766 -24.668 -0.935 1.00 46.66 336 PRO A N 1
ATOM 2446 C CA . PRO A 1 336 ? 31.573 -25.485 -1.063 1.00 46.66 336 PRO A CA 1
ATOM 2447 C C . PRO A 1 336 ? 30.614 -25.054 0.046 1.00 46.66 336 PRO A C 1
ATOM 2449 O O . PRO A 1 336 ? 30.896 -25.249 1.230 1.00 46.66 336 PRO A O 1
ATOM 2452 N N . SER A 1 337 ? 29.506 -24.422 -0.339 1.00 41.88 337 SER A N 1
ATOM 2453 C CA . SER A 1 337 ? 28.391 -24.177 0.555 1.00 41.88 337 SER A CA 1
ATOM 2454 C C . SER A 1 337 ? 27.894 -25.539 1.017 1.00 41.88 337 SER A C 1
ATOM 2456 O O . SER A 1 337 ? 27.380 -26.365 0.262 1.00 41.88 337 SER A O 1
ATOM 2458 N N . SER A 1 338 ? 28.132 -25.802 2.295 1.00 44.41 338 SER A N 1
ATOM 2459 C CA . SER A 1 338 ? 27.489 -26.870 3.026 1.00 44.41 338 SER A CA 1
ATOM 2460 C C . SER A 1 338 ? 25.983 -26.736 2.839 1.00 44.41 338 SER A C 1
ATOM 2462 O O . SER A 1 338 ? 25.366 -25.777 3.298 1.00 44.41 338 SER A O 1
ATOM 2464 N N . ARG A 1 339 ? 25.415 -27.728 2.161 1.00 42.44 339 ARG A N 1
ATOM 2465 C CA . ARG A 1 339 ? 24.016 -28.135 2.238 1.00 42.44 339 ARG A CA 1
ATOM 2466 C C . ARG A 1 339 ? 23.479 -27.920 3.666 1.00 42.44 339 ARG A C 1
ATOM 2468 O O . ARG A 1 339 ? 24.019 -28.543 4.584 1.00 42.44 339 ARG A O 1
ATOM 2475 N N . PRO A 1 340 ? 22.427 -27.114 3.886 1.00 39.47 340 PRO A N 1
ATOM 2476 C CA . PRO A 1 340 ? 21.729 -27.153 5.156 1.00 39.47 340 PRO A CA 1
ATOM 2477 C C . PRO A 1 340 ? 20.966 -28.477 5.208 1.00 39.47 340 PRO A C 1
ATOM 2479 O O . PRO A 1 340 ? 20.123 -28.774 4.361 1.00 39.47 340 PRO A O 1
ATOM 2482 N N . ALA A 1 341 ? 21.308 -29.315 6.182 1.00 40.47 341 ALA A N 1
ATOM 2483 C CA . ALA A 1 341 ? 20.425 -30.383 6.616 1.00 40.47 341 ALA A CA 1
ATOM 2484 C C . ALA A 1 341 ? 19.160 -29.762 7.243 1.00 40.47 341 ALA A C 1
ATOM 2486 O O . ALA A 1 341 ? 19.259 -28.723 7.903 1.00 40.47 341 ALA A O 1
ATOM 2487 N N . PRO A 1 342 ? 17.978 -30.374 7.076 1.00 49.22 342 PRO A N 1
ATOM 2488 C CA . PRO A 1 342 ? 16.768 -29.903 7.722 1.00 49.22 342 PRO A CA 1
ATOM 2489 C C . PRO A 1 342 ? 16.716 -30.467 9.142 1.00 49.22 342 PRO A C 1
ATOM 2491 O O . PRO A 1 342 ? 16.526 -31.666 9.304 1.00 49.22 342 PRO A O 1
ATOM 2494 N N . SER A 1 343 ? 16.871 -29.614 10.156 1.00 38.88 343 SER A N 1
ATOM 2495 C CA . SER A 1 343 ? 16.269 -29.792 11.489 1.00 38.88 343 SER A CA 1
ATOM 2496 C C . SER A 1 343 ? 16.810 -28.744 12.459 1.00 38.88 343 SER A C 1
ATOM 2498 O O . SER A 1 343 ? 17.972 -28.808 12.840 1.00 38.88 343 SER A O 1
ATOM 2500 N N . HIS A 1 344 ? 15.961 -27.821 12.903 1.00 39.47 344 HIS A N 1
ATOM 2501 C CA . HIS A 1 344 ? 15.521 -27.804 14.298 1.00 39.47 344 HIS A CA 1
ATOM 2502 C C . HIS A 1 344 ? 14.364 -26.816 14.458 1.00 39.47 344 HIS A C 1
ATOM 2504 O O . HIS A 1 344 ? 14.497 -25.614 14.252 1.00 39.47 344 HIS A O 1
ATOM 2510 N N . GLN A 1 345 ? 13.213 -27.379 14.822 1.00 37.69 345 GLN A N 1
ATOM 2511 C CA . GLN A 1 345 ? 12.080 -26.668 15.390 1.00 37.69 345 GLN A CA 1
ATOM 2512 C C . GLN A 1 345 ? 12.563 -25.774 16.535 1.00 37.69 345 GLN A C 1
ATOM 2514 O O . GLN A 1 345 ? 13.137 -26.261 17.511 1.00 37.69 345 GLN A O 1
ATOM 2519 N N . VAL A 1 346 ? 12.280 -24.480 16.433 1.00 36.03 346 VAL A N 1
ATOM 2520 C CA . VAL A 1 346 ? 12.287 -23.591 17.588 1.00 36.03 346 VAL A CA 1
ATOM 2521 C C . VAL A 1 346 ? 11.062 -23.961 18.417 1.00 36.03 346 VAL A C 1
ATOM 2523 O O . VAL A 1 346 ? 9.926 -23.666 18.052 1.00 36.03 346 VAL A O 1
ATOM 2526 N N . GLN A 1 347 ? 11.305 -24.669 19.518 1.00 37.66 347 GLN A N 1
ATOM 2527 C CA . GLN A 1 347 ? 10.349 -24.769 20.611 1.00 37.66 347 GLN A CA 1
ATOM 2528 C C . GLN A 1 347 ? 10.109 -23.361 21.150 1.00 37.66 347 GLN A C 1
ATOM 2530 O O . GLN A 1 347 ? 10.991 -22.748 21.750 1.00 37.66 347 GLN A O 1
ATOM 2535 N N . ALA A 1 348 ? 8.898 -22.860 20.926 1.00 38.34 348 ALA A N 1
ATOM 2536 C CA . ALA A 1 348 ? 8.363 -21.740 21.670 1.00 38.34 348 ALA A CA 1
ATOM 2537 C C . ALA A 1 348 ? 8.261 -22.148 23.147 1.00 38.34 348 ALA A C 1
ATOM 2539 O O . ALA A 1 348 ? 7.496 -23.039 23.516 1.00 38.34 348 ALA A O 1
ATOM 2540 N N . ALA A 1 349 ? 9.057 -21.496 23.988 1.00 35.75 349 ALA A N 1
ATOM 2541 C CA . ALA A 1 349 ? 8.865 -21.507 25.425 1.00 35.75 349 ALA A CA 1
ATOM 2542 C C . ALA A 1 349 ? 7.675 -20.595 25.756 1.00 35.75 349 ALA A C 1
ATOM 2544 O O . ALA A 1 349 ? 7.781 -19.371 25.708 1.00 35.75 349 ALA A O 1
ATOM 2545 N N . THR A 1 350 ? 6.534 -21.195 26.088 1.00 42.09 350 THR A N 1
ATOM 2546 C CA . THR A 1 350 ? 5.432 -20.531 26.798 1.00 42.09 350 THR A CA 1
ATOM 2547 C C . THR A 1 350 ? 5.561 -20.854 28.292 1.00 42.09 350 THR A C 1
ATOM 2549 O O . THR A 1 350 ? 5.916 -21.987 28.634 1.00 42.09 350 THR A O 1
ATOM 2552 N N . PRO A 1 351 ? 5.312 -19.903 29.209 1.00 44.38 351 PRO A N 1
ATOM 2553 C CA . PRO A 1 351 ? 5.506 -20.130 30.633 1.00 44.38 351 PRO A CA 1
ATOM 2554 C C . PRO A 1 351 ? 4.297 -20.824 31.286 1.00 44.38 351 PRO A C 1
ATOM 2556 O O . PRO A 1 351 ? 3.153 -20.475 31.030 1.00 44.38 351 PRO A O 1
ATOM 2559 N N . GLY A 1 352 ? 4.599 -21.766 32.185 1.00 34.88 352 GLY A N 1
ATOM 2560 C CA . GLY A 1 352 ? 3.882 -22.044 33.437 1.00 34.88 352 GLY A CA 1
ATOM 2561 C C . GLY A 1 352 ? 2.402 -22.449 33.409 1.00 34.88 352 GLY A C 1
ATOM 2562 O O . GLY A 1 352 ? 1.534 -21.589 33.380 1.00 34.88 352 GLY A O 1
ATOM 2563 N N . ALA A 1 353 ? 2.121 -23.734 33.676 1.00 37.16 353 ALA A N 1
ATOM 2564 C CA . ALA A 1 353 ? 1.006 -24.145 34.543 1.00 37.16 353 ALA A CA 1
ATOM 2565 C C . ALA A 1 353 ? 1.128 -25.612 35.013 1.00 37.16 353 ALA A C 1
ATOM 2567 O O . ALA A 1 353 ? 1.168 -26.537 34.212 1.00 37.16 353 ALA A O 1
ATOM 2568 N N . GLY A 1 354 ? 1.131 -25.805 36.338 1.00 36.56 354 GLY A N 1
ATOM 2569 C CA . GLY A 1 354 ? 0.360 -26.856 37.015 1.00 36.56 354 GLY A CA 1
ATOM 2570 C C . GLY A 1 354 ? 0.799 -28.319 36.894 1.00 36.56 354 GLY A C 1
ATOM 2571 O O . GLY A 1 354 ? 0.321 -29.061 36.045 1.00 36.56 354 GLY A O 1
ATOM 2572 N N . ARG A 1 355 ? 1.566 -28.795 37.881 1.00 37.91 355 ARG A N 1
ATOM 2573 C CA . ARG A 1 355 ? 1.696 -30.224 38.206 1.00 37.91 355 ARG A CA 1
ATOM 2574 C C . ARG A 1 355 ? 0.873 -30.520 39.466 1.00 37.91 355 ARG A C 1
ATOM 2576 O O . ARG A 1 355 ? 1.244 -30.034 40.529 1.00 37.91 355 ARG A O 1
ATOM 2583 N N . ARG A 1 356 ? -0.206 -31.312 39.363 1.00 42.41 356 ARG A N 1
ATOM 2584 C CA . ARG A 1 356 ? -0.838 -32.121 40.439 1.00 42.41 356 ARG A CA 1
ATOM 2585 C C . ARG A 1 356 ? -1.858 -33.125 39.838 1.00 42.41 356 ARG A C 1
ATOM 2587 O O . ARG A 1 356 ? -2.192 -32.979 38.669 1.00 42.41 356 ARG A O 1
ATOM 2594 N N . PRO A 1 357 ? -2.238 -34.205 40.556 1.00 46.88 357 PRO A N 1
ATOM 2595 C CA . PRO A 1 357 ? -2.257 -35.559 40.002 1.00 46.88 357 PRO A CA 1
ATOM 2596 C C . PRO A 1 357 ? -3.657 -36.082 39.648 1.00 46.88 357 PRO A C 1
ATOM 2598 O O . PRO A 1 357 ? -4.660 -35.634 40.196 1.00 46.88 357 PRO A O 1
ATOM 2601 N N . ALA A 1 358 ? -3.694 -37.087 38.770 1.00 35.03 358 ALA A N 1
ATOM 2602 C CA . ALA A 1 358 ? -4.893 -37.837 38.424 1.00 35.03 358 ALA A CA 1
ATOM 2603 C C . ALA A 1 358 ? -5.287 -38.811 39.547 1.00 35.03 358 ALA A C 1
ATOM 2605 O O . ALA A 1 358 ? -4.502 -39.675 39.948 1.00 35.03 358 ALA A O 1
ATOM 2606 N N . THR A 1 359 ? -6.531 -38.686 40.004 1.00 38.72 359 THR A N 1
ATOM 2607 C CA . THR A 1 359 ? -7.220 -39.660 40.854 1.00 38.72 359 THR A CA 1
ATOM 2608 C C . THR A 1 359 ? -8.208 -40.448 39.992 1.00 38.72 359 THR A C 1
ATOM 2610 O O . THR A 1 359 ? -8.881 -39.891 39.131 1.00 38.72 359 THR A O 1
ATOM 2613 N N . ARG A 1 360 ? -8.252 -41.758 40.241 1.00 35.06 360 ARG A N 1
ATOM 2614 C CA . ARG A 1 360 ? -9.166 -42.787 39.716 1.00 35.06 360 ARG A CA 1
ATOM 2615 C C . ARG A 1 360 ? -10.632 -42.335 39.603 1.00 35.06 360 ARG A C 1
ATOM 2617 O O . ARG A 1 360 ? -11.144 -41.768 40.560 1.00 35.06 360 ARG A O 1
ATOM 2624 N N . SER A 1 361 ? -11.334 -42.758 38.546 1.00 34.28 361 SER A N 1
ATOM 2625 C CA . SER A 1 361 ? -12.309 -43.872 38.600 1.00 34.28 361 SER A CA 1
ATOM 2626 C C . SER A 1 361 ? -13.109 -43.958 37.289 1.00 34.28 361 SER A C 1
ATOM 2628 O O . SER A 1 361 ? -13.824 -43.020 36.956 1.00 34.28 361 SER A O 1
ATOM 2630 N N . ALA A 1 362 ? -13.011 -45.074 36.562 1.00 33.44 362 ALA A N 1
ATOM 2631 C CA . ALA A 1 362 ? -13.998 -45.472 35.554 1.00 33.44 362 ALA A CA 1
ATOM 2632 C C . ALA A 1 362 ? -13.921 -46.989 35.311 1.00 33.44 362 ALA A C 1
ATOM 2634 O O . ALA A 1 362 ? -12.919 -47.496 34.811 1.00 33.44 362 ALA A O 1
ATOM 2635 N N . LEU A 1 363 ? -14.988 -47.686 35.692 1.00 40.00 363 LEU A N 1
ATOM 2636 C CA . LEU A 1 363 ? -15.408 -49.037 35.302 1.00 40.00 363 LEU A CA 1
ATOM 2637 C C . LEU A 1 363 ? -16.945 -49.069 35.483 1.00 40.00 363 LEU A C 1
ATOM 2639 O O . LEU A 1 363 ? -17.432 -48.360 36.364 1.00 40.00 363 LEU A O 1
ATOM 2643 N N . PRO A 1 364 ? -17.695 -49.967 34.822 1.00 49.81 364 PRO A N 1
ATOM 2644 C CA . PRO A 1 364 ? -17.806 -50.170 33.379 1.00 49.81 364 PRO A CA 1
ATOM 2645 C C . PRO A 1 364 ? -19.298 -50.211 32.935 1.00 49.81 364 PRO A C 1
ATOM 2647 O O . PRO A 1 364 ? -20.189 -49.814 33.677 1.00 49.81 364 PRO A O 1
ATOM 2650 N N . ALA A 1 365 ? -19.520 -50.669 31.700 1.00 38.47 365 ALA A N 1
ATOM 2651 C CA . ALA A 1 365 ? -20.773 -50.866 30.963 1.00 38.47 365 ALA A CA 1
ATOM 2652 C C . ALA A 1 365 ? -21.995 -51.437 31.720 1.00 38.47 365 ALA A C 1
ATOM 2654 O O . ALA A 1 365 ? -21.854 -52.251 32.631 1.00 38.47 365 ALA A O 1
ATOM 2655 N N . GLY A 1 366 ? -23.185 -51.086 31.213 1.00 34.34 366 GLY A N 1
ATOM 2656 C CA . GLY A 1 366 ? -24.469 -51.726 31.507 1.00 34.34 366 GLY A CA 1
ATOM 2657 C C . GLY A 1 366 ? -25.614 -51.079 30.719 1.00 34.34 366 GLY A C 1
ATOM 2658 O O . GLY A 1 366 ? -26.189 -50.097 31.177 1.00 34.34 366 GLY A O 1
ATOM 2659 N N . GLU A 1 367 ? -25.883 -51.606 29.522 1.00 38.66 367 GLU A N 1
ATOM 2660 C CA . GLU A 1 367 ? -27.187 -51.530 28.847 1.00 38.66 367 GLU A CA 1
ATOM 2661 C C . GLU A 1 367 ? -28.195 -52.434 29.579 1.00 38.66 367 GLU A C 1
ATOM 2663 O O . GLU A 1 367 ? -27.803 -53.491 30.072 1.00 38.66 367 GLU A O 1
ATOM 2668 N N . ASP A 1 368 ? -29.445 -51.966 29.663 1.00 42.53 368 ASP A N 1
ATOM 2669 C CA . ASP A 1 368 ? -30.736 -52.689 29.626 1.00 42.53 368 ASP A CA 1
ATOM 2670 C C . ASP A 1 368 ? -31.759 -51.838 30.407 1.00 42.53 368 ASP A C 1
ATOM 2672 O O . ASP A 1 368 ? -31.577 -51.557 31.589 1.00 42.53 368 ASP A O 1
ATOM 2676 N N . ASP A 1 369 ? -32.679 -51.143 29.739 1.00 39.06 369 ASP A N 1
ATOM 2677 C CA . ASP A 1 369 ? -33.945 -51.637 29.167 1.00 39.06 369 ASP A CA 1
ATOM 2678 C C . ASP A 1 369 ? -35.052 -51.769 30.236 1.00 39.06 369 ASP A C 1
ATOM 2680 O O . ASP A 1 369 ? -34.778 -52.050 31.401 1.00 39.06 369 ASP A O 1
ATOM 2684 N N . TRP A 1 370 ? -36.293 -51.544 29.795 1.00 44.28 370 TRP A N 1
ATOM 2685 C CA . TRP A 1 370 ? -37.594 -51.581 30.490 1.00 44.28 370 TRP A CA 1
ATOM 2686 C C . TRP A 1 370 ? -38.213 -50.250 30.953 1.00 44.28 370 TRP A C 1
ATOM 2688 O O . TRP A 1 370 ? -38.100 -49.836 32.103 1.00 44.28 370 TRP A O 1
ATOM 2698 N N . GLU A 1 371 ? -39.056 -49.700 30.070 1.00 42.81 371 GLU A N 1
ATOM 2699 C CA . GLU A 1 371 ? -40.398 -49.232 30.444 1.00 42.81 371 GLU A CA 1
ATOM 2700 C C . GLU A 1 371 ? -41.443 -49.802 29.455 1.00 42.81 371 GLU A C 1
ATOM 2702 O O . GLU A 1 371 ? -41.609 -49.331 28.329 1.00 42.81 371 GLU A O 1
ATOM 2707 N N . GLN A 1 372 ? -42.147 -50.851 29.895 1.00 38.31 372 GLN A N 1
ATOM 2708 C CA . GLN A 1 372 ? -43.540 -51.139 29.546 1.00 38.31 372 GLN A CA 1
ATOM 2709 C C . GLN A 1 372 ? -44.231 -51.723 30.790 1.00 38.31 372 GLN A C 1
ATOM 2711 O O . GLN A 1 372 ? -43.782 -52.743 31.313 1.00 38.31 372 GLN A O 1
ATOM 2716 N N . PHE A 1 373 ? -45.347 -51.074 31.148 1.00 47.59 373 PHE A N 1
ATOM 2717 C CA . PHE A 1 373 ? -46.322 -51.298 32.234 1.00 47.59 373 PHE A CA 1
ATOM 2718 C C . PHE A 1 373 ? -46.080 -50.625 33.585 1.00 47.59 373 PHE A C 1
ATOM 2720 O O . PHE A 1 373 ? -45.166 -51.035 34.330 1.00 47.59 373 PHE A O 1
#

Foldseek 3Di:
DVVVVLCLQQQHDPVLLVVLVVCVVLQELADDQDGDPPRCHHPSNVSVVVSVVVLVVLVVLLVVLVVLLVVLVVLLVVLVVLLVVLVVLLVVLVVVLVVLVVVLVVLVVLLVVLVVLLVVLVVQLVVLVVVLVVLVVVLVVLVVLLVVLVVVLVVLVVQLVVLVVQLVVLVVQLVVLVVVPPVSVVSNVVSVVSNVVSVVSNVVSVVVNVVSVVVSVVSVVVSVVSVVVSVVSVVSSVVSVVSSVVSVVSNVVSVVVSVVSVVVSVVSVVSSVVSVVSNVVSVVSSVVSVVSNVVSVVSNVVSVSHDHPPDPPDDDPPDPPDPPPPDPPDPDDDDPPPDDDDDDDDPDDDDDDDDDDDDDDDDDDDDDDDDDD

Sequence (373 aa):
MITRKLLRQLGGEPTYAADIAQKIAVGDLTVQVELQAHDNSSMLFAMKQMRDALARIVAQVRHGTDTIATASGQIASGNLDLSSRTEQQASSLEETASSMEELTSTVRQNADNARQANQLASSASNVASEGGAVVKQVVDTMGSINASSRKIVDIIAVIDGIAFQTNILALNAAVEAARAGEQGRGFAVVASEVRTLAQRSAAAAKEIKQLIDDSVAQVDVGSKLVVQAGNTMDQVVDSVQRVTDIVAEISSASREQTEGIEQINQAVVQMDQVTQQNAALVEEAAAAAQSLQDQAATLQEIVSIFRLDGNPSAATAKSPARPAPASATAPARPVPSSRPAPSHQVQAATPGAGRRPATRSALPAGEDDWEQF